Protein 6L08 (pdb70)

GO terms:
  GO:0008270 zinc ion binding (F, IDA)
  GO:0004126 cytidine deaminase activity (F, EXP)
  GO:0042803 protein homodimerization activity (F, IPI)
  GO:0005829 cytosol (C, IDA)
  GO:0004126 cytidine deaminase activity (F, IDA)
  GO:0005739 mitochondrion (C, HDA)
  GO:0004126 cytidine deaminase activity (F, IMP)
  GO:0006216 cytidine catabolic process (P, IMP)

Organism: Arabidopsis thaliana (NCBI:txid3702)

Foldseek 3Di:
DAQKAAQVRQCVVCVVVPHDSQVVFVVVFVVQQVLEAPPDPPDGKKKWFAAPNNMIGIFTWYADPPDPGLQTGHRLNLRVLGVLVVLGQGTAEMEMADDDDPLNLQLQLLHPPQQNRWYHYPDPVDPCFPPPQADPSRTHGSCVVQPPGDHPVVVDDDDDGLSDQQADAKDFVVPVQVVQQRVQQRRAADPPDPKKKKWWFAAPVGDIWIFTWHQGPDHSSTDDRLNSRVSRDSHPHDSHALAGADTEMETADVHDDDDCQVVNVVRSCSSYVRYDHYGDTIDPD/DQADDAQKADQVRQQVVCVVVVHGSQLCQLSNFVRCQVLEADPDPPDGKKKWWAAPNNMIHIFTWHADPPDDGLQTDHRLNLRVLGVLVVLGQGTAEMEMAADDDPLNLQVQLLHPPQQNRWYHYNHPVDQQLVDPQHDPSSTHGSCVVAPPGDHPCVQPPDDDGLSDQQADDWFVVAVVQGVQQRSAADPRDPWKGKWWWAFPVGDIWIFIWHQGPDHSSTQDRLNSRVSRDSHPHDHAQQGTAETYETADDVVPDDDCQVVNCVRNCSRHVRYDHYHHDIDD

Structure (mmCIF, N/CA/C/O backbone):
data_6L08
#
_entry.id   6L08
#
_cell.length_a   112.644
_cell.length_b   112.644
_cell.length_c   111.585
_cell.angle_alpha   90.000
_cell.angle_beta   90.000
_cell.angle_gamma   120.000
#
_symmetry.space_group_name_H-M   'P 32 2 1'
#
loop_
_entity.id
_entity.type
_entity.pdbx_description
1 polymer 'Cytidine deaminase 1'
2 non-polymer 'SULFATE ION'
3 water water
#
loop_
_atom_site.group_PDB
_atom_site.id
_atom_site.type_symbol
_atom_site.label_atom_id
_atom_site.label_alt_id
_atom_site.label_comp_id
_atom_site.label_asym_id
_atom_site.label_entity_id
_atom_site.label_seq_id
_atom_site.pdbx_PDB_ins_code
_atom_site.Cartn_x
_atom_site.Cartn_y
_atom_site.Cartn_z
_atom_site.occupancy
_atom_site.B_iso_or_equiv
_atom_site.auth_seq_id
_atom_site.auth_comp_id
_atom_site.auth_asym_id
_atom_site.auth_atom_id
_atom_site.pdbx_PDB_model_num
ATOM 1 N N . PRO A 1 5 ? 37.469 -7.847 10.116 1.00 98.23 4 PRO A N 1
ATOM 2 C CA . PRO A 1 5 ? 37.687 -8.661 8.919 1.00 106.11 4 PRO A CA 1
ATOM 3 C C . PRO A 1 5 ? 38.554 -9.886 9.188 1.00 109.41 4 PRO A C 1
ATOM 4 O O . PRO A 1 5 ? 38.331 -10.923 8.570 1.00 109.32 4 PRO A O 1
ATOM 8 N N . SER A 1 6 ? 39.534 -9.776 10.079 1.00 107.44 5 SER A N 1
ATOM 9 C CA . SER A 1 6 ? 40.291 -10.959 10.457 1.00 106.17 5 SER A CA 1
ATOM 10 C C . SER A 1 6 ? 39.387 -11.843 11.305 1.00 100.70 5 SER A C 1
ATOM 11 O O . SER A 1 6 ? 38.514 -11.346 12.014 1.00 102.99 5 SER A O 1
ATOM 14 N N . PHE A 1 7 ? 39.597 -13.152 11.237 1.00 83.87 6 PHE A N 1
ATOM 15 C CA . PHE A 1 7 ? 38.758 -14.084 11.979 1.00 72.51 6 PHE A CA 1
ATOM 16 C C . PHE A 1 7 ? 39.252 -14.285 13.406 1.00 70.68 6 PHE A C 1
ATOM 17 O O . PHE A 1 7 ? 38.489 -14.669 14.292 1.00 71.50 6 PHE A O 1
ATOM 25 N N . VAL A 1 8 ? 40.536 -14.022 13.620 1.00 71.75 7 VAL A N 1
ATOM 26 C CA . VAL A 1 8 ? 41.121 -14.111 14.951 1.00 68.93 7 VAL A CA 1
ATOM 27 C C . VAL A 1 8 ? 42.021 -12.921 15.266 1.00 73.84 7 VAL A C 1
ATOM 28 O O . VAL A 1 8 ? 43.027 -12.689 14.596 1.00 85.15 7 VAL A O 1
ATOM 32 N N . ILE A 1 9 ? 41.646 -12.160 16.287 1.00 63.23 8 ILE A N 1
ATOM 33 C CA . ILE A 1 9 ? 42.437 -11.013 16.707 1.00 61.26 8 ILE A CA 1
ATOM 34 C C . ILE A 1 9 ? 43.184 -11.370 17.983 1.00 63.81 8 ILE A C 1
ATOM 35 O O . ILE A 1 9 ? 42.580 -11.805 18.963 1.00 62.30 8 ILE A O 1
ATOM 40 N N . GLN A 1 10 ? 44.500 -11.187 17.968 1.00 70.54 9 GLN A N 1
ATOM 41 C CA . GLN A 1 10 ? 45.334 -11.567 19.102 1.00 77.87 9 GLN A CA 1
ATOM 42 C C . GLN A 1 10 ? 45.057 -10.700 20.323 1.00 69.23 9 GLN A C 1
ATOM 43 O O . GLN A 1 10 ? 44.599 -9.565 20.198 1.00 61.86 9 GLN A O 1
ATOM 49 N N . SER A 1 11 ? 45.339 -11.246 21.503 1.00 70.43 10 SER A N 1
ATOM 50 C CA . SER A 1 11 ? 45.086 -10.548 22.758 1.00 73.43 10 SER A CA 1
ATOM 51 C C . SER A 1 11 ? 45.898 -9.264 22.848 1.00 76.01 10 SER A C 1
ATOM 52 O O . SER A 1 11 ? 45.403 -8.235 23.310 1.00 71.01 10 SER A O 1
ATOM 55 N N . LYS A 1 12 ? 47.147 -9.332 22.402 1.00 83.89 11 LYS A N 1
ATOM 56 C CA . LYS A 1 12 ? 48.035 -8.178 22.440 1.00 90.60 11 LYS A CA 1
ATOM 57 C C . LYS A 1 12 ? 47.585 -7.099 21.460 1.00 84.99 11 LYS A C 1
ATOM 58 O O . LYS A 1 12 ? 47.809 -5.912 21.689 1.00 83.48 11 LYS A O 1
ATOM 64 N N . GLU A 1 13 ? 46.950 -7.518 20.369 1.00 82.13 12 GLU A N 1
ATOM 65 C CA . GLU A 1 13 ? 46.488 -6.584 19.349 1.00 78.10 12 GLU A CA 1
ATOM 66 C C . GLU A 1 13 ? 45.091 -6.058 19.667 1.00 74.97 12 GLU A C 1
ATOM 67 O O . GLU A 1 13 ? 44.685 -5.008 19.170 1.00 71.36 12 GLU A O 1
ATOM 73 N N . ALA A 1 14 ? 44.364 -6.796 20.500 1.00 73.44 13 ALA A N 1
ATOM 74 C CA . ALA A 1 14 ? 43.004 -6.423 20.874 1.00 62.90 13 ALA A CA 1
ATOM 75 C C . ALA A 1 14 ? 43.011 -5.459 22.053 1.00 64.85 13 ALA A C 1
ATOM 76 O O . ALA A 1 14 ? 42.354 -4.419 22.021 1.00 66.99 13 ALA A O 1
ATOM 78 N N . GLU A 1 15 ? 43.756 -5.817 23.094 1.00 67.86 14 GLU A N 1
ATOM 79 C CA . GLU A 1 15 ? 43.832 -4.999 24.298 1.00 68.64 14 GLU A CA 1
ATOM 80 C C . GLU A 1 15 ? 44.549 -3.681 24.032 1.00 76.71 14 GLU A C 1
ATOM 81 O O . GLU A 1 15 ? 44.331 -2.694 24.733 1.00 78.55 14 GLU A O 1
ATOM 83 N N . SER A 1 16 ? 45.403 -3.671 23.013 1.00 80.55 15 SER A N 1
ATOM 84 C CA . SER A 1 16 ? 46.112 -2.458 22.626 1.00 86.09 15 SER A CA 1
ATOM 85 C C . SER A 1 16 ? 45.172 -1.480 21.934 1.00 88.00 15 SER A C 1
ATOM 86 O O . SER A 1 16 ? 45.215 -0.276 22.191 1.00 89.47 15 SER A O 1
ATOM 89 N N . ALA A 1 17 ? 44.325 -2.005 21.054 1.00 86.59 16 ALA A N 1
ATOM 90 C CA . ALA A 1 17 ? 43.374 -1.179 20.322 1.00 85.67 16 ALA A CA 1
ATOM 91 C C . ALA A 1 17 ? 42.350 -0.561 21.266 1.00 86.56 16 ALA A C 1
ATOM 92 O O . ALA A 1 17 ? 41.913 0.571 21.066 1.00 87.06 16 ALA A O 1
ATOM 94 N N . ALA A 1 18 ? 41.977 -1.309 22.299 1.00 84.37 17 ALA A N 1
ATOM 95 C CA . ALA A 1 18 ? 41.015 -0.826 23.281 1.00 81.98 17 ALA A CA 1
ATOM 96 C C . ALA A 1 18 ? 41.651 0.201 24.212 1.00 84.34 17 ALA A C 1
ATOM 97 O O . ALA A 1 18 ? 40.988 1.132 24.668 1.00 85.35 17 ALA A O 1
ATOM 99 N N . LYS A 1 19 ? 42.940 0.029 24.487 1.00 84.05 18 LYS A N 1
ATOM 100 C CA . LYS A 1 19 ? 43.657 0.926 25.386 1.00 84.20 18 LYS A CA 1
ATOM 101 C C . LYS A 1 19 ? 43.883 2.292 24.746 1.00 85.13 18 LYS A C 1
ATOM 102 O O . LYS A 1 19 ? 43.910 3.312 25.433 1.00 85.23 18 LYS A O 1
ATOM 104 N N . GLN A 1 20 ? 44.037 2.303 23.425 1.00 82.62 19 GLN A N 1
ATOM 105 C CA . GLN A 1 20 ? 44.275 3.540 22.692 1.00 81.23 19 GLN A CA 1
ATOM 106 C C . GLN A 1 20 ? 42.984 4.331 22.505 1.00 79.36 19 GLN A C 1
ATOM 107 O O . GLN A 1 20 ? 43.014 5.542 22.291 1.00 88.53 19 GLN A O 1
ATOM 113 N N . LEU A 1 21 ? 41.852 3.640 22.584 1.00 73.48 20 LEU A N 1
ATOM 114 C CA . LEU A 1 21 ? 40.551 4.290 22.486 1.00 73.52 20 LEU A CA 1
ATOM 115 C C . LEU A 1 21 ? 40.047 4.642 23.878 1.00 80.84 20 LEU A C 1
ATOM 116 O O . LEU A 1 21 ? 39.084 5.392 24.035 1.00 82.15 20 LEU A O 1
ATOM 121 N N . GLY A 1 22 ? 40.708 4.080 24.884 1.00 86.50 21 GLY A N 1
ATOM 122 C CA . GLY A 1 22 ? 40.381 4.335 26.274 1.00 84.18 21 GLY A CA 1
ATOM 123 C C . GLY A 1 22 ? 39.199 3.525 26.772 1.00 80.30 21 GLY A C 1
ATOM 124 O O . GLY A 1 22 ? 38.828 3.614 27.941 1.00 83.81 21 GLY A O 1
ATOM 125 N N . VAL A 1 23 ? 38.626 2.707 25.896 1.00 76.40 22 VAL A N 1
ATOM 126 C CA . VAL A 1 23 ? 37.464 1.905 26.261 1.00 75.11 22 VAL A CA 1
ATOM 127 C C . VAL A 1 23 ? 37.857 0.463 26.552 1.00 77.11 22 VAL A C 1
ATOM 128 O O . VAL A 1 23 ? 39.019 0.085 26.405 1.00 79.01 22 VAL A O 1
ATOM 132 N N . SER A 1 24 ? 36.884 -0.341 26.966 1.00 75.86 23 SER A N 1
ATOM 133 C CA . SER A 1 24 ? 37.137 -1.747 27.244 1.00 80.39 23 SER A CA 1
ATOM 134 C C . SER A 1 24 ? 36.962 -2.582 25.983 1.00 82.17 23 SER A C 1
ATOM 135 O O . SER A 1 24 ? 36.361 -2.135 25.006 1.00 92.68 23 SER A O 1
ATOM 138 N N . VAL A 1 25 ? 37.489 -3.800 26.015 1.00 78.45 24 VAL A N 1
ATOM 139 C CA . VAL A 1 25 ? 37.386 -4.722 24.891 1.00 74.15 24 VAL A CA 1
ATOM 140 C C . VAL A 1 25 ? 35.942 -5.189 24.700 1.00 71.22 24 VAL A C 1
ATOM 141 O O . VAL A 1 25 ? 35.519 -5.493 23.584 1.00 62.58 24 VAL A O 1
ATOM 145 N N . ILE A 1 26 ? 35.187 -5.232 25.794 1.00 76.55 25 ILE A N 1
ATOM 146 C CA . ILE A 1 26 ? 33.801 -5.683 25.751 1.00 78.12 25 ILE A CA 1
ATOM 147 C C . ILE A 1 26 ? 32.920 -4.739 24.942 1.00 79.27 25 ILE A C 1
ATOM 148 O O . ILE A 1 26 ? 32.130 -5.181 24.108 1.00 77.99 25 ILE A O 1
ATOM 153 N N . GLN A 1 27 ? 33.061 -3.438 25.180 1.00 80.09 26 GLN A N 1
ATOM 154 C CA . GLN A 1 27 ? 32.239 -2.451 24.488 1.00 84.14 26 GLN A CA 1
ATOM 155 C C . GLN A 1 27 ? 32.710 -2.267 23.051 1.00 71.61 26 GLN A C 1
ATOM 156 O O . GLN A 1 27 ? 32.082 -1.563 22.261 1.00 67.68 26 GLN A O 1
ATOM 162 N N . LEU A 1 28 ? 33.826 -2.908 22.727 1.00 66.75 27 LEU A N 1
ATOM 163 C CA . LEU A 1 28 ? 34.423 -2.808 21.407 1.00 63.65 27 LEU A CA 1
ATOM 164 C C . LEU A 1 28 ? 33.839 -3.867 20.471 1.00 63.05 27 LEU A C 1
ATOM 165 O O . LEU A 1 28 ? 33.868 -3.717 19.250 1.00 64.55 27 LEU A O 1
ATOM 170 N N . LEU A 1 29 ? 33.308 -4.933 21.062 1.00 60.23 28 LEU A N 1
ATOM 171 C CA . LEU A 1 29 ? 32.750 -6.063 20.313 1.00 52.40 28 LEU A CA 1
ATOM 172 C C . LEU A 1 29 ? 31.638 -5.740 19.299 1.00 58.04 28 LEU A C 1
ATOM 173 O O . LEU A 1 29 ? 31.742 -6.138 18.139 1.00 60.21 28 LEU A O 1
ATOM 178 N N . PRO A 1 30 ? 30.574 -5.025 19.722 1.00 59.91 29 PRO A N 1
ATOM 179 C CA . PRO A 1 30 ? 29.450 -4.834 18.793 1.00 63.15 29 PRO A CA 1
ATOM 180 C C . PRO A 1 30 ? 29.777 -4.012 17.545 1.00 69.99 29 PRO A C 1
ATOM 181 O O . PRO A 1 30 ? 28.994 -4.025 16.595 1.00 69.56 29 PRO A O 1
ATOM 185 N N . SER A 1 31 ? 30.963 -3.333 17.481 1.00 69.05 30 SER A N 1
ATOM 186 C CA . SER A 1 31 ? 31.350 -2.560 16.306 1.00 70.45 30 SER A CA 1
ATOM 187 C C . SER A 1 31 ? 31.906 -3.436 15.190 1.00 64.94 30 SER A C 1
ATOM 188 O O . SER A 1 31 ? 32.013 -2.999 14.044 1.00 66.25 30 SER A O 1
ATOM 191 N N . LEU A 1 32 ? 32.220 -4.600 15.563 1.00 57.28 31 LEU A N 1
ATOM 192 C CA . LEU A 1 32 ? 32.818 -5.487 14.571 1.00 47.45 31 LEU A CA 1
ATOM 193 C C . LEU A 1 32 ? 31.788 -6.429 13.958 1.00 47.41 31 LEU A C 1
ATOM 194 O O . LEU A 1 32 ? 32.104 -7.199 13.052 1.00 52.45 31 LEU A O 1
ATOM 199 N N . VAL A 1 33 ? 30.554 -6.360 14.447 1.00 45.79 32 VAL A N 1
ATOM 200 C CA . VAL A 1 33 ? 29.505 -7.259 13.981 1.00 49.43 32 VAL A CA 1
ATOM 201 C C . VAL A 1 33 ? 29.093 -6.923 12.552 1.00 55.62 32 VAL A C 1
ATOM 202 O O . VAL A 1 33 ? 29.009 -7.804 11.696 1.00 58.04 32 VAL A O 1
ATOM 206 N N . LYS A 1 34 ? 28.837 -5.643 12.304 1.00 61.11 33 LYS A N 1
ATOM 207 C CA . LYS A 1 34 ? 28.372 -5.181 10.998 1.00 66.23 33 LYS A CA 1
ATOM 208 C C . LYS A 1 34 ? 29.320 -5.484 9.824 1.00 69.27 33 LYS A C 1
ATOM 209 O O . LYS A 1 34 ? 28.877 -6.016 8.805 1.00 75.22 33 LYS A O 1
ATOM 215 N N . PRO A 1 35 ? 30.620 -5.150 9.950 1.00 65.40 34 PRO A N 1
ATOM 216 C CA . PRO A 1 35 ? 31.494 -5.443 8.806 1.00 68.05 34 PRO A CA 1
ATOM 217 C C . PRO A 1 35 ? 31.700 -6.938 8.577 1.00 70.70 34 PRO A C 1
ATOM 218 O O . PRO A 1 35 ? 31.947 -7.352 7.443 1.00 79.94 34 PRO A O 1
ATOM 222 N N . ALA A 1 36 ? 31.596 -7.733 9.637 1.00 65.66 35 ALA A N 1
ATOM 223 C CA . ALA A 1 36 ? 31.828 -9.172 9.542 1.00 65.11 35 ALA A CA 1
ATOM 224 C C . ALA A 1 36 ? 30.709 -9.895 8.796 1.00 68.52 35 ALA A C 1
ATOM 225 O O . ALA A 1 36 ? 30.875 -11.038 8.371 1.00 74.21 35 ALA A O 1
ATOM 227 N N . GLN A 1 37 ? 29.575 -9.220 8.636 1.00 71.36 36 GLN A N 1
ATOM 228 C CA . GLN A 1 37 ? 28.416 -9.807 7.969 1.00 77.51 36 GLN A CA 1
ATOM 229 C C . GLN A 1 37 ? 28.661 -10.043 6.480 1.00 83.50 36 GLN A C 1
ATOM 230 O O . GLN A 1 37 ? 27.985 -10.858 5.854 1.00 89.28 36 GLN A O 1
ATOM 236 N N . SER A 1 38 ? 29.630 -9.326 5.919 1.00 81.39 37 SER A N 1
ATOM 237 C CA . SER A 1 38 ? 29.936 -9.428 4.496 1.00 82.43 37 SER A CA 1
ATOM 238 C C . SER A 1 38 ? 30.499 -10.794 4.108 1.00 81.17 37 SER A C 1
ATOM 239 O O . SER A 1 38 ? 30.396 -11.211 2.954 1.00 90.59 37 SER A O 1
ATOM 242 N N . TYR A 1 39 ? 31.093 -11.487 5.074 1.00 74.51 38 TYR A N 1
ATOM 243 C CA . TYR A 1 39 ? 31.687 -12.799 4.829 1.00 75.55 38 TYR A CA 1
ATOM 244 C C . TYR A 1 39 ? 30.660 -13.916 4.676 1.00 69.11 38 TYR A C 1
ATOM 245 O O . TYR A 1 39 ? 31.008 -15.037 4.308 1.00 65.25 38 TYR A O 1
ATOM 254 N N . ALA A 1 40 ? 29.400 -13.612 4.961 1.00 70.61 39 ALA A N 1
ATOM 255 C CA . ALA A 1 40 ? 28.350 -14.623 4.929 1.00 75.95 39 ALA A CA 1
ATOM 256 C C . ALA A 1 40 ? 28.069 -15.140 3.525 1.00 84.39 39 ALA A C 1
ATOM 257 O O . ALA A 1 40 ? 27.589 -14.402 2.665 1.00 91.85 39 ALA A O 1
ATOM 259 N N . ARG A 1 41 ? 28.370 -16.416 3.304 1.00 86.98 40 ARG A N 1
ATOM 260 C CA . ARG A 1 41 ? 28.031 -17.061 2.045 1.00 99.62 40 ARG A CA 1
ATOM 261 C C . ARG A 1 41 ? 26.616 -17.605 2.152 1.00 108.36 40 ARG A C 1
ATOM 262 O O . ARG A 1 41 ? 26.408 -18.763 2.508 1.00 109.09 40 ARG A O 1
ATOM 270 N N . THR A 1 42 ? 25.642 -16.754 1.849 1.00 112.75 41 THR A N 1
ATOM 271 C CA . THR A 1 42 ? 24.234 -17.129 1.930 1.00 112.58 41 THR A CA 1
ATOM 272 C C . THR A 1 42 ? 23.499 -17.018 0.588 1.00 113.36 41 THR A C 1
ATOM 273 O O . THR A 1 42 ? 22.771 -16.056 0.341 1.00 113.61 41 THR A O 1
ATOM 277 N N . PRO A 1 43 ? 23.694 -18.016 -0.288 1.00 115.36 42 PRO A N 1
ATOM 278 C CA . PRO A 1 43 ? 23.044 -18.042 -1.601 1.00 118.49 42 PRO A CA 1
ATOM 279 C C . PRO A 1 43 ? 21.542 -18.260 -1.466 1.00 115.33 42 PRO A C 1
ATOM 280 O O . PRO A 1 43 ? 20.770 -17.797 -2.306 1.00 116.46 42 PRO A O 1
ATOM 284 N N . ILE A 1 44 ? 21.139 -18.957 -0.407 1.00 110.78 43 ILE A N 1
ATOM 285 C CA . ILE A 1 44 ? 19.744 -19.336 -0.216 1.00 106.84 43 ILE A CA 1
ATOM 286 C C . ILE A 1 44 ? 18.913 -18.246 0.452 1.00 108.99 43 ILE A C 1
ATOM 287 O O . ILE A 1 44 ? 17.937 -17.759 -0.119 1.00 114.69 43 ILE A O 1
ATOM 292 N N . SER A 1 45 ? 19.304 -17.866 1.664 1.00 101.61 44 SER A N 1
ATOM 293 C CA . SER A 1 45 ? 18.522 -16.925 2.457 1.00 95.79 44 SER A CA 1
ATOM 294 C C . SER A 1 45 ? 18.796 -15.472 2.100 1.00 90.62 44 SER A C 1
ATOM 295 O O . SER A 1 45 ? 17.916 -14.621 2.240 1.00 91.02 44 SER A O 1
ATOM 298 N N . LYS A 1 46 ? 20.014 -15.202 1.636 1.00 87.86 45 LYS A N 1
ATOM 299 C CA . LYS A 1 46 ? 20.493 -13.835 1.448 1.00 85.99 45 LYS A CA 1
ATOM 300 C C . LYS A 1 46 ? 20.348 -13.057 2.754 1.00 79.56 45 LYS A C 1
ATOM 301 O O . LYS A 1 46 ? 20.038 -11.864 2.757 1.00 82.02 45 LYS A O 1
ATOM 303 N N . PHE A 1 47 ? 20.572 -13.757 3.862 1.00 69.71 46 PHE A N 1
ATOM 304 C CA . PHE A 1 47 ? 20.433 -13.184 5.193 1.00 69.27 46 PHE A CA 1
ATOM 305 C C . PHE A 1 47 ? 21.751 -13.327 5.944 1.00 74.32 46 PHE A C 1
ATOM 306 O O . PHE A 1 47 ? 22.082 -14.407 6.433 1.00 76.99 46 PHE A O 1
ATOM 314 N N . ASN A 1 48 ? 22.501 -12.234 6.032 1.00 75.35 47 ASN A N 1
ATOM 315 C CA . ASN A 1 48 ? 23.842 -12.271 6.605 1.00 72.25 47 ASN A CA 1
ATOM 316 C C . ASN A 1 48 ? 23.851 -12.132 8.123 1.00 72.86 47 ASN A C 1
ATOM 317 O O . ASN A 1 48 ? 23.443 -11.105 8.666 1.00 74.04 47 ASN A O 1
ATOM 322 N N . VAL A 1 49 ? 24.321 -13.176 8.800 1.00 72.16 48 VAL A N 1
ATOM 323 C CA . VAL A 1 49 ? 24.430 -13.165 10.254 1.00 67.22 48 VAL A CA 1
ATOM 324 C C . VAL A 1 49 ? 25.875 -13.363 10.693 1.00 69.03 48 VAL A C 1
ATOM 325 O O . VAL A 1 49 ? 26.507 -14.363 10.354 1.00 74.83 48 VAL A O 1
ATOM 329 N N . ALA A 1 50 ? 26.393 -12.401 11.448 1.00 69.05 49 ALA A N 1
ATOM 330 C CA . ALA A 1 50 ? 27.754 -12.483 11.959 1.00 66.80 49 ALA A CA 1
ATOM 331 C C . ALA A 1 50 ? 27.762 -12.401 13.479 1.00 61.13 49 ALA A C 1
ATOM 332 O O . ALA A 1 50 ? 26.873 -11.799 14.081 1.00 60.63 49 ALA A O 1
ATOM 334 N N . VAL A 1 51 ? 28.765 -13.018 14.094 1.00 56.09 50 VAL A N 1
ATOM 335 C CA . VAL A 1 51 ? 28.922 -12.960 15.541 1.00 51.10 50 VAL A CA 1
ATOM 336 C C . VAL A 1 51 ? 30.391 -12.864 15.934 1.00 53.59 50 VAL A C 1
ATOM 337 O O . VAL A 1 51 ? 31.216 -13.667 15.498 1.00 67.88 50 VAL A O 1
ATOM 341 N N . VAL A 1 52 ? 30.718 -11.866 16.748 1.00 44.68 51 VAL A N 1
ATOM 342 C CA . VAL A 1 52 ? 32.087 -11.690 17.214 1.00 53.07 51 VAL A CA 1
ATOM 343 C C . VAL A 1 52 ? 32.177 -11.953 18.714 1.00 56.70 51 VAL A C 1
ATOM 344 O O . VAL A 1 52 ? 31.531 -11.279 19.517 1.00 38.28 51 VAL A O 1
ATOM 348 N N . GLY A 1 53 ? 32.974 -12.951 19.082 1.00 59.75 52 GLY A N 1
ATOM 349 C CA . GLY A 1 53 ? 33.065 -13.383 20.463 1.00 59.60 52 GLY A CA 1
ATOM 350 C C . GLY A 1 53 ? 34.404 -13.117 21.118 1.00 60.01 52 GLY A C 1
ATOM 351 O O . GLY A 1 53 ? 35.409 -12.902 20.443 1.00 66.05 52 GLY A O 1
ATOM 352 N N . LEU A 1 54 ? 34.409 -13.130 22.447 1.00 59.46 53 LEU A N 1
ATOM 353 C CA . LEU A 1 54 ? 35.629 -12.918 23.214 1.00 61.02 53 LEU A CA 1
ATOM 354 C C . LEU A 1 54 ? 35.857 -14.072 24.186 1.00 61.95 53 LEU A C 1
ATOM 355 O O . LEU A 1 54 ? 34.957 -14.455 24.934 1.00 61.63 53 LEU A O 1
ATOM 360 N N . GLY A 1 55 ? 37.066 -14.624 24.170 1.00 64.16 54 GLY A N 1
ATOM 361 C CA . GLY A 1 55 ? 37.404 -15.738 25.036 1.00 66.57 54 GLY A CA 1
ATOM 362 C C . GLY A 1 55 ? 38.065 -15.294 26.325 1.00 70.57 54 GLY A C 1
ATOM 363 O O . GLY A 1 55 ? 38.148 -14.100 26.611 1.00 69.55 54 GLY A O 1
ATOM 364 N N . SER A 1 56 ? 38.536 -16.260 27.107 1.00 73.12 55 SER A N 1
ATOM 365 C CA . SER A 1 56 ? 39.208 -15.963 28.367 1.00 78.20 55 SER A CA 1
ATOM 366 C C . SER A 1 56 ? 40.661 -15.567 28.137 1.00 81.38 55 SER A C 1
ATOM 367 O O . SER A 1 56 ? 41.275 -14.910 28.978 1.00 86.16 55 SER A O 1
ATOM 370 N N . SER A 1 57 ? 41.207 -15.968 26.993 1.00 77.57 56 SER A N 1
ATOM 371 C CA . SER A 1 57 ? 42.589 -15.650 26.651 1.00 71.60 56 SER A CA 1
ATOM 372 C C . SER A 1 57 ? 42.736 -14.178 26.284 1.00 72.02 56 SER A C 1
ATOM 373 O O . SER A 1 57 ? 43.825 -13.610 26.371 1.00 78.88 56 SER A O 1
ATOM 376 N N . GLY A 1 58 ? 41.633 -13.564 25.870 1.00 66.65 57 GLY A N 1
ATOM 377 C CA . GLY A 1 58 ? 41.644 -12.171 25.470 1.00 65.33 57 GLY A CA 1
ATOM 378 C C . GLY A 1 58 ? 41.548 -12.027 23.965 1.00 65.14 57 GLY A C 1
ATOM 379 O O . GLY A 1 58 ? 41.331 -10.932 23.447 1.00 64.19 57 GLY A O 1
ATOM 380 N N . ARG A 1 59 ? 41.716 -13.142 23.261 1.00 64.32 58 ARG A N 1
ATOM 381 C CA . ARG A 1 59 ? 41.642 -13.146 21.805 1.00 71.43 58 ARG A CA 1
ATOM 382 C C . ARG A 1 59 ? 40.208 -12.959 21.322 1.00 68.56 58 ARG A C 1
ATOM 383 O O . ARG A 1 59 ? 39.264 -13.446 21.945 1.00 67.73 58 ARG A O 1
ATOM 391 N N . ILE A 1 60 ? 40.055 -12.249 20.210 1.00 66.73 59 ILE A N 1
ATOM 392 C CA . ILE A 1 60 ? 38.740 -12.002 19.630 1.00 58.27 59 ILE A CA 1
ATOM 393 C C . ILE A 1 60 ? 38.492 -12.905 18.425 1.00 54.46 59 ILE A C 1
ATOM 394 O O . ILE A 1 60 ? 39.247 -12.887 17.453 1.00 57.92 59 ILE A O 1
ATOM 399 N N . PHE A 1 61 ? 37.430 -13.700 18.501 1.00 52.13 60 PHE A N 1
ATOM 400 C CA . PHE A 1 61 ? 37.088 -14.631 17.435 1.00 54.84 60 PHE A CA 1
ATOM 401 C C . PHE A 1 61 ? 35.833 -14.179 16.697 1.00 57.55 60 PHE A C 1
ATOM 402 O O . PHE A 1 61 ? 34.982 -13.493 17.262 1.00 52.34 60 PHE A O 1
ATOM 410 N N . LEU A 1 62 ? 35.720 -14.571 15.434 1.00 63.55 61 LEU A N 1
ATOM 411 C CA . LEU A 1 62 ? 34.557 -14.218 14.630 1.00 64.89 61 LEU A CA 1
ATOM 412 C C . LEU A 1 62 ? 33.789 -15.459 14.189 1.00 72.14 61 LEU A C 1
ATOM 413 O O . LEU A 1 62 ? 34.378 -16.516 13.957 1.00 81.18 61 LEU A O 1
ATOM 418 N N . GLY A 1 63 ? 32.473 -15.321 14.073 1.00 64.45 62 GLY A N 1
ATOM 419 C CA . GLY A 1 63 ? 31.628 -16.403 13.605 1.00 60.61 62 GLY A CA 1
ATOM 420 C C . GLY A 1 63 ? 30.654 -15.901 12.559 1.00 63.21 62 GLY A C 1
ATOM 421 O O . GLY A 1 63 ? 30.049 -14.842 12.721 1.00 63.81 62 GLY A O 1
ATOM 422 N N . VAL A 1 64 ? 30.506 -16.659 11.478 1.00 65.24 63 VAL A N 1
ATOM 423 C CA . VAL A 1 64 ? 29.679 -16.239 10.350 1.00 72.81 63 VAL A CA 1
ATOM 424 C C . VAL A 1 64 ? 28.903 -17.437 9.799 1.00 79.70 63 VAL A C 1
ATOM 425 O O . VAL A 1 64 ? 29.430 -18.545 9.741 1.00 92.21 63 VAL A O 1
ATOM 429 N N . ASN A 1 65 ? 27.658 -17.218 9.384 1.00 70.67 64 ASN A N 1
ATOM 430 C CA . ASN A 1 65 ? 26.830 -18.309 8.877 1.00 71.55 64 ASN A CA 1
ATOM 431 C C . ASN A 1 65 ? 27.104 -18.634 7.408 1.00 83.88 64 ASN A C 1
ATOM 432 O O . ASN A 1 65 ? 27.254 -17.736 6.578 1.00 93.89 64 ASN A O 1
ATOM 437 N N . VAL A 1 66 ? 27.177 -19.926 7.099 1.00 83.95 65 VAL A N 1
ATOM 438 C CA . VAL A 1 66 ? 27.403 -20.385 5.731 1.00 91.51 65 VAL A CA 1
ATOM 439 C C . VAL A 1 66 ? 26.319 -21.370 5.297 1.00 93.84 65 VAL A C 1
ATOM 440 O O . VAL A 1 66 ? 25.807 -22.141 6.109 1.00 93.91 65 VAL A O 1
ATOM 444 N N . GLU A 1 67 ? 25.967 -21.332 4.015 1.00 93.31 66 GLU A N 1
ATOM 445 C CA . GLU A 1 67 ? 24.900 -22.178 3.484 1.00 89.59 66 GLU A CA 1
ATOM 446 C C . GLU A 1 67 ? 25.341 -22.985 2.266 1.00 93.70 66 GLU A C 1
ATOM 447 O O . GLU A 1 67 ? 26.288 -22.615 1.572 1.00 95.12 66 GLU A O 1
ATOM 453 N N . PHE A 1 68 ? 24.645 -24.090 2.016 1.00 99.17 67 PHE A N 1
ATOM 454 C CA . PHE A 1 68 ? 24.944 -24.960 0.883 1.00 108.53 67 PHE A CA 1
ATOM 455 C C . PHE A 1 68 ? 23.726 -25.065 -0.036 1.00 116.19 67 PHE A C 1
ATOM 456 O O . PHE A 1 68 ? 22.718 -25.672 0.328 1.00 117.13 67 PHE A O 1
ATOM 464 N N . PRO A 1 69 ? 23.823 -24.469 -1.236 1.00 114.52 68 PRO A N 1
ATOM 465 C CA . PRO A 1 69 ? 22.736 -24.357 -2.219 1.00 115.22 68 PRO A CA 1
ATOM 466 C C . PRO A 1 69 ? 22.333 -25.661 -2.914 1.00 122.29 68 PRO A C 1
ATOM 467 O O . PRO A 1 69 ? 21.436 -25.630 -3.756 1.00 134.21 68 PRO A O 1
ATOM 471 N N . ASN A 1 70 ? 22.977 -26.775 -2.586 1.00 119.89 69 ASN A N 1
ATOM 472 C CA . ASN A 1 70 ? 22.643 -28.048 -3.224 1.00 125.23 69 ASN A CA 1
ATOM 473 C C . ASN A 1 70 ? 22.505 -29.195 -2.231 1.00 124.38 69 ASN A C 1
ATOM 474 O O . ASN A 1 70 ? 22.570 -30.366 -2.603 1.00 125.74 69 ASN A O 1
ATOM 479 N N . LEU A 1 71 ? 22.310 -28.844 -0.966 1.00 121.92 70 LEU A N 1
ATOM 480 C CA . LEU A 1 71 ? 22.114 -29.826 0.091 1.00 120.91 70 LEU A CA 1
ATOM 481 C C . LEU A 1 71 ? 20.872 -29.477 0.905 1.00 119.56 70 LEU A C 1
ATOM 482 O O . LEU A 1 71 ? 20.403 -28.340 0.860 1.00 120.24 70 LEU A O 1
ATOM 487 N N . PRO A 1 72 ? 20.324 -30.459 1.641 1.00 116.63 71 PRO A N 1
ATOM 488 C CA . PRO A 1 72 ? 19.218 -30.152 2.554 1.00 110.96 71 PRO A CA 1
ATOM 489 C C . PRO A 1 72 ? 19.654 -29.151 3.621 1.00 102.52 71 PRO A C 1
ATOM 490 O O . PRO A 1 72 ? 20.845 -29.044 3.915 1.00 100.97 71 PRO A O 1
ATOM 494 N N . LEU A 1 73 ? 18.694 -28.429 4.189 1.00 99.10 72 LEU A N 1
ATOM 495 C CA . LEU A 1 73 ? 18.988 -27.307 5.078 1.00 93.16 72 LEU A CA 1
ATOM 496 C C . LEU A 1 73 ? 19.740 -27.689 6.352 1.00 93.45 72 LEU A C 1
ATOM 497 O O . LEU A 1 73 ? 20.368 -26.837 6.980 1.00 90.30 72 LEU A O 1
ATOM 502 N N . HIS A 1 74 ? 19.686 -28.962 6.731 1.00 98.73 73 HIS A N 1
ATOM 503 C CA . HIS A 1 74 ? 20.353 -29.406 7.953 1.00 101.18 73 HIS A CA 1
ATOM 504 C C . HIS A 1 74 ? 21.866 -29.559 7.777 1.00 101.64 73 HIS A C 1
ATOM 505 O O . HIS A 1 74 ? 22.570 -29.958 8.705 1.00 100.25 73 HIS A O 1
ATOM 512 N N . HIS A 1 75 ? 22.358 -29.235 6.586 1.00 103.58 74 HIS A N 1
ATOM 513 C CA . HIS A 1 75 ? 23.793 -29.233 6.319 1.00 104.49 74 HIS A CA 1
ATOM 514 C C . HIS A 1 75 ? 24.382 -27.844 6.531 1.00 104.12 74 HIS A C 1
ATOM 515 O O . HIS A 1 75 ? 25.598 -27.689 6.654 1.00 101.32 74 HIS A O 1
ATOM 522 N N . SER A 1 76 ? 23.514 -26.839 6.566 1.00 106.46 75 SER A N 1
ATOM 523 C CA . SER A 1 76 ? 23.948 -25.456 6.728 1.00 105.07 75 SER A CA 1
ATOM 524 C C . SER A 1 76 ? 24.532 -25.216 8.115 1.00 97.07 75 SER A C 1
ATOM 525 O O . SER A 1 76 ? 24.169 -25.891 9.078 1.00 93.62 75 SER A O 1
ATOM 528 N N . ILE A 1 77 ? 25.440 -24.249 8.207 1.00 93.40 76 ILE A N 1
ATOM 529 C CA . ILE A 1 77 ? 26.093 -23.929 9.471 1.00 83.17 76 ILE A CA 1
ATOM 530 C C . ILE A 1 77 ? 25.820 -22.493 9.895 1.00 68.76 76 ILE A C 1
ATOM 531 O O . ILE A 1 77 ? 26.184 -21.549 9.196 1.00 68.67 76 ILE A O 1
ATOM 536 N N . HIS A 1 78 ? 25.175 -22.336 11.047 1.00 62.64 77 HIS A N 1
ATOM 537 C CA . HIS A 1 78 ? 24.840 -21.015 11.562 1.00 67.08 77 HIS A CA 1
ATOM 538 C C . HIS A 1 78 ? 26.072 -20.284 12.082 1.00 59.12 77 HIS A C 1
ATOM 539 O O . HIS A 1 78 ? 27.142 -20.875 12.234 1.00 54.21 77 HIS A O 1
ATOM 546 N N . ALA A 1 79 ? 25.909 -18.993 12.355 1.00 60.28 78 ALA A N 1
ATOM 547 C CA . ALA A 1 79 ? 27.014 -18.152 12.798 1.00 61.13 78 ALA A CA 1
ATOM 548 C C . ALA A 1 79 ? 27.547 -18.565 14.168 1.00 56.88 78 ALA A C 1
ATOM 549 O O . ALA A 1 79 ? 28.756 -18.550 14.398 1.00 52.69 78 ALA A O 1
ATOM 551 N N . GLU A 1 80 ? 26.644 -18.929 15.074 1.00 57.72 79 GLU A N 1
ATOM 552 C CA . GLU A 1 80 ? 27.039 -19.324 16.424 1.00 57.51 79 GLU A CA 1
ATOM 553 C C . GLU A 1 80 ? 27.913 -20.577 16.423 1.00 56.65 79 GLU A C 1
ATOM 554 O O . GLU A 1 80 ? 28.912 -20.640 17.139 1.00 52.40 79 GLU A O 1
ATOM 560 N N . GLN A 1 81 ? 27.537 -21.569 15.620 1.00 56.46 80 GLN A N 1
ATOM 561 C CA . GLN A 1 81 ? 28.317 -22.798 15.511 1.00 57.89 80 GLN A CA 1
ATOM 562 C C . GLN A 1 81 ? 29.680 -22.518 14.895 1.00 64.97 80 GLN A C 1
ATOM 563 O O . GLN A 1 81 ? 30.681 -23.116 15.285 1.00 71.22 80 GLN A O 1
ATOM 569 N N . PHE A 1 82 ? 29.706 -21.603 13.931 1.00 49.43 81 PHE A N 1
ATOM 570 C CA . PHE A 1 82 ? 30.940 -21.211 13.264 1.00 63.95 81 PHE A CA 1
ATOM 571 C C . PHE A 1 82 ? 31.929 -20.661 14.283 1.00 60.05 81 PHE A C 1
ATOM 572 O O . PHE A 1 82 ? 33.122 -20.960 14.235 1.00 50.99 81 PHE A O 1
ATOM 580 N N . LEU A 1 83 ? 31.415 -19.853 15.206 1.00 60.78 82 LEU A N 1
ATOM 581 C CA . LEU A 1 83 ? 32.229 -19.234 16.245 1.00 59.94 82 LEU A CA 1
ATOM 582 C C . LEU A 1 83 ? 32.853 -20.276 17.170 1.00 57.82 82 LEU A C 1
ATOM 583 O O . LEU A 1 83 ? 34.024 -20.171 17.537 1.00 62.47 82 LEU A O 1
ATOM 588 N N . VAL A 1 84 ? 32.063 -21.278 17.544 1.00 51.06 83 VAL A N 1
ATOM 589 C CA . VAL A 1 84 ? 32.531 -22.339 18.428 1.00 55.87 83 VAL A CA 1
ATOM 590 C C . VAL A 1 84 ? 33.669 -23.123 17.788 1.00 58.15 83 VAL A C 1
ATOM 591 O O . VAL A 1 84 ? 34.704 -23.353 18.413 1.00 53.71 83 VAL A O 1
ATOM 595 N N . THR A 1 85 ? 33.468 -23.524 16.537 1.00 62.87 84 THR A N 1
ATOM 596 C CA . THR A 1 85 ? 34.479 -24.265 15.796 1.00 73.08 84 THR A CA 1
ATOM 597 C C . THR A 1 85 ? 35.753 -23.444 15.678 1.00 70.42 84 THR A C 1
ATOM 598 O O . THR A 1 85 ? 36.856 -23.964 15.827 1.00 68.31 84 THR A O 1
ATOM 602 N N . ASN A 1 86 ? 35.583 -22.152 15.423 1.00 68.63 85 ASN A N 1
ATOM 603 C CA . ASN A 1 86 ? 36.705 -21.249 15.206 1.00 67.17 85 ASN A CA 1
ATOM 604 C C . ASN A 1 86 ? 37.640 -21.149 16.408 1.00 69.78 85 ASN A C 1
ATOM 605 O O . ASN A 1 86 ? 38.861 -21.180 16.255 1.00 76.04 85 ASN A O 1
ATOM 610 N N . LEU A 1 87 ? 37.068 -21.030 17.602 1.00 67.44 86 LEU A N 1
ATOM 611 C CA . LEU A 1 87 ? 37.876 -20.872 18.809 1.00 70.74 86 LEU A CA 1
ATOM 612 C C . LEU A 1 87 ? 38.428 -22.195 19.345 1.00 76.35 86 LEU A C 1
ATOM 613 O O . LEU A 1 87 ? 39.420 -22.207 20.075 1.00 76.59 86 LEU A O 1
ATOM 618 N N . THR A 1 88 ? 37.790 -23.305 18.984 1.00 80.35 87 THR A N 1
ATOM 619 C CA . THR A 1 88 ? 38.283 -24.615 19.397 1.00 86.43 87 THR A CA 1
ATOM 620 C C . THR A 1 88 ? 39.550 -24.957 18.626 1.00 86.88 87 THR A C 1
ATOM 621 O O . THR A 1 88 ? 40.487 -25.533 19.178 1.00 90.51 87 THR A O 1
ATOM 625 N N . LEU A 1 89 ? 39.574 -24.588 17.349 1.00 83.63 88 LEU A N 1
ATOM 626 C CA . LEU A 1 89 ? 40.733 -24.835 16.500 1.00 83.50 88 LEU A CA 1
ATOM 627 C C . LEU A 1 89 ? 41.920 -24.005 16.966 1.00 89.06 88 LEU A C 1
ATOM 628 O O . LEU A 1 89 ? 43.073 -24.387 16.766 1.00 92.36 88 LEU A O 1
ATOM 633 N N . ASN A 1 90 ? 41.630 -22.867 17.587 1.00 85.49 89 ASN A N 1
ATOM 634 C CA . ASN A 1 90 ? 42.676 -22.010 18.130 1.00 86.21 89 ASN A CA 1
ATOM 635 C C . ASN A 1 90 ? 42.951 -22.318 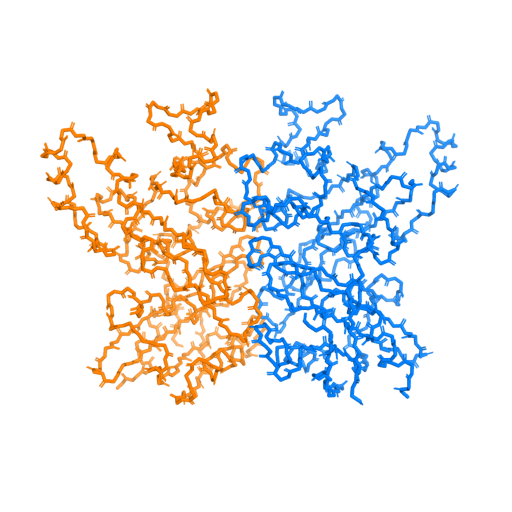19.598 1.00 84.27 89 ASN A C 1
ATOM 636 O O . ASN A 1 90 ? 43.758 -21.650 20.244 1.00 87.71 89 ASN A O 1
ATOM 641 N N . GLY A 1 91 ? 42.264 -23.331 20.118 1.00 79.76 90 GLY A N 1
ATOM 642 C CA . GLY A 1 91 ? 42.500 -23.810 21.467 1.00 73.28 90 GLY A CA 1
ATOM 643 C C . GLY A 1 91 ? 42.029 -22.872 22.561 1.00 71.92 90 GLY A C 1
ATOM 644 O O . GLY A 1 91 ? 42.614 -22.835 23.643 1.00 71.79 90 GLY A O 1
ATOM 645 N N . GLU A 1 92 ? 40.970 -22.118 22.288 1.00 72.98 91 GLU A N 1
ATOM 646 C CA . GLU A 1 92 ? 40.406 -21.225 23.294 1.00 70.51 91 GLU A CA 1
ATOM 647 C C . GLU A 1 92 ? 39.683 -22.042 24.359 1.00 67.51 91 GLU A C 1
ATOM 648 O O . GLU A 1 92 ? 38.868 -22.908 24.042 1.00 66.08 91 GLU A O 1
ATOM 654 N N . ARG A 1 93 ? 39.984 -21.760 25.622 1.00 67.02 92 ARG A N 1
ATOM 655 C CA . ARG A 1 93 ? 39.468 -22.560 26.727 1.00 64.23 92 ARG A CA 1
ATOM 656 C C . ARG A 1 93 ? 38.057 -22.164 27.154 1.00 57.21 92 ARG A C 1
ATOM 657 O O . ARG A 1 93 ? 37.268 -23.014 27.563 1.00 55.04 92 ARG A O 1
ATOM 659 N N . HIS A 1 94 ? 37.741 -20.876 27.061 1.00 55.69 93 HIS A N 1
ATOM 660 C CA . HIS A 1 94 ? 36.455 -20.382 27.540 1.00 53.53 93 HIS A CA 1
ATOM 661 C C . HIS A 1 94 ? 35.816 -19.372 26.592 1.00 60.22 93 HIS A C 1
ATOM 662 O O . HIS A 1 94 ? 36.493 -18.761 25.767 1.00 68.47 93 HIS A O 1
ATOM 669 N N . LEU A 1 95 ? 34.504 -19.206 26.726 1.00 56.85 94 LEU A N 1
ATOM 670 C CA . LEU A 1 95 ? 33.759 -18.213 25.961 1.00 49.59 94 LEU A CA 1
ATOM 671 C C . LEU A 1 95 ? 32.871 -17.432 26.920 1.00 52.43 94 LEU A C 1
ATOM 672 O O . LEU A 1 95 ? 31.983 -18.000 27.553 1.00 49.95 94 LEU A O 1
ATOM 677 N N . ASN A 1 96 ? 33.114 -16.130 27.024 1.00 55.33 95 ASN A N 1
ATOM 678 C CA . ASN A 1 96 ? 32.412 -15.301 27.999 1.00 57.19 95 ASN A CA 1
ATOM 679 C C . ASN A 1 96 ? 31.416 -14.325 27.374 1.00 55.71 95 ASN A C 1
ATOM 680 O O . ASN A 1 96 ? 30.289 -14.194 27.855 1.00 66.32 95 ASN A O 1
ATOM 685 N N . PHE A 1 97 ? 31.828 -13.641 26.312 1.00 41.64 96 PHE A N 1
ATOM 686 C CA . PHE A 1 97 ? 30.975 -12.635 25.688 1.00 40.24 96 PHE A CA 1
ATOM 687 C C . PHE A 1 97 ? 30.942 -12.771 24.173 1.00 41.40 96 PHE A C 1
ATOM 688 O O . PHE A 1 97 ? 31.940 -13.139 23.554 1.00 54.38 96 PHE A O 1
ATOM 696 N N . PHE A 1 98 ? 29.791 -12.462 23.582 1.00 33.44 97 PHE A N 1
ATOM 697 C CA . PHE A 1 98 ? 29.696 -12.299 22.134 1.00 49.49 97 PHE A CA 1
ATOM 698 C C . PHE A 1 98 ? 28.495 -11.455 21.721 1.00 52.36 97 PHE A C 1
ATOM 699 O O . PHE A 1 98 ? 27.403 -11.587 22.278 1.00 52.46 97 PHE A O 1
ATOM 707 N N . ALA A 1 99 ? 28.716 -10.583 20.742 1.00 49.95 98 ALA A N 1
ATOM 708 C CA . ALA A 1 99 ? 27.659 -9.748 20.189 1.00 44.72 98 ALA A CA 1
ATOM 709 C C . ALA A 1 99 ? 27.240 -10.292 18.829 1.00 51.36 98 ALA A C 1
ATOM 710 O O . ALA A 1 99 ? 28.067 -10.440 17.930 1.00 55.18 98 ALA A O 1
ATOM 712 N N . VAL A 1 100 ? 25.954 -10.596 18.686 1.00 50.08 99 VAL A N 1
ATOM 713 C CA . VAL A 1 100 ? 25.451 -11.207 17.462 1.00 50.19 99 VAL A CA 1
ATOM 714 C C . VAL A 1 100 ? 24.522 -10.255 16.701 1.00 53.94 99 VAL A C 1
ATOM 715 O O . VAL A 1 100 ? 23.804 -9.458 17.305 1.00 49.99 99 VAL A O 1
ATOM 719 N N . SER A 1 101 ? 24.555 -10.337 15.373 1.00 60.67 100 SER A N 1
ATOM 720 C CA . SER A 1 101 ? 23.761 -9.464 14.513 1.00 61.58 100 SER A CA 1
ATOM 721 C C . SER A 1 101 ? 22.259 -9.708 14.636 1.00 63.06 100 SER A C 1
ATOM 722 O O . SER A 1 101 ? 21.460 -8.787 14.470 1.00 75.10 100 SER A O 1
ATOM 725 N N . ALA A 1 102 ? 21.877 -10.949 14.923 1.00 48.14 101 ALA A N 1
ATOM 726 C CA . ALA A 1 102 ? 20.466 -11.301 15.031 1.00 50.40 101 ALA A CA 1
ATOM 727 C C . ALA A 1 102 ? 20.240 -12.311 16.147 1.00 49.21 101 ALA A C 1
ATOM 728 O O . ALA A 1 102 ? 21.173 -12.983 16.582 1.00 54.07 101 ALA A O 1
ATOM 730 N N . ALA A 1 103 ? 18.995 -12.414 16.605 1.00 44.91 102 ALA A N 1
ATOM 731 C CA . ALA A 1 103 ? 18.648 -13.322 17.693 1.00 48.26 102 ALA A CA 1
ATOM 732 C C . ALA A 1 103 ? 19.010 -14.768 17.364 1.00 55.79 102 ALA A C 1
ATOM 733 O O . ALA A 1 103 ? 18.517 -15.330 16.385 1.00 61.01 102 ALA A O 1
ATOM 735 N N . PRO A 1 104 ? 19.886 -15.370 18.184 1.00 56.72 103 PRO A N 1
ATOM 736 C CA . PRO A 1 104 ? 20.316 -16.763 18.022 1.00 57.91 103 PRO A CA 1
ATOM 737 C C . PRO A 1 104 ? 19.131 -17.718 18.070 1.00 60.05 103 PRO A C 1
ATOM 738 O O . PRO A 1 104 ? 18.275 -17.586 18.945 1.00 57.00 103 PRO A O 1
ATOM 742 N N . CYS A 1 105 ? 19.078 -18.659 17.133 1.00 65.15 104 CYS A N 1
ATOM 743 C CA . CYS A 1 105 ? 17.988 -19.625 17.092 1.00 68.72 104 CYS A CA 1
ATOM 744 C C . CYS A 1 105 ? 18.159 -20.659 18.197 1.00 65.52 104 CYS A C 1
ATOM 745 O O . CYS A 1 105 ? 19.245 -20.805 18.758 1.00 63.10 104 CYS A O 1
ATOM 748 N N . GLY A 1 106 ? 17.081 -21.377 18.501 1.00 65.39 105 GLY A N 1
ATOM 749 C CA . GLY A 1 106 ? 17.108 -22.399 19.532 1.00 60.10 105 GLY A CA 1
ATOM 750 C C . GLY A 1 106 ? 18.075 -23.519 19.204 1.00 60.71 105 GLY A C 1
ATOM 751 O O . GLY A 1 106 ? 18.630 -24.155 20.100 1.00 61.80 105 GLY A O 1
ATOM 752 N N . HIS A 1 107 ? 18.272 -23.757 17.912 1.00 63.43 106 HIS A N 1
ATOM 753 C CA . HIS A 1 107 ? 19.214 -24.766 17.444 1.00 62.42 106 HIS A CA 1
ATOM 754 C C . HIS A 1 107 ? 20.630 -24.452 17.917 1.00 54.12 106 HIS A C 1
ATOM 755 O O . HIS A 1 107 ? 21.399 -25.354 18.245 1.00 57.48 106 HIS A O 1
ATOM 762 N N . CYS A 1 108 ? 20.964 -23.166 17.959 1.00 52.98 107 CYS A N 1
ATOM 763 C CA . CYS A 1 108 ? 22.289 -22.734 18.390 1.00 56.98 107 CYS A CA 1
ATOM 764 C C . CYS A 1 108 ? 22.385 -22.614 19.903 1.00 56.39 107 CYS A C 1
ATOM 765 O O . CYS A 1 108 ? 23.424 -22.911 20.492 1.00 60.10 107 CYS A O 1
ATOM 768 N N . ARG A 1 109 ? 21.301 -22.169 20.530 1.00 50.46 108 ARG A N 1
ATOM 769 C CA . ARG A 1 109 ? 21.262 -22.058 21.981 1.00 48.50 108 ARG A CA 1
ATOM 770 C C . ARG A 1 109 ? 21.376 -23.429 22.635 1.00 57.35 108 ARG A C 1
ATOM 771 O O . ARG A 1 109 ? 21.947 -23.563 23.716 1.00 65.01 108 ARG A O 1
ATOM 779 N N . GLN A 1 110 ? 20.845 -24.449 21.967 1.00 56.57 109 GLN A N 1
ATOM 780 C CA . GLN A 1 110 ? 20.957 -25.815 22.462 1.00 53.03 109 GLN A CA 1
ATOM 781 C C . GLN A 1 110 ? 22.356 -26.368 22.207 1.00 53.90 109 GLN A C 1
ATOM 782 O O . GLN A 1 110 ? 22.887 -27.137 23.009 1.00 55.61 109 GLN A O 1
ATOM 788 N N . PHE A 1 111 ? 22.949 -25.966 21.088 1.00 52.08 110 PHE A N 1
ATOM 789 C CA . PHE A 1 111 ? 24.285 -26.421 20.722 1.00 58.74 110 PHE A CA 1
ATOM 790 C C . PHE A 1 111 ? 25.347 -25.862 21.666 1.00 62.56 110 PHE A C 1
ATOM 791 O O . PHE A 1 111 ? 26.352 -26.517 21.938 1.00 64.35 110 PHE A O 1
ATOM 799 N N . LEU A 1 112 ? 25.119 -24.649 22.160 1.00 57.57 111 LEU A N 1
ATOM 800 C CA . LEU A 1 112 ? 26.069 -23.988 23.050 1.00 50.37 111 LEU A CA 1
ATOM 801 C C . LEU A 1 112 ? 26.087 -24.590 24.452 1.00 54.66 111 LEU A C 1
ATOM 802 O O . LEU A 1 112 ? 26.943 -24.249 25.267 1.00 57.52 111 LEU A O 1
ATOM 807 N N . GLN A 1 113 ? 25.147 -25.489 24.729 1.00 49.47 112 GLN A N 1
ATOM 808 C CA . GLN A 1 113 ? 25.024 -26.083 26.057 1.00 43.16 112 GLN A CA 1
ATOM 809 C C . GLN A 1 113 ? 26.100 -27.127 26.342 1.00 52.42 112 GLN A C 1
ATOM 810 O O . GLN A 1 113 ? 26.161 -27.680 27.440 1.00 55.89 112 GLN A O 1
ATOM 816 N N . GLU A 1 114 ? 26.947 -27.391 25.352 1.00 56.89 113 GLU A N 1
ATOM 817 C CA . GLU A 1 114 ? 28.021 -28.368 25.497 1.00 66.25 113 GLU A CA 1
ATOM 818 C C . GLU A 1 114 ? 29.240 -27.763 26.183 1.00 68.11 113 GLU A C 1
ATOM 819 O O . GLU A 1 114 ? 30.166 -28.475 26.574 1.00 82.09 113 GLU A O 1
ATOM 825 N N . ILE A 1 115 ? 29.229 -26.443 26.326 1.00 58.32 114 ILE A N 1
ATOM 826 C CA . ILE A 1 115 ? 30.319 -25.727 26.973 1.00 56.34 114 ILE A CA 1
ATOM 827 C C . ILE A 1 115 ? 30.066 -25.635 28.473 1.00 54.86 114 ILE A C 1
ATOM 828 O O . ILE A 1 115 ? 28.929 -25.450 28.904 1.00 57.02 114 ILE A O 1
ATOM 833 N N . ARG A 1 116 ? 31.122 -25.782 29.267 1.00 54.60 115 ARG A N 1
ATOM 834 C CA . ARG A 1 116 ? 31.003 -25.635 30.712 1.00 54.78 115 ARG A CA 1
ATOM 835 C C . ARG A 1 116 ? 30.622 -24.200 31.050 1.00 52.23 115 ARG A C 1
ATOM 836 O O . ARG A 1 116 ? 31.152 -23.256 30.462 1.00 55.26 115 ARG A O 1
ATOM 844 N N . ASP A 1 117 ? 29.696 -24.052 31.995 1.00 50.66 116 ASP A N 1
ATOM 845 C CA . ASP A 1 117 ? 29.188 -22.747 32.413 1.00 51.17 116 ASP A CA 1
ATOM 846 C C . ASP A 1 117 ? 28.566 -21.967 31.256 1.00 48.38 116 ASP A C 1
ATOM 847 O O . ASP A 1 117 ? 28.651 -20.740 31.204 1.00 54.59 116 ASP A O 1
ATOM 852 N N . ALA A 1 118 ? 27.945 -22.692 30.332 1.00 43.01 117 ALA A N 1
ATOM 853 C CA . ALA A 1 118 ? 27.258 -22.087 29.192 1.00 31.35 117 ALA A CA 1
ATOM 854 C C . ALA A 1 118 ? 26.156 -21.075 29.548 1.00 36.09 117 ALA A C 1
ATOM 855 O O . ALA A 1 118 ? 26.046 -20.042 28.890 1.00 39.97 117 ALA A O 1
ATOM 857 N N . PRO A 1 119 ? 25.325 -21.367 30.572 1.00 39.92 118 PRO A N 1
ATOM 858 C CA . PRO A 1 119 ? 24.301 -20.374 30.926 1.00 49.71 118 PRO A CA 1
ATOM 859 C C . PRO A 1 119 ? 24.852 -19.024 31.398 1.00 53.31 118 PRO A C 1
ATOM 860 O O . PRO A 1 119 ? 24.135 -18.026 31.357 1.00 55.47 118 PRO A O 1
ATOM 864 N N A GLU A 1 120 ? 26.105 -18.997 31.841 0.50 51.09 119 GLU A N 1
ATOM 865 N N B GLU A 1 120 ? 26.107 -19.004 31.839 0.50 51.10 119 GLU A N 1
ATOM 866 C CA A GLU A 1 120 ? 26.705 -17.762 32.336 0.50 48.16 119 GLU A CA 1
ATOM 867 C CA B GLU A 1 120 ? 26.728 -17.780 32.336 0.50 52.92 119 GLU A CA 1
ATOM 868 C C A GLU A 1 120 ? 27.261 -16.887 31.215 0.50 48.88 119 GLU A C 1
ATOM 869 C C B GLU A 1 120 ? 27.173 -16.857 31.205 0.50 48.86 119 GLU A C 1
ATOM 870 O O A GLU A 1 120 ? 27.748 -15.784 31.465 0.50 47.60 119 GLU A O 1
ATOM 871 O O B GLU A 1 120 ? 27.502 -15.694 31.439 0.50 47.55 119 GLU A O 1
ATOM 882 N N . ILE A 1 121 ? 27.186 -17.379 29.983 1.00 43.30 120 ILE A N 1
ATOM 883 C CA . ILE A 1 121 ? 27.660 -16.618 28.831 1.00 39.97 120 ILE A CA 1
ATOM 884 C C . ILE A 1 121 ? 26.732 -15.453 28.511 1.00 48.01 120 ILE A C 1
ATOM 885 O O . ILE A 1 121 ? 25.603 -15.654 28.063 1.00 54.31 120 ILE A O 1
ATOM 890 N N . LYS A 1 122 ? 27.212 -14.235 28.742 1.00 52.21 121 LYS A N 1
ATOM 891 C CA . LYS A 1 122 ? 26.425 -13.039 28.453 1.00 53.80 121 LYS A CA 1
ATOM 892 C C . LYS A 1 122 ? 26.350 -12.766 26.953 1.00 53.61 121 LYS A C 1
ATOM 893 O O . LYS A 1 122 ? 27.345 -12.885 26.238 1.00 55.72 121 LYS A O 1
ATOM 899 N N . ILE A 1 123 ? 25.162 -12.397 26.485 1.00 48.39 122 ILE A N 1
ATOM 900 C CA . ILE A 1 123 ? 24.923 -12.207 25.059 1.00 46.86 122 ILE A CA 1
ATOM 901 C C . ILE A 1 123 ? 24.295 -10.849 24.753 1.00 50.05 122 ILE A C 1
ATOM 902 O O . ILE A 1 123 ? 23.355 -10.423 25.424 1.00 53.88 122 ILE A O 1
ATOM 907 N N . LEU A 1 124 ? 24.823 -10.177 23.734 1.00 53.68 123 LEU A N 1
ATOM 908 C CA . LEU A 1 124 ? 24.264 -8.914 23.269 1.00 52.32 123 LEU A CA 1
ATOM 909 C C . LEU A 1 124 ? 23.819 -9.043 21.818 1.00 51.44 123 LEU A C 1
ATOM 910 O O . LEU A 1 124 ? 24.534 -9.606 20.991 1.00 51.49 123 LEU A O 1
ATOM 915 N N . ILE A 1 125 ? 22.632 -8.528 21.516 1.00 49.22 124 ILE A N 1
ATOM 916 C CA . ILE A 1 125 ? 22.105 -8.572 20.156 1.00 50.22 124 ILE A CA 1
ATOM 917 C C . ILE A 1 125 ? 22.074 -7.181 19.524 1.00 55.18 124 ILE A C 1
ATOM 918 O O . ILE A 1 125 ? 21.510 -6.244 20.090 1.00 56.10 124 ILE A O 1
ATOM 923 N N . THR A 1 126 ? 22.689 -7.056 18.352 1.00 53.78 125 THR A N 1
ATOM 924 C CA . THR A 1 126 ? 22.806 -5.771 17.671 1.00 52.43 125 THR A CA 1
ATOM 925 C C . THR A 1 126 ? 21.478 -5.307 17.071 1.00 60.02 125 THR A C 1
ATOM 926 O O . THR A 1 126 ? 21.174 -4.112 17.072 1.00 60.08 125 THR A O 1
ATOM 930 N N . ASP A 1 127 ? 20.693 -6.256 16.568 1.00 65.14 126 ASP A N 1
ATOM 931 C CA . ASP A 1 127 ? 19.418 -5.956 15.917 1.00 78.18 126 ASP A CA 1
ATOM 932 C C . ASP A 1 127 ? 18.490 -5.114 16.793 1.00 76.73 126 ASP A C 1
ATOM 933 O O . ASP A 1 127 ? 18.009 -5.582 17.824 1.00 75.92 126 ASP A O 1
ATOM 938 N N . PRO A 1 128 ? 18.238 -3.862 16.377 1.00 83.63 127 PRO A N 1
ATOM 939 C CA . PRO A 1 128 ? 17.413 -2.911 17.133 1.00 84.92 127 PRO A CA 1
ATOM 940 C C . PRO A 1 128 ? 15.951 -3.340 17.210 1.00 83.21 127 PRO A C 1
ATOM 941 O O . PRO A 1 128 ? 15.238 -2.939 18.130 1.00 71.74 127 PRO A O 1
ATOM 945 N N . ASN A 1 129 ? 15.517 -4.150 16.250 1.00 89.89 128 ASN A N 1
ATOM 946 C CA . ASN A 1 129 ? 14.151 -4.659 16.229 1.00 96.06 128 ASN A CA 1
ATOM 947 C C . ASN A 1 129 ? 13.939 -5.713 17.310 1.00 90.35 128 ASN A C 1
ATOM 948 O O . ASN A 1 129 ? 12.821 -5.920 17.783 1.00 92.32 128 ASN A O 1
ATOM 953 N N . ASN A 1 130 ? 15.024 -6.373 17.701 1.00 87.14 129 ASN A N 1
ATOM 954 C CA . ASN A 1 130 ? 14.974 -7.378 18.755 1.00 85.32 129 ASN A CA 1
ATOM 955 C C . ASN A 1 130 ? 15.030 -6.729 20.133 1.00 86.48 129 ASN A C 1
ATOM 956 O O . ASN A 1 130 ? 15.669 -5.694 20.317 1.00 83.80 129 ASN A O 1
ATOM 961 N N . SER A 1 131 ? 14.362 -7.347 21.101 1.00 86.10 130 SER A N 1
ATOM 962 C CA . SER A 1 131 ? 14.216 -6.755 22.423 1.00 80.90 130 SER A CA 1
ATOM 963 C C . SER A 1 131 ? 14.800 -7.620 23.534 1.00 73.73 130 SER A C 1
ATOM 964 O O . SER A 1 131 ? 14.232 -7.702 24.623 1.00 77.12 130 SER A O 1
ATOM 967 N N . ALA A 1 132 ? 15.925 -8.273 23.256 1.00 70.58 131 ALA A N 1
ATOM 968 C CA . ALA A 1 132 ? 16.608 -9.056 24.280 1.00 62.65 131 ALA A CA 1
ATOM 969 C C . ALA A 1 132 ? 17.089 -8.125 25.383 1.00 59.65 131 ALA A C 1
ATOM 970 O O . ALA A 1 132 ? 17.116 -8.494 26.557 1.00 58.51 131 ALA A O 1
ATOM 972 N N . ASP A 1 133 ? 17.471 -6.913 24.993 1.00 64.53 132 ASP A N 1
ATOM 973 C CA . ASP A 1 133 ? 17.852 -5.884 25.948 1.00 70.66 132 ASP A CA 1
ATOM 974 C C . ASP A 1 133 ? 16.607 -5.469 26.724 1.00 75.93 132 ASP A C 1
ATOM 975 O O . ASP A 1 133 ? 15.489 -5.814 26.338 1.00 77.55 132 ASP A O 1
ATOM 980 N N . SER A 1 134 ? 16.801 -4.736 27.817 1.00 78.11 133 SER A N 1
ATOM 981 C CA . SER A 1 134 ? 15.706 -4.317 28.696 1.00 84.54 133 SER A CA 1
ATOM 982 C C . SER A 1 134 ? 14.936 -5.505 29.278 1.00 72.84 133 SER A C 1
ATOM 983 O O . SER A 1 134 ? 13.800 -5.358 29.729 1.00 63.73 133 SER A O 1
ATOM 986 N N . ASP A 1 135 ? 15.559 -6.678 29.257 1.00 66.00 134 ASP A N 1
ATOM 987 C CA . ASP A 1 135 ? 14.982 -7.869 29.864 1.00 50.64 134 ASP A CA 1
ATOM 988 C C . ASP A 1 135 ? 15.039 -7.698 31.374 1.00 45.47 134 ASP A C 1
ATOM 989 O O . ASP A 1 135 ? 15.829 -6.900 31.878 1.00 57.06 134 ASP A O 1
ATOM 994 N N . SER A 1 136 ? 14.206 -8.438 32.098 1.00 44.53 135 SER A N 1
ATOM 995 C CA . SER A 1 136 ? 14.195 -8.348 33.554 1.00 56.22 135 SER A CA 1
ATOM 996 C C . SER A 1 136 ? 15.542 -8.771 34.139 1.00 60.27 135 SER A C 1
ATOM 997 O O . SER A 1 136 ? 15.894 -8.395 35.258 1.00 52.21 135 SER A O 1
ATOM 1000 N N . ALA A 1 137 ? 16.292 -9.551 33.368 1.00 58.15 136 ALA A N 1
ATOM 1001 C CA . ALA A 1 137 ? 17.607 -10.013 33.786 1.00 54.67 136 ALA A CA 1
ATOM 1002 C C . ALA A 1 137 ? 18.709 -9.471 32.878 1.00 49.96 136 ALA A C 1
ATOM 1003 O O . ALA A 1 137 ? 19.774 -10.074 32.764 1.00 57.76 136 ALA A O 1
ATOM 1005 N N . ALA A 1 138 ? 18.459 -8.336 32.235 1.00 47.92 137 ALA A N 1
ATOM 1006 C CA . ALA A 1 138 ? 19.445 -7.776 31.317 1.00 48.60 137 ALA A CA 1
ATOM 1007 C C . ALA A 1 138 ? 20.583 -7.096 32.070 1.00 52.86 137 ALA A C 1
ATOM 1008 O O . ALA A 1 138 ? 20.435 -6.724 33.234 1.00 49.41 137 ALA A O 1
ATOM 1010 N N . ASP A 1 139 ? 21.714 -6.924 31.392 1.00 63.83 138 ASP A N 1
ATOM 1011 C CA . ASP A 1 139 ? 22.895 -6.324 32.001 1.00 71.24 138 ASP A CA 1
ATOM 1012 C C . ASP A 1 139 ? 22.746 -4.809 32.052 1.00 77.94 138 ASP A C 1
ATOM 1013 O O . ASP A 1 139 ? 21.737 -4.258 31.613 1.00 73.03 138 ASP A O 1
ATOM 1018 N N . SER A 1 140 ? 23.760 -4.141 32.592 1.00 88.40 139 SER A N 1
ATOM 1019 C CA . SER A 1 140 ? 23.809 -2.688 32.603 1.00 93.08 139 SER A CA 1
ATOM 1020 C C . SER A 1 140 ? 24.316 -2.182 31.256 1.00 96.99 139 SER A C 1
ATOM 1021 O O . SER A 1 140 ? 24.275 -0.985 30.973 1.00 101.89 139 SER A O 1
ATOM 1024 N N . ASP A 1 141 ? 24.793 -3.109 30.429 1.00 95.05 140 ASP A N 1
ATOM 1025 C CA . ASP A 1 141 ? 25.286 -2.782 29.096 1.00 92.50 140 ASP A CA 1
ATOM 1026 C C . ASP A 1 141 ? 24.363 -3.325 28.008 1.00 90.42 140 ASP A C 1
ATOM 1027 O O . ASP A 1 141 ? 24.554 -3.046 26.824 1.00 92.43 140 ASP A O 1
ATOM 1032 N N . GLY A 1 142 ? 23.367 -4.104 28.417 1.00 86.21 141 GLY A N 1
ATOM 1033 C CA . GLY A 1 142 ? 22.400 -4.660 27.487 1.00 78.49 141 GLY A CA 1
ATOM 1034 C C . GLY A 1 142 ? 22.618 -6.138 27.230 1.00 67.60 141 GLY A C 1
ATOM 1035 O O . GLY A 1 142 ? 21.867 -6.768 26.484 1.00 66.32 141 GLY A O 1
ATOM 1036 N N . PHE A 1 143 ? 23.656 -6.692 27.848 1.00 64.27 142 PHE A N 1
ATOM 1037 C CA . PHE A 1 143 ? 23.961 -8.111 27.720 1.00 60.09 142 PHE A CA 1
ATOM 1038 C C . PHE A 1 143 ? 22.942 -8.976 28.454 1.00 55.85 142 PHE A C 1
ATOM 1039 O O . PHE A 1 143 ? 22.393 -8.574 29.478 1.00 52.44 142 PHE A O 1
ATOM 1047 N N . LEU A 1 144 ? 22.677 -10.158 27.914 1.00 53.97 143 LEU A N 1
ATOM 1048 C CA . LEU A 1 144 ? 21.785 -11.106 28.568 1.00 50.96 143 LEU A CA 1
ATOM 1049 C C . LEU A 1 144 ? 22.437 -12.481 28.594 1.00 47.05 143 LEU A C 1
ATOM 1050 O O . LEU A 1 144 ? 22.870 -12.988 27.560 1.00 49.88 143 LEU A O 1
ATOM 1055 N N . ARG A 1 145 ? 22.525 -13.075 29.780 1.00 40.35 144 ARG A N 1
ATOM 1056 C CA . ARG A 1 145 ? 23.175 -14.372 29.924 1.00 39.18 144 ARG A CA 1
ATOM 1057 C C . ARG A 1 145 ? 22.392 -15.459 29.192 1.00 33.41 144 ARG A C 1
ATOM 1058 O O . ARG A 1 145 ? 21.162 -15.435 29.165 1.00 28.54 144 ARG A O 1
ATOM 1066 N N . LEU A 1 146 ? 23.117 -16.402 28.596 1.00 37.00 145 LEU A N 1
ATOM 1067 C CA . LEU A 1 146 ? 22.519 -17.459 27.784 1.00 36.38 145 LEU A CA 1
ATOM 1068 C C . LEU A 1 146 ? 21.481 -18.269 28.555 1.00 42.59 145 LEU A C 1
ATOM 1069 O O . LEU A 1 146 ? 20.524 -18.778 27.973 1.00 44.01 145 LEU A O 1
ATOM 1074 N N . GLY A 1 147 ? 21.672 -18.373 29.867 1.00 51.52 146 GLY A N 1
ATOM 1075 C CA . GLY A 1 147 ? 20.747 -19.093 30.723 1.00 61.03 146 GLY A CA 1
ATOM 1076 C C . GLY A 1 147 ? 19.333 -18.554 30.639 1.00 51.70 146 GLY A C 1
ATOM 1077 O O . GLY A 1 147 ? 18.365 -19.310 30.722 1.00 46.35 146 GLY A O 1
ATOM 1078 N N . SER A 1 148 ? 19.213 -17.242 30.469 1.00 47.62 147 SER A N 1
ATOM 1079 C CA . SER A 1 148 ? 17.908 -16.611 30.322 1.00 49.33 147 SER A CA 1
ATOM 1080 C C . SER A 1 148 ? 17.342 -16.818 28.920 1.00 55.10 147 SER A C 1
ATOM 1081 O O . SER A 1 148 ? 16.130 -16.791 28.730 1.00 50.59 147 SER A O 1
ATOM 1084 N N . PHE A 1 149 ? 18.222 -17.023 27.943 1.00 57.63 148 PHE A N 1
ATOM 1085 C CA . PHE A 1 149 ? 17.793 -17.268 26.568 1.00 49.14 148 PHE A CA 1
ATOM 1086 C C . PHE A 1 149 ? 17.235 -18.675 26.384 1.00 49.46 148 PHE A C 1
ATOM 1087 O O . PHE A 1 149 ? 16.330 -18.892 25.579 1.00 61.67 148 PHE A O 1
ATOM 1095 N N . LEU A 1 150 ? 17.777 -19.627 27.133 1.00 39.22 149 LEU A N 1
ATOM 1096 C CA . LEU A 1 150 ? 17.333 -21.014 27.048 1.00 37.24 149 LEU A CA 1
ATOM 1097 C C . LEU A 1 150 ? 17.145 -21.589 28.446 1.00 39.18 149 LEU A C 1
ATOM 1098 O O . LEU A 1 150 ? 17.905 -22.459 28.871 1.00 37.06 149 LEU A O 1
ATOM 1103 N N . PRO A 1 151 ? 16.122 -21.106 29.167 1.00 46.25 150 PRO A N 1
ATOM 1104 C CA . PRO A 1 151 ? 15.918 -21.532 30.555 1.00 43.91 150 PRO A CA 1
ATOM 1105 C C . PRO A 1 151 ? 15.385 -22.954 30.672 1.00 46.10 150 PRO A C 1
ATOM 1106 O O . PRO A 1 151 ? 14.663 -23.413 29.786 1.00 43.31 150 PRO A O 1
ATOM 1110 N N . HIS A 1 152 ? 15.742 -23.624 31.767 1.00 46.63 151 HIS A N 1
ATOM 1111 C CA . HIS A 1 152 ? 15.340 -25.004 32.017 1.00 43.15 151 HIS A CA 1
ATOM 1112 C C . HIS A 1 152 ? 15.716 -25.869 30.820 1.00 52.64 151 HIS A C 1
ATOM 1113 O O . HIS A 1 152 ? 14.876 -26.527 30.206 1.00 52.91 151 HIS A O 1
ATOM 1120 N N . ARG A 1 153 ? 17.006 -25.842 30.510 1.00 57.16 152 ARG A N 1
ATOM 1121 C CA . ARG A 1 153 ? 17.567 -26.447 29.312 1.00 55.52 152 ARG A CA 1
ATOM 1122 C C . ARG A 1 153 ? 17.551 -27.966 29.332 1.00 60.53 152 ARG A C 1
ATOM 1123 O O . ARG A 1 153 ? 17.203 -28.592 30.335 1.00 64.48 152 ARG A O 1
ATOM 1131 N N . PHE A 1 154 ? 17.940 -28.545 28.202 1.00 63.51 153 PHE A N 1
ATOM 1132 C CA . PHE A 1 154 ? 18.209 -29.969 28.110 1.00 64.21 153 PHE A CA 1
ATOM 1133 C C . PHE A 1 154 ? 19.707 -30.123 27.891 1.00 63.54 153 PHE A C 1
ATOM 1134 O O . PHE A 1 154 ? 20.173 -30.237 26.758 1.00 68.74 153 PHE A O 1
ATOM 1142 N N . GLY A 1 155 ? 20.459 -30.104 28.985 1.00 60.28 154 GLY A N 1
ATOM 1143 C CA . GLY A 1 155 ? 21.908 -30.118 28.913 1.00 58.01 154 GLY A CA 1
ATOM 1144 C C . GLY A 1 155 ? 22.501 -31.511 28.936 1.00 49.11 154 GLY A C 1
ATOM 1145 O O . GLY A 1 155 ? 21.773 -32.498 29.025 1.00 45.68 154 GLY A O 1
ATOM 1146 N N . PRO A 1 156 ? 23.837 -31.596 28.849 1.00 50.85 155 PRO A N 1
ATOM 1147 C CA . PRO A 1 156 ? 24.584 -32.857 28.876 1.00 56.01 155 PRO A CA 1
ATOM 1148 C C . PRO A 1 156 ? 24.334 -33.646 30.157 1.00 66.06 155 PRO A C 1
ATOM 1149 O O . PRO A 1 156 ? 24.430 -34.872 30.154 1.00 74.05 155 PRO A O 1
ATOM 1153 N N . ASP A 1 157 ? 24.010 -32.940 31.236 1.00 72.30 156 ASP A N 1
ATOM 1154 C CA . ASP A 1 157 ? 23.782 -33.563 32.536 1.00 77.82 156 ASP A CA 1
ATOM 1155 C C . ASP A 1 157 ? 22.579 -34.503 32.543 1.00 71.72 156 ASP A C 1
ATOM 1156 O O . ASP A 1 157 ? 22.431 -35.327 33.444 1.00 75.69 156 ASP A O 1
ATOM 1161 N N . ASP A 1 158 ? 21.719 -34.371 31.539 1.00 67.79 157 ASP A N 1
ATOM 1162 C CA . ASP A 1 158 ? 20.549 -35.232 31.423 1.00 70.76 157 ASP A CA 1
ATOM 1163 C C . ASP A 1 158 ? 20.915 -36.604 30.861 1.00 68.32 157 ASP A C 1
ATOM 1164 O O . ASP A 1 158 ? 20.133 -37.552 30.949 1.00 73.85 157 ASP A O 1
ATOM 1169 N N . LEU A 1 159 ? 22.107 -36.701 30.280 1.00 62.09 158 LEU A N 1
ATOM 1170 C CA . LEU A 1 159 ? 22.583 -37.954 29.705 1.00 67.60 158 LEU A CA 1
ATOM 1171 C C . LEU A 1 159 ? 23.912 -38.407 30.305 1.00 74.03 158 LEU A C 1
ATOM 1172 O O . LEU A 1 159 ? 24.287 -39.572 30.186 1.00 76.73 158 LEU A O 1
ATOM 1177 N N . LEU A 1 160 ? 24.621 -37.486 30.950 1.00 77.84 159 LEU A N 1
ATOM 1178 C CA . LEU A 1 160 ? 25.946 -37.783 31.487 1.00 84.37 159 LEU A CA 1
ATOM 1179 C C . LEU A 1 160 ? 26.109 -37.332 32.937 1.00 87.05 159 LEU A C 1
ATOM 1180 O O . LEU A 1 160 ? 25.269 -36.609 33.472 1.00 90.31 159 LEU A O 1
ATOM 1185 N N . GLY A 1 161 ? 27.196 -37.785 33.556 1.00 92.70 160 GLY A N 1
ATOM 1186 C CA . GLY A 1 161 ? 27.506 -37.459 34.934 1.00 96.19 160 GLY A CA 1
ATOM 1187 C C . GLY A 1 161 ? 28.995 -37.243 35.134 1.00 106.28 160 GLY A C 1
ATOM 1188 O O . GLY A 1 161 ? 29.810 -38.114 34.828 1.00 112.59 160 GLY A O 1
ATOM 1189 N N . LYS A 1 162 ? 29.343 -36.070 35.648 1.00 106.54 161 LYS A N 1
ATOM 1190 C CA . LYS A 1 162 ? 30.738 -35.683 35.871 1.00 108.79 161 LYS A CA 1
ATOM 1191 C C . LYS A 1 162 ? 31.799 -35.810 34.777 1.00 110.62 161 LYS A C 1
ATOM 1192 O O . LYS A 1 162 ? 32.890 -36.333 35.004 1.00 109.27 161 LYS A O 1
ATOM 1194 N N . ASP A 1 163 ? 31.475 -35.288 33.599 1.00 110.08 162 ASP A N 1
ATOM 1195 C CA . ASP A 1 163 ? 32.288 -35.478 32.404 1.00 110.50 162 ASP A CA 1
ATOM 1196 C C . ASP A 1 163 ? 33.083 -34.254 31.952 1.00 112.53 162 ASP A C 1
ATOM 1197 O O . ASP A 1 163 ? 33.003 -33.194 32.572 1.00 113.51 162 ASP A O 1
ATOM 1202 N N . HIS A 1 164 ? 33.856 -34.402 30.881 1.00 118.26 163 HIS A N 1
ATOM 1203 C CA . HIS A 1 164 ? 34.612 -33.286 30.332 1.00 128.72 163 HIS A CA 1
ATOM 1204 C C . HIS A 1 164 ? 33.762 -32.545 29.302 1.00 133.75 163 HIS A C 1
ATOM 1205 O O . HIS A 1 164 ? 33.039 -33.168 28.524 1.00 129.16 163 HIS A O 1
ATOM 1212 N N . PRO A 1 165 ? 33.847 -31.206 29.300 1.00 139.36 164 PRO A N 1
ATOM 1213 C CA . PRO A 1 165 ? 33.105 -30.333 28.381 1.00 133.99 164 PRO A CA 1
ATOM 1214 C C . PRO A 1 165 ? 33.621 -30.387 26.946 1.00 129.52 164 PRO A C 1
ATOM 1215 O O . PRO A 1 165 ? 34.404 -31.269 26.596 1.00 134.39 164 PRO A O 1
ATOM 1219 N N . LEU A 1 166 ? 33.178 -29.438 26.127 1.00 108.98 165 LEU A N 1
ATOM 1220 C CA . LEU A 1 166 ? 33.557 -29.398 24.721 1.00 92.61 165 LEU A CA 1
ATOM 1221 C C . LEU A 1 166 ? 34.769 -28.500 24.484 1.00 93.49 165 LEU A C 1
ATOM 1222 O O . LEU A 1 166 ? 35.556 -28.738 23.569 1.00 102.56 165 LEU A O 1
ATOM 1227 N N . LEU A 1 167 ? 34.919 -27.474 25.313 1.00 84.93 166 LEU A N 1
ATOM 1228 C CA . LEU A 1 167 ? 36.006 -26.515 25.142 1.00 82.21 166 LEU A CA 1
ATOM 1229 C C . LEU A 1 167 ? 37.313 -26.961 25.790 1.00 89.80 166 LEU A C 1
ATOM 1230 O O . LEU A 1 167 ? 38.347 -26.316 25.616 1.00 87.00 166 LEU A O 1
ATOM 1235 N N . LEU A 1 168 ? 37.271 -28.062 26.533 1.00 96.44 167 LEU A N 1
ATOM 1236 C CA . LEU A 1 168 ? 38.475 -28.578 27.176 1.00 98.45 167 LEU A CA 1
ATOM 1237 C C . LEU A 1 168 ? 39.329 -29.406 26.221 1.00 94.37 167 LEU A C 1
ATOM 1238 O O . LEU A 1 168 ? 38.990 -29.570 25.049 1.00 95.14 167 LEU A O 1
ATOM 1243 N N . GLU A 1 169 ? 40.439 -29.926 26.736 1.00 96.26 168 GLU A N 1
ATOM 1244 C CA . GLU A 1 169 ? 41.371 -30.712 25.936 1.00 92.94 168 GLU A CA 1
ATOM 1245 C C . GLU A 1 169 ? 40.905 -32.154 25.755 1.00 94.16 168 GLU A C 1
ATOM 1246 O O . GLU A 1 169 ? 41.445 -33.070 26.375 1.00 98.09 168 GLU A O 1
ATOM 1248 N N . SER A 1 170 ? 39.897 -32.352 24.910 1.00 96.13 169 SER A N 1
ATOM 1249 C CA . SER A 1 170 ? 39.401 -33.691 24.614 1.00 99.41 169 SER A CA 1
ATOM 1250 C C . SER A 1 170 ? 40.445 -34.474 23.825 1.00 111.96 169 SER A C 1
ATOM 1251 O O . SER A 1 170 ? 40.805 -34.090 22.713 1.00 118.76 169 SER A O 1
ATOM 1254 N N . HIS A 1 171 ? 40.934 -35.567 24.404 1.00 115.25 170 HIS A N 1
ATOM 1255 C CA . HIS A 1 171 ? 41.967 -36.367 23.754 1.00 116.49 170 HIS A CA 1
ATOM 1256 C C . HIS A 1 171 ? 41.676 -37.865 23.805 1.00 110.04 170 HIS A C 1
ATOM 1257 O O . HIS A 1 171 ? 42.236 -38.585 24.631 1.00 104.93 170 HIS A O 1
ATOM 1259 N N . ASP A 1 172 ? 40.799 -38.328 22.920 1.00 109.30 171 ASP A N 1
ATOM 1260 C CA . ASP A 1 172 ? 40.515 -39.755 22.804 1.00 112.05 171 ASP A CA 1
ATOM 1261 C C . ASP A 1 172 ? 41.548 -40.461 21.926 1.00 118.65 171 ASP A C 1
ATOM 1262 O O . ASP A 1 172 ? 42.058 -39.889 20.962 1.00 123.16 171 ASP A O 1
ATOM 1267 N N . ASN A 1 173 ? 41.852 -41.706 22.274 1.00 119.26 172 ASN A N 1
ATOM 1268 C CA . ASN A 1 173 ? 42.873 -42.490 21.587 1.00 123.99 172 ASN A CA 1
ATOM 1269 C C . ASN A 1 173 ? 42.342 -43.261 20.382 1.00 127.78 172 ASN A C 1
ATOM 1270 O O . ASN A 1 173 ? 41.357 -43.991 20.491 1.00 137.88 172 ASN A O 1
ATOM 1275 N N . HIS A 1 174 ? 42.990 -43.091 19.233 1.00 123.56 173 HIS A N 1
ATOM 1276 C CA . HIS A 1 174 ? 42.612 -43.831 18.032 1.00 124.88 173 HIS A CA 1
ATOM 1277 C C . HIS A 1 174 ? 43.756 -43.923 17.023 1.00 132.33 173 HIS A C 1
ATOM 1278 O O . HIS A 1 174 ? 44.463 -42.946 16.776 1.00 136.43 173 HIS A O 1
ATOM 1280 N N . LEU A 1 175 ? 43.926 -45.111 16.447 1.00 128.66 174 LEU A N 1
ATOM 1281 C CA . LEU A 1 175 ? 44.984 -45.362 15.474 1.00 129.94 174 LEU A CA 1
ATOM 1282 C C . LEU A 1 175 ? 44.406 -45.814 14.136 1.00 119.30 174 LEU A C 1
ATOM 1283 O O . LEU A 1 175 ? 43.193 -45.964 13.996 1.00 127.58 174 LEU A O 1
ATOM 1285 N N . LYS A 1 176 ? 45.278 -46.037 13.158 1.00 130.86 175 LYS A N 1
ATOM 1286 C CA . LYS A 1 176 ? 44.849 -46.508 11.844 1.00 127.12 175 LYS A CA 1
ATOM 1287 C C . LYS A 1 176 ? 45.335 -47.928 11.567 1.00 133.84 175 LYS A C 1
ATOM 1288 O O . LYS A 1 176 ? 46.043 -48.524 12.379 1.00 135.33 175 LYS A O 1
ATOM 1294 N N . ILE A 1 177 ? 44.951 -48.462 10.412 1.00 137.17 176 ILE A N 1
ATOM 1295 C CA . ILE A 1 177 ? 45.364 -49.801 10.009 1.00 143.74 176 ILE A CA 1
ATOM 1296 C C . ILE A 1 177 ? 46.711 -49.769 9.292 1.00 160.18 176 ILE A C 1
ATOM 1297 O O . ILE A 1 177 ? 46.816 -49.277 8.167 1.00 149.26 176 ILE A O 1
ATOM 1299 N N . SER A 1 191 ? 50.405 -37.012 -0.638 1.00 186.09 190 SER A N 1
ATOM 1300 C CA . SER A 1 191 ? 49.250 -36.936 0.249 1.00 183.16 190 SER A CA 1
ATOM 1301 C C . SER A 1 191 ? 49.482 -37.735 1.528 1.00 183.80 190 SER A C 1
ATOM 1302 O O . SER A 1 191 ? 48.572 -38.389 2.038 1.00 178.60 190 SER A O 1
ATOM 1304 N N . ALA A 1 192 ? 50.707 -37.677 2.042 1.00 182.03 191 ALA A N 1
ATOM 1305 C CA . ALA A 1 192 ? 51.062 -38.394 3.261 1.00 175.07 191 ALA A CA 1
ATOM 1306 C C . ALA A 1 192 ? 50.753 -37.559 4.499 1.00 164.49 191 ALA A C 1
ATOM 1307 O O . ALA A 1 192 ? 50.491 -38.097 5.575 1.00 161.27 191 ALA A O 1
ATOM 1309 N N . ASP A 1 193 ? 50.784 -36.240 4.339 1.00 159.51 192 ASP A N 1
ATOM 1310 C CA . ASP A 1 193 ? 50.502 -35.328 5.440 1.00 148.12 192 ASP A CA 1
ATOM 1311 C C . ASP A 1 193 ? 49.029 -34.936 5.466 1.00 140.74 192 ASP A C 1
ATOM 1312 O O . ASP A 1 193 ? 48.660 -33.918 6.051 1.00 143.05 192 ASP A O 1
ATOM 1314 N N . LEU A 1 194 ? 48.191 -35.750 4.832 1.00 138.05 193 LEU A N 1
ATOM 1315 C CA . LEU A 1 194 ? 46.761 -35.475 4.784 1.00 130.30 193 LEU A CA 1
ATOM 1316 C C . LEU A 1 194 ? 45.994 -36.398 5.724 1.00 136.19 193 LEU A C 1
ATOM 1317 O O . LEU A 1 194 ? 45.001 -35.993 6.329 1.00 138.07 193 LEU A O 1
ATOM 1322 N N . LYS A 1 195 ? 46.460 -37.636 5.855 1.00 140.04 194 LYS A N 1
ATOM 1323 C CA . LYS A 1 195 ? 45.801 -38.587 6.738 1.00 134.92 194 LYS A CA 1
ATOM 1324 C C . LYS A 1 195 ? 46.409 -38.491 8.129 1.00 128.92 194 LYS A C 1
ATOM 1325 O O . LYS A 1 195 ? 45.764 -38.816 9.126 1.00 120.70 194 LYS A O 1
ATOM 1327 N N . GLN A 1 196 ? 47.659 -38.042 8.185 1.00 131.11 195 GLN A N 1
ATOM 1328 C CA . GLN A 1 196 ? 48.356 -37.876 9.452 1.00 129.76 195 GLN A CA 1
ATOM 1329 C C . GLN A 1 196 ? 47.750 -36.716 10.233 1.00 129.81 195 GLN A C 1
ATOM 1330 O O . GLN A 1 196 ? 47.807 -36.681 11.463 1.00 127.94 195 GLN A O 1
ATOM 1332 N N . THR A 1 197 ? 47.172 -35.767 9.502 1.00 132.01 196 THR A N 1
ATOM 1333 C CA . THR A 1 197 ? 46.544 -34.600 10.109 1.00 131.57 196 THR A CA 1
ATOM 1334 C C . THR A 1 197 ? 45.099 -34.884 10.500 1.00 130.99 196 THR A C 1
ATOM 1335 O O . THR A 1 197 ? 44.567 -34.277 11.429 1.00 128.11 196 THR A O 1
ATOM 1337 N N . ALA A 1 198 ? 44.468 -35.813 9.788 1.00 129.37 197 ALA A N 1
ATOM 1338 C CA . ALA A 1 198 ? 43.088 -36.181 10.078 1.00 120.65 197 ALA A CA 1
ATOM 1339 C C . ALA A 1 198 ? 43.027 -37.159 11.244 1.00 120.12 197 ALA A C 1
ATOM 1340 O O . ALA A 1 198 ? 41.951 -37.460 11.761 1.00 114.84 197 ALA A O 1
ATOM 1342 N N . LEU A 1 199 ? 44.191 -37.651 11.654 1.00 124.30 198 LEU A N 1
ATOM 1343 C CA . LEU A 1 199 ? 44.282 -38.553 12.793 1.00 126.92 198 LEU A CA 1
ATOM 1344 C C . LEU A 1 199 ? 44.222 -37.761 14.092 1.00 122.58 198 LEU A C 1
ATOM 1345 O O . LEU A 1 199 ? 43.478 -38.105 15.010 1.00 117.01 198 LEU A O 1
ATOM 1347 N N . ALA A 1 200 ? 45.011 -36.692 14.157 1.00 122.33 199 ALA A N 1
ATOM 1348 C CA . ALA A 1 200 ? 45.053 -35.838 15.336 1.00 117.95 199 ALA A CA 1
ATOM 1349 C C . ALA A 1 200 ? 43.777 -35.011 15.441 1.00 114.65 199 ALA A C 1
ATOM 1350 O O . ALA A 1 200 ? 43.442 -34.500 16.510 1.00 113.37 199 ALA A O 1
ATOM 1352 N N . ALA A 1 201 ? 43.070 -34.884 14.322 1.00 116.97 200 ALA A N 1
ATOM 1353 C CA . ALA A 1 201 ? 41.812 -34.150 14.288 1.00 111.84 200 ALA A CA 1
ATOM 1354 C C . ALA A 1 201 ? 40.706 -34.952 14.963 1.00 103.83 200 ALA A C 1
ATOM 1355 O O . ALA A 1 201 ? 39.863 -34.395 15.665 1.00 99.02 200 ALA A O 1
ATOM 1357 N N . ALA A 1 202 ? 40.715 -36.263 14.748 1.00 108.04 201 ALA A N 1
ATOM 1358 C CA . ALA A 1 202 ? 39.737 -37.141 15.375 1.00 101.48 201 ALA A CA 1
ATOM 1359 C C . ALA A 1 202 ? 40.059 -37.309 16.855 1.00 101.32 201 ALA A C 1
ATOM 1360 O O . ALA A 1 202 ? 39.190 -37.654 17.655 1.00 96.57 201 ALA A O 1
ATOM 1362 N N . ASN A 1 203 ? 41.317 -37.064 17.209 1.00 106.95 202 ASN A N 1
ATOM 1363 C CA . ASN A 1 203 ? 41.756 -37.147 18.597 1.00 106.60 202 ASN A CA 1
ATOM 1364 C C . ASN A 1 203 ? 41.246 -35.980 19.436 1.00 94.05 202 ASN A C 1
ATOM 1365 O O . ASN A 1 203 ? 41.119 -36.090 20.655 1.00 84.17 202 ASN A O 1
ATOM 1370 N N . ARG A 1 204 ? 40.954 -34.863 18.777 1.00 90.97 203 ARG A N 1
ATOM 1371 C CA . ARG A 1 204 ? 40.462 -33.674 19.462 1.00 88.16 203 ARG A CA 1
ATOM 1372 C C . ARG A 1 204 ? 38.948 -33.545 19.326 1.00 87.65 203 ARG A C 1
ATOM 1373 O O . ARG A 1 204 ? 38.372 -32.509 19.657 1.00 90.39 203 ARG A O 1
ATOM 1381 N N . SER A 1 205 ? 38.311 -34.603 18.837 1.00 87.32 204 SER A N 1
ATOM 1382 C CA . SER A 1 205 ? 36.865 -34.610 18.649 1.00 82.22 204 SER A CA 1
ATOM 1383 C C . SER A 1 205 ? 36.114 -34.688 19.975 1.00 84.65 204 SER A C 1
ATOM 1384 O O . SER A 1 205 ? 36.701 -34.973 21.019 1.00 87.38 204 SER A O 1
ATOM 1387 N N . TYR A 1 206 ? 34.809 -34.436 19.919 1.00 83.97 205 TYR A N 1
ATOM 1388 C CA . TYR A 1 206 ? 33.964 -34.441 21.107 1.00 76.82 205 TYR A CA 1
ATOM 1389 C C . TYR A 1 206 ? 32.645 -35.154 20.832 1.00 71.12 205 TYR A C 1
ATOM 1390 O O . TYR A 1 206 ? 31.699 -34.556 20.320 1.00 63.22 205 TYR A O 1
ATOM 1399 N N . ALA A 1 207 ? 32.592 -36.441 21.158 1.00 77.58 206 ALA A N 1
ATOM 1400 C CA . ALA A 1 207 ? 31.374 -37.223 20.979 1.00 78.62 206 ALA A CA 1
ATOM 1401 C C . ALA A 1 207 ? 31.149 -38.176 22.151 1.00 79.42 206 ALA A C 1
ATOM 1402 O O . ALA A 1 207 ? 31.360 -39.381 22.022 1.00 86.66 206 ALA A O 1
ATOM 1404 N N . PRO A 1 208 ? 30.717 -37.635 23.302 1.00 79.67 207 PRO A N 1
ATOM 1405 C CA . PRO A 1 208 ? 30.515 -38.449 24.505 1.00 83.74 207 PRO A CA 1
ATOM 1406 C C . PRO A 1 208 ? 29.156 -39.143 24.523 1.00 86.67 207 PRO A C 1
ATOM 1407 O O . PRO A 1 208 ? 28.941 -40.045 25.333 1.00 98.39 207 PRO A O 1
ATOM 1411 N N . TYR A 1 209 ? 28.254 -38.728 23.641 1.00 77.68 208 TYR A N 1
ATOM 1412 C CA . TYR A 1 209 ? 26.911 -39.294 23.600 1.00 76.91 208 TYR A CA 1
ATOM 1413 C C . TYR A 1 209 ? 26.906 -40.565 22.767 1.00 78.64 208 TYR A C 1
ATOM 1414 O O . TYR A 1 209 ? 26.479 -41.623 23.229 1.00 79.55 208 TYR A O 1
ATOM 1423 N N . SER A 1 210 ? 27.383 -40.453 21.534 1.00 82.04 209 SER A N 1
ATOM 1424 C CA . SER A 1 210 ? 27.628 -41.624 20.711 1.00 88.99 209 SER A CA 1
ATOM 1425 C C . SER A 1 210 ? 29.127 -41.657 20.486 1.00 91.75 209 SER A C 1
ATOM 1426 O O . SER A 1 210 ? 29.710 -40.673 20.035 1.00 98.84 209 SER A O 1
ATOM 1429 N N . LEU A 1 211 ? 29.756 -42.785 20.789 1.00 85.70 210 LEU A N 1
ATOM 1430 C CA . LEU A 1 211 ? 31.210 -42.830 20.819 1.00 78.53 210 LEU A CA 1
ATOM 1431 C C . LEU A 1 211 ? 31.756 -42.967 19.406 1.00 81.76 210 LEU A C 1
ATOM 1432 O O . LEU A 1 211 ? 32.343 -43.988 19.044 1.00 131.25 210 LEU A O 1
ATOM 1437 N N . CYS A 1 212 ? 31.554 -41.920 18.611 1.00 102.32 211 CYS A N 1
ATOM 1438 C CA . CYS A 1 212 ? 32.031 -41.893 17.236 1.00 102.28 211 CYS A CA 1
ATOM 1439 C C . CYS A 1 212 ? 32.689 -40.557 16.912 1.00 96.51 211 CYS A C 1
ATOM 1440 O O . CYS A 1 212 ? 32.041 -39.655 16.382 1.00 90.89 211 CYS A O 1
ATOM 1443 N N . PRO A 1 213 ? 33.987 -40.429 17.223 1.00 95.66 212 PRO A N 1
ATOM 1444 C CA . PRO A 1 213 ? 34.739 -39.218 16.880 1.00 95.82 212 PRO A CA 1
ATOM 1445 C C . PRO A 1 213 ? 34.962 -39.125 15.376 1.00 96.30 212 PRO A C 1
ATOM 1446 O O . PRO A 1 213 ? 34.773 -40.113 14.668 1.00 86.11 212 PRO A O 1
ATOM 1450 N N . SER A 1 214 ? 35.357 -37.950 14.899 1.00 93.88 213 SER A N 1
ATOM 1451 C CA . SER A 1 214 ? 35.621 -37.754 13.479 1.00 103.98 213 SER A CA 1
ATOM 1452 C C . SER A 1 214 ? 36.587 -36.596 13.254 1.00 107.91 213 SER A C 1
ATOM 1453 O O . SER A 1 214 ? 36.472 -35.547 13.886 1.00 112.59 213 SER A O 1
ATOM 1456 N N . GLY A 1 215 ? 37.543 -36.798 12.353 1.00 104.50 214 GLY A N 1
ATOM 1457 C CA . GLY A 1 215 ? 38.497 -35.762 12.004 1.00 102.99 214 GLY A CA 1
ATOM 1458 C C . GLY A 1 215 ? 38.622 -35.622 10.500 1.00 106.18 214 GLY A C 1
ATOM 1459 O O . GLY A 1 215 ? 38.828 -36.608 9.799 1.00 114.32 214 GLY A O 1
ATOM 1460 N N . VAL A 1 216 ? 38.511 -34.393 10.005 1.00 102.10 215 VAL A N 1
ATOM 1461 C CA . VAL A 1 216 ? 38.516 -34.138 8.566 1.00 104.10 215 VAL A CA 1
ATOM 1462 C C . VAL A 1 216 ? 39.591 -33.134 8.158 1.00 110.38 215 VAL A C 1
ATOM 1463 O O . VAL A 1 216 ? 39.627 -32.010 8.659 1.00 109.73 215 VAL A O 1
ATOM 1467 N N . SER A 1 217 ? 40.465 -33.549 7.246 1.00 114.62 216 SER A N 1
ATOM 1468 C CA . SER A 1 217 ? 41.519 -32.678 6.738 1.00 110.68 216 SER A CA 1
ATOM 1469 C C . SER A 1 217 ? 41.244 -32.260 5.297 1.00 109.98 216 SER A C 1
ATOM 1470 O O . SER A 1 217 ? 40.604 -32.988 4.539 1.00 108.15 216 SER A O 1
ATOM 1473 N N . LEU A 1 218 ? 41.731 -31.080 4.928 1.00 110.66 217 LEU A N 1
ATOM 1474 C CA . LEU A 1 218 ? 41.514 -30.540 3.592 1.00 111.56 217 LEU A CA 1
ATOM 1475 C C . LEU A 1 218 ? 42.801 -29.938 3.040 1.00 113.46 217 LEU A C 1
ATOM 1476 O O . LEU A 1 218 ? 43.627 -29.423 3.794 1.00 110.71 217 LEU A O 1
ATOM 1481 N N . VAL A 1 219 ? 42.970 -30.006 1.722 1.00 120.04 218 VAL A N 1
ATOM 1482 C CA . VAL A 1 219 ? 44.147 -29.435 1.078 1.00 124.69 218 VAL A CA 1
ATOM 1483 C C . VAL A 1 219 ? 43.789 -28.211 0.243 1.00 134.54 218 VAL A C 1
ATOM 1484 O O . VAL A 1 219 ? 42.614 -27.911 0.025 1.00 131.86 218 VAL A O 1
ATOM 1488 N N . ASP A 1 220 ? 44.818 -27.513 -0.224 1.00 141.46 219 ASP A N 1
ATOM 1489 C CA . ASP A 1 220 ? 44.641 -26.299 -1.008 1.00 144.24 219 ASP A CA 1
ATOM 1490 C C . ASP A 1 220 ? 45.432 -26.422 -2.305 1.00 146.14 219 ASP A C 1
ATOM 1491 O O . ASP A 1 220 ? 46.267 -27.316 -2.446 1.00 150.40 219 ASP A O 1
ATOM 1496 N N . CYS A 1 221 ? 45.166 -25.526 -3.250 1.00 146.85 220 CYS A N 1
ATOM 1497 C CA . CYS A 1 221 ? 45.880 -25.518 -4.523 1.00 150.59 220 CYS A CA 1
ATOM 1498 C C . CYS A 1 221 ? 47.345 -25.142 -4.323 1.00 147.66 220 CYS A C 1
ATOM 1499 O O . CYS A 1 221 ? 48.182 -25.373 -5.194 1.00 153.35 220 CYS A O 1
ATOM 1502 N N . ASP A 1 222 ? 47.643 -24.561 -3.166 1.00 141.99 221 ASP A N 1
ATOM 1503 C CA . ASP A 1 222 ? 49.005 -24.180 -2.823 1.00 140.45 221 ASP A CA 1
ATOM 1504 C C . ASP A 1 222 ? 49.536 -25.100 -1.730 1.00 134.76 221 ASP A C 1
ATOM 1505 O O . ASP A 1 222 ? 50.582 -24.837 -1.138 1.00 135.45 221 ASP A O 1
ATOM 151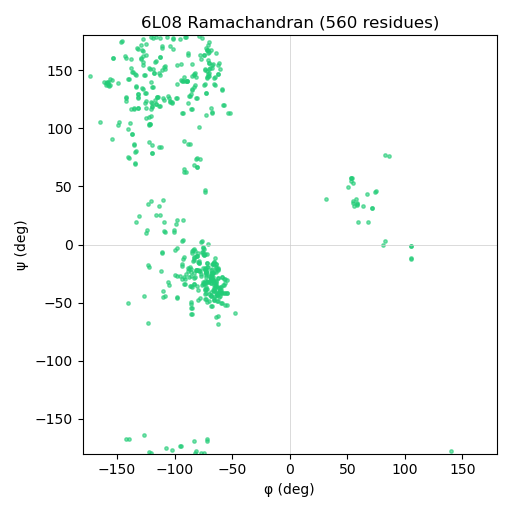0 N N . GLY A 1 223 ? 48.805 -26.180 -1.468 1.00 133.12 222 GLY A N 1
ATOM 1511 C CA . GLY A 1 223 ? 49.236 -27.184 -0.510 1.00 134.18 222 GLY A CA 1
ATOM 1512 C C . GLY A 1 223 ? 49.105 -26.795 0.952 1.00 134.30 222 GLY A C 1
ATOM 1513 O O . GLY A 1 223 ? 50.030 -27.000 1.738 1.00 134.90 222 GLY A O 1
ATOM 1514 N N . LYS A 1 224 ? 47.957 -26.236 1.323 1.00 133.78 223 LYS A N 1
ATOM 1515 C CA . LYS A 1 224 ? 47.708 -25.865 2.714 1.00 130.82 223 LYS A CA 1
ATOM 1516 C C . LYS A 1 224 ? 46.899 -26.938 3.441 1.00 136.20 223 LYS A C 1
ATOM 1517 O O . LYS A 1 224 ? 45.827 -27.337 2.987 1.00 135.61 223 LYS A O 1
ATOM 1519 N N . VAL A 1 225 ? 47.423 -27.395 4.574 1.00 139.68 224 VAL A N 1
ATOM 1520 C CA . VAL A 1 225 ? 46.774 -28.435 5.367 1.00 140.64 224 VAL A CA 1
ATOM 1521 C C . VAL A 1 225 ? 45.740 -27.851 6.326 1.00 134.42 224 VAL A C 1
ATOM 1522 O O . VAL A 1 225 ? 46.031 -26.917 7.073 1.00 124.81 224 VAL A O 1
ATOM 1526 N N . TYR A 1 226 ? 44.533 -28.407 6.298 1.00 136.92 225 TYR A N 1
ATOM 1527 C CA . TYR A 1 226 ? 43.452 -27.951 7.166 1.00 135.30 225 TYR A CA 1
ATOM 1528 C C . TYR A 1 226 ? 43.026 -29.049 8.137 1.00 130.34 225 TYR A C 1
ATOM 1529 O O . TYR A 1 226 ? 43.555 -30.160 8.102 1.00 140.45 225 TYR A O 1
ATOM 1538 N N . ARG A 1 227 ? 42.068 -28.731 9.002 1.00 118.19 226 ARG A N 1
ATOM 1539 C CA . ARG A 1 227 ? 41.573 -29.694 9.980 1.00 113.33 226 ARG A CA 1
ATOM 1540 C C . ARG A 1 227 ? 40.134 -29.397 10.394 1.00 111.33 226 ARG A C 1
ATOM 1541 O O . ARG A 1 227 ? 39.637 -28.287 10.208 1.00 108.72 226 ARG A O 1
ATOM 1549 N N . GLY A 1 228 ? 39.471 -30.406 10.950 1.00 111.43 227 GLY A N 1
ATOM 1550 C CA . GLY A 1 228 ? 38.104 -30.268 11.417 1.00 106.10 227 GLY A CA 1
ATOM 1551 C C . GLY A 1 228 ? 37.762 -31.343 12.430 1.00 103.30 227 GLY A C 1
ATOM 1552 O O . GLY A 1 228 ? 38.152 -32.499 12.271 1.00 104.38 227 GLY A O 1
ATOM 1553 N N . TRP A 1 229 ? 37.059 -30.963 13.513 1.00 100.40 228 TRP A N 1
ATOM 1554 C CA . TRP A 1 229 ? 36.607 -31.870 14.584 1.00 98.19 228 TRP A CA 1
ATOM 1555 C C . TRP A 1 229 ? 35.359 -32.582 14.292 1.00 98.41 228 TRP A C 1
ATOM 1556 O O . TRP A 1 229 ? 34.806 -32.475 13.212 1.00 101.55 228 TRP A O 1
ATOM 1567 N N . TYR A 1 230 ? 34.816 -33.221 15.306 1.00 97.30 229 TYR A N 1
ATOM 1568 C CA . TYR A 1 230 ? 33.411 -33.596 15.369 1.00 96.44 229 TYR A CA 1
ATOM 1569 C C . TYR A 1 230 ? 32.924 -33.311 16.778 1.00 97.38 229 TYR A C 1
ATOM 1570 O O . TYR A 1 230 ? 33.403 -33.903 17.745 1.00 103.59 229 TYR A O 1
ATOM 1579 N N . MET A 1 231 ? 31.970 -32.395 16.889 1.00 93.96 230 MET A N 1
ATOM 1580 C CA . MET A 1 231 ? 31.429 -32.029 18.186 1.00 92.46 230 MET A CA 1
ATOM 1581 C C . MET A 1 231 ? 29.954 -32.400 18.264 1.00 82.06 230 MET A C 1
ATOM 1582 O O . MET A 1 231 ? 29.139 -31.934 17.468 1.00 71.55 230 MET A O 1
ATOM 1587 N N . GLU A 1 232 ? 29.625 -33.252 19.230 1.00 81.14 231 GLU A N 1
ATOM 1588 C CA . GLU A 1 232 ? 28.270 -33.765 19.382 1.00 77.59 231 GLU A CA 1
ATOM 1589 C C . GLU A 1 232 ? 27.484 -32.987 20.431 1.00 76.88 231 GLU A C 1
ATOM 1590 O O . GLU A 1 232 ? 28.063 -32.402 21.347 1.00 73.77 231 GLU A O 1
ATOM 1596 N N . SER A 1 233 ? 26.163 -32.985 20.294 1.00 77.01 232 SER A N 1
ATOM 1597 C CA . SER A 1 233 ? 25.294 -32.334 21.266 1.00 62.82 232 SER A CA 1
ATOM 1598 C C . SER A 1 233 ? 24.377 -33.343 21.948 1.00 59.23 232 SER A C 1
ATOM 1599 O O . SER A 1 233 ? 24.118 -34.418 21.408 1.00 64.62 232 SER A O 1
ATOM 1602 N N . ALA A 1 234 ? 23.892 -32.992 23.137 1.00 54.20 233 ALA A N 1
ATOM 1603 C CA . ALA A 1 234 ? 22.958 -33.840 23.872 1.00 54.10 233 ALA A CA 1
ATOM 1604 C C . ALA A 1 234 ? 21.696 -34.043 23.046 1.00 62.34 233 ALA A C 1
ATOM 1605 O O . ALA A 1 234 ? 21.125 -35.132 23.019 1.00 74.31 233 ALA A O 1
ATOM 1607 N N . ALA A 1 235 ? 21.266 -32.980 22.376 1.00 60.85 234 ALA A N 1
ATOM 1608 C CA . ALA A 1 235 ? 20.213 -33.085 21.384 1.00 61.91 234 ALA A CA 1
ATOM 1609 C C . ALA A 1 235 ? 20.881 -33.480 20.077 1.00 73.16 234 ALA A C 1
ATOM 1610 O O . ALA A 1 235 ? 21.894 -32.898 19.690 1.00 84.73 234 ALA A O 1
ATOM 1612 N N . TYR A 1 236 ? 20.321 -34.475 19.403 1.00 72.17 235 TYR A N 1
ATOM 1613 C CA . TYR A 1 236 ? 20.970 -35.056 18.232 1.00 77.32 235 TYR A CA 1
ATOM 1614 C C . TYR A 1 236 ? 21.045 -34.124 17.023 1.00 78.72 235 TYR A C 1
ATOM 1615 O O . TYR A 1 236 ? 22.122 -33.912 16.466 1.00 79.48 235 TYR A O 1
ATOM 1624 N N . ASN A 1 237 ? 19.904 -33.572 16.624 1.00 76.23 236 ASN A N 1
ATOM 1625 C CA . ASN A 1 237 ? 19.840 -32.699 15.451 1.00 76.96 236 ASN A CA 1
ATOM 1626 C C . ASN A 1 237 ? 20.806 -31.501 15.435 1.00 70.74 236 ASN A C 1
ATOM 1627 O O . ASN A 1 237 ? 21.386 -31.199 14.392 1.00 67.41 236 ASN A O 1
ATOM 1632 N N . PRO A 1 238 ? 20.989 -30.812 16.579 1.00 73.65 237 PRO A N 1
ATOM 1633 C CA . PRO A 1 238 ? 21.975 -29.723 16.577 1.00 74.79 237 PRO A CA 1
ATOM 1634 C C . PRO A 1 238 ? 23.421 -30.216 16.556 1.00 82.20 237 PRO A C 1
ATOM 1635 O O . PRO A 1 238 ? 24.238 -29.717 17.327 1.00 73.12 237 PRO A O 1
ATOM 1639 N N . SER A 1 239 ? 23.733 -31.173 15.690 1.00 90.39 238 SER A N 1
ATOM 1640 C CA . SER A 1 239 ? 25.082 -31.717 15.617 1.00 95.08 238 SER A CA 1
ATOM 1641 C C . SER A 1 239 ? 25.923 -30.995 14.570 1.00 96.48 238 SER A C 1
ATOM 1642 O O . SER A 1 239 ? 25.433 -30.645 13.494 1.00 104.21 238 SER A O 1
ATOM 1645 N N . MET A 1 240 ? 27.192 -30.775 14.898 1.00 91.44 239 MET A N 1
ATOM 1646 C CA . MET A 1 240 ? 28.109 -30.086 14.001 1.00 89.89 239 MET A CA 1
ATOM 1647 C C . MET A 1 240 ? 28.874 -31.107 13.166 1.00 90.92 239 MET A C 1
ATOM 1648 O O . MET A 1 240 ? 29.679 -31.875 13.696 1.00 88.02 239 MET A O 1
ATOM 1653 N N . GLY A 1 241 ? 28.622 -31.108 11.860 1.00 94.56 240 GLY A N 1
ATOM 1654 C CA . GLY A 1 241 ? 29.233 -32.073 10.963 1.00 95.30 240 GLY A CA 1
ATOM 1655 C C . GLY A 1 241 ? 30.744 -31.962 10.910 1.00 95.70 240 GLY A C 1
ATOM 1656 O O . GLY A 1 241 ? 31.292 -30.867 11.029 1.00 99.79 240 GLY A O 1
ATOM 1657 N N . PRO A 1 242 ? 31.428 -33.103 10.731 1.00 96.74 241 PRO A N 1
ATOM 1658 C CA . PRO A 1 242 ? 32.894 -33.144 10.677 1.00 93.77 241 PRO A CA 1
ATOM 1659 C C . PRO A 1 242 ? 33.443 -32.407 9.459 1.00 92.26 241 PRO A C 1
ATOM 1660 O O . PRO A 1 242 ? 34.454 -31.710 9.567 1.00 93.75 241 PRO A O 1
ATOM 1664 N N . VAL A 1 243 ? 32.780 -32.560 8.317 1.00 92.40 242 VAL A N 1
ATOM 1665 C CA . VAL A 1 243 ? 33.180 -31.867 7.100 1.00 97.44 242 VAL A CA 1
ATOM 1666 C C . VAL A 1 243 ? 32.935 -30.369 7.239 1.00 101.08 242 VAL A C 1
ATOM 1667 O O . VAL A 1 243 ? 33.781 -29.553 6.869 1.00 100.64 242 VAL A O 1
ATOM 1671 N N . GLN A 1 244 ? 31.772 -30.016 7.780 1.00 101.19 243 GLN A N 1
ATOM 1672 C CA . GLN A 1 244 ? 31.414 -28.618 7.988 1.00 95.39 243 GLN A CA 1
ATOM 1673 C C . GLN A 1 244 ? 32.384 -27.929 8.940 1.00 90.54 243 GLN A C 1
ATOM 1674 O O . GLN A 1 244 ? 32.730 -26.766 8.746 1.00 68.19 243 GLN A O 1
ATOM 1680 N N . ALA A 1 245 ? 32.832 -28.658 9.958 1.00 85.00 244 ALA A N 1
ATOM 1681 C CA . ALA A 1 245 ? 33.757 -28.107 10.942 1.00 84.10 244 ALA A CA 1
ATOM 1682 C C . ALA A 1 245 ? 35.169 -27.998 10.380 1.00 87.61 244 ALA A C 1
ATOM 1683 O O . ALA A 1 245 ? 36.059 -27.431 11.014 1.00 67.94 244 ALA A O 1
ATOM 1685 N N . ALA A 1 246 ? 35.369 -28.555 9.192 1.00 91.01 245 ALA A N 1
ATOM 1686 C CA . ALA A 1 246 ? 36.633 -28.416 8.484 1.00 86.37 245 ALA A CA 1
ATOM 1687 C C . ALA A 1 246 ? 36.486 -27.320 7.440 1.00 90.26 245 ALA A C 1
ATOM 1688 O O . ALA A 1 246 ? 37.461 -26.676 7.053 1.00 91.26 245 ALA A O 1
ATOM 1690 N N . LEU A 1 247 ? 35.251 -27.112 6.992 1.00 94.27 246 LEU A N 1
ATOM 1691 C CA . LEU A 1 247 ? 34.948 -26.089 6.000 1.00 98.24 246 LEU A CA 1
ATOM 1692 C C . LEU A 1 247 ? 35.027 -24.695 6.616 1.00 93.77 246 LEU A C 1
ATOM 1693 O O . LEU A 1 247 ? 35.243 -23.707 5.914 1.00 98.18 246 LEU A O 1
ATOM 1698 N N . VAL A 1 248 ? 34.862 -24.621 7.933 1.00 88.36 247 VAL A N 1
ATOM 1699 C CA . VAL A 1 248 ? 34.989 -23.354 8.643 1.00 86.38 247 VAL A CA 1
ATOM 1700 C C . VAL A 1 248 ? 36.459 -22.970 8.760 1.00 93.05 247 VAL A C 1
ATOM 1701 O O . VAL A 1 248 ? 36.794 -21.805 8.971 1.00 90.35 247 VAL A O 1
ATOM 1705 N N . ASP A 1 249 ? 37.332 -23.962 8.612 1.00 99.32 248 ASP A N 1
ATOM 1706 C CA . ASP A 1 249 ? 38.770 -23.744 8.663 1.00 103.03 248 ASP A CA 1
ATOM 1707 C C . ASP A 1 249 ? 39.251 -23.304 7.288 1.00 103.08 248 ASP A C 1
ATOM 1708 O O . ASP A 1 249 ? 40.426 -22.995 7.095 1.00 116.24 248 ASP A O 1
ATOM 1713 N N . TYR A 1 250 ? 38.334 -23.296 6.328 1.00 95.05 249 TYR A N 1
ATOM 1714 C CA . TYR A 1 250 ? 38.646 -22.833 4.986 1.00 89.87 249 TYR A CA 1
ATOM 1715 C C . TYR A 1 250 ? 38.199 -21.388 4.803 1.00 85.20 249 TYR A C 1
ATOM 1716 O O . TYR A 1 250 ? 38.935 -20.569 4.253 1.00 92.26 249 TYR A O 1
ATOM 1725 N N . VAL A 1 251 ? 36.986 -21.086 5.256 1.00 76.28 250 VAL A N 1
ATOM 1726 C CA . VAL A 1 251 ? 36.455 -19.729 5.185 1.00 76.07 250 VAL A CA 1
ATOM 1727 C C . VAL A 1 251 ? 37.316 -18.808 6.039 1.00 76.31 250 VAL A C 1
ATOM 1728 O O . VAL A 1 251 ? 37.660 -17.697 5.633 1.00 78.90 250 VAL A O 1
ATOM 1732 N N . ALA A 1 252 ? 37.660 -19.288 7.228 1.00 75.20 251 ALA A N 1
ATOM 1733 C CA . ALA A 1 252 ? 38.610 -18.610 8.095 1.00 76.43 251 ALA A CA 1
ATOM 1734 C C . ALA A 1 252 ? 39.988 -19.176 7.795 1.00 86.53 251 ALA A C 1
ATOM 1735 O O . ALA A 1 252 ? 40.114 -20.364 7.508 1.00 85.91 251 ALA A O 1
ATOM 1737 N N . ASN A 1 253 ? 41.013 -18.329 7.846 1.00 92.95 252 ASN A N 1
ATOM 1738 C CA . ASN A 1 253 ? 42.380 -18.745 7.532 1.00 100.92 252 ASN A CA 1
ATOM 1739 C C . ASN A 1 253 ? 42.515 -19.314 6.119 1.00 108.37 252 ASN A C 1
ATOM 1740 O O . ASN A 1 253 ? 43.279 -20.250 5.884 1.00 97.72 252 ASN A O 1
ATOM 1745 N N . GLY A 1 254 ? 41.762 -18.742 5.184 1.00 121.79 253 GLY A N 1
ATOM 1746 C CA . GLY A 1 254 ? 41.781 -19.179 3.799 1.00 128.18 253 GLY A CA 1
ATOM 1747 C C . GLY A 1 254 ? 41.721 -17.987 2.863 1.00 131.85 253 GLY A C 1
ATOM 1748 O O . GLY A 1 254 ? 41.902 -16.848 3.294 1.00 131.25 253 GLY A O 1
ATOM 1749 N N . GLY A 1 255 ? 41.466 -18.235 1.582 1.00 128.12 254 GLY A N 1
ATOM 1750 C CA . GLY A 1 255 ? 41.450 -17.157 0.611 1.00 126.48 254 GLY A CA 1
ATOM 1751 C C . GLY A 1 255 ? 40.159 -16.361 0.611 1.00 125.50 254 GLY A C 1
ATOM 1752 O O . GLY A 1 255 ? 40.183 -15.138 0.473 1.00 122.82 254 GLY A O 1
ATOM 1753 N N . GLY A 1 256 ? 39.030 -17.045 0.770 1.00 125.83 255 GLY A N 1
ATOM 1754 C CA . GLY A 1 256 ? 37.749 -16.365 0.839 1.00 121.33 255 GLY A CA 1
ATOM 1755 C C . GLY A 1 256 ? 37.103 -16.008 -0.490 1.00 115.79 255 GLY A C 1
ATOM 1756 O O . GLY A 1 256 ? 37.155 -14.850 -0.900 1.00 114.64 255 GLY A O 1
ATOM 1757 N N . GLY A 1 257 ? 36.502 -16.980 -1.175 1.00 116.54 256 GLY A N 1
ATOM 1758 C CA . GLY A 1 257 ? 36.525 -18.375 -0.776 1.00 120.05 256 GLY A CA 1
ATOM 1759 C C . GLY A 1 257 ? 36.236 -19.269 -1.967 1.00 128.54 256 GLY A C 1
ATOM 1760 O O . GLY A 1 257 ? 35.381 -18.949 -2.793 1.00 133.67 256 GLY A O 1
ATOM 1761 N N . GLY A 1 258 ? 36.943 -20.390 -2.060 1.00 131.71 257 GLY A N 1
ATOM 1762 C CA . GLY A 1 258 ? 36.804 -21.284 -3.195 1.00 137.63 257 GLY A CA 1
ATOM 1763 C C . GLY A 1 258 ? 36.225 -22.643 -2.848 1.00 135.36 257 GLY A C 1
ATOM 1764 O O . GLY A 1 258 ? 36.730 -23.338 -1.970 1.00 130.79 257 GLY A O 1
ATOM 1765 N N . TYR A 1 259 ? 35.168 -23.033 -3.550 1.00 136.41 258 TYR A N 1
ATOM 1766 C CA . TYR A 1 259 ? 34.577 -24.354 -3.366 1.00 136.46 258 TYR A CA 1
ATOM 1767 C C . TYR A 1 259 ? 35.080 -25.312 -4.442 1.00 145.99 258 TYR A C 1
ATOM 1768 O O . TYR A 1 259 ? 34.458 -26.335 -4.728 1.00 147.99 258 TYR A O 1
ATOM 1777 N N . GLU A 1 260 ? 36.218 -24.962 -5.032 1.00 146.45 259 GLU A N 1
ATOM 1778 C CA . GLU A 1 260 ? 36.834 -25.757 -6.086 1.00 153.52 259 GLU A CA 1
ATOM 1779 C C . GLU A 1 260 ? 38.123 -26.413 -5.595 1.00 154.57 259 GLU A C 1
ATOM 1780 O O . GLU A 1 260 ? 39.103 -26.513 -6.333 1.00 161.18 259 GLU A O 1
ATOM 1786 N N . ARG A 1 261 ? 38.111 -26.856 -4.341 1.00 153.25 260 ARG A N 1
ATOM 1787 C CA . ARG A 1 261 ? 39.271 -27.496 -3.725 1.00 158.80 260 ARG A CA 1
ATOM 1788 C C . ARG A 1 261 ? 39.194 -29.014 -3.832 1.00 173.82 260 ARG A C 1
ATOM 1789 O O . ARG A 1 261 ? 38.215 -29.561 -4.342 1.00 179.18 260 ARG A O 1
ATOM 1797 N N . ILE A 1 262 ? 40.234 -29.692 -3.355 1.00 176.07 261 ILE A N 1
ATOM 1798 C CA . ILE A 1 262 ? 40.355 -31.129 -3.560 1.00 1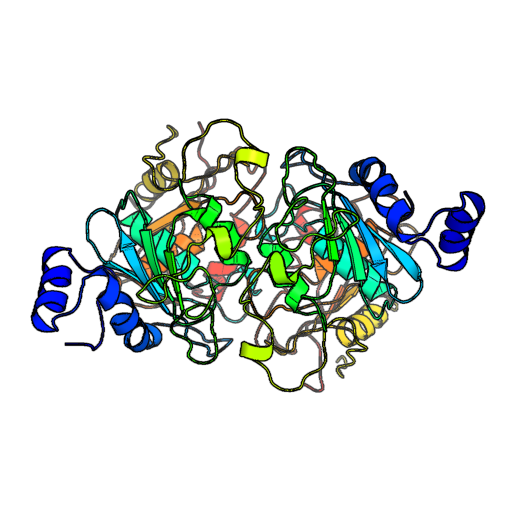77.62 261 ILE A CA 1
ATOM 1799 C C . ILE A 1 262 ? 40.321 -31.948 -2.274 1.00 174.44 261 ILE A C 1
ATOM 1800 O O . ILE A 1 262 ? 41.145 -31.770 -1.380 1.00 170.78 261 ILE A O 1
ATOM 1805 N N . VAL A 1 263 ? 39.343 -32.843 -2.197 1.00 174.50 262 VAL A N 1
ATOM 1806 C CA . VAL A 1 263 ? 39.173 -33.733 -1.060 1.00 172.94 262 VAL A CA 1
ATOM 1807 C C . VAL A 1 263 ? 40.332 -34.724 -1.148 1.00 179.02 262 VAL A C 1
ATOM 1808 O O . VAL A 1 263 ? 40.740 -35.068 -2.257 1.00 189.19 262 VAL A O 1
ATOM 1812 N N . GLY A 1 264 ? 40.893 -35.176 -0.025 1.00 173.82 263 GLY A N 1
ATOM 1813 C CA . GLY A 1 264 ? 40.528 -34.769 1.322 1.00 161.54 263 GLY A CA 1
ATOM 1814 C C . GLY A 1 264 ? 40.554 -36.009 2.199 1.00 157.78 263 GLY A C 1
ATOM 1815 O O . GLY A 1 264 ? 40.883 -37.091 1.720 1.00 161.11 263 GLY A O 1
ATOM 1816 N N . ALA A 1 265 ? 40.206 -35.874 3.474 1.00 149.02 264 ALA A N 1
ATOM 1817 C CA . ALA A 1 265 ? 40.274 -37.018 4.379 1.00 144.13 264 ALA A CA 1
ATOM 1818 C C . ALA A 1 265 ? 39.188 -37.009 5.450 1.00 141.57 264 ALA A C 1
ATOM 1819 O O . ALA A 1 265 ? 38.437 -36.042 5.584 1.00 145.09 264 ALA A O 1
ATOM 1821 N N . VAL A 1 266 ? 39.138 -38.095 6.219 1.00 138.29 265 VAL A N 1
ATOM 1822 C CA . VAL A 1 266 ? 38.146 -38.291 7.272 1.00 133.73 265 VAL A CA 1
ATOM 1823 C C . VAL A 1 266 ? 38.479 -39.567 8.049 1.00 134.92 265 VAL A C 1
ATOM 1824 O O . VAL A 1 266 ? 38.977 -40.533 7.470 1.00 137.10 265 VAL A O 1
ATOM 1828 N N . LEU A 1 267 ? 38.218 -39.576 9.354 1.00 134.26 266 LEU A N 1
ATOM 1829 C CA . LEU A 1 267 ? 38.419 -40.788 10.139 1.00 134.59 266 LEU A CA 1
ATOM 1830 C C . LEU A 1 267 ? 37.155 -41.181 10.889 1.00 129.98 266 LEU A C 1
ATOM 1831 O O . LEU A 1 267 ? 36.762 -40.527 11.854 1.00 129.67 266 LEU A O 1
ATOM 1836 N N . VAL A 1 268 ? 36.525 -42.259 10.436 1.00 133.21 267 VAL A N 1
ATOM 1837 C CA . VAL A 1 268 ? 35.276 -42.722 11.020 1.00 134.27 267 VAL A CA 1
ATOM 1838 C C . VAL A 1 268 ? 35.625 -43.997 11.804 1.00 157.91 267 VAL A C 1
ATOM 1839 O O . VAL A 1 268 ? 36.795 -44.366 11.914 1.00 162.14 267 VAL A O 1
ATOM 1843 N N . GLU A 1 269 ? 34.608 -44.661 12.341 1.00 170.20 268 GLU A N 1
ATOM 1844 C CA . GLU A 1 269 ? 34.752 -45.945 13.024 1.00 183.88 268 GLU A CA 1
ATOM 1845 C C . GLU A 1 269 ? 35.234 -47.140 12.211 1.00 196.54 268 GLU A C 1
ATOM 1846 O O . GLU A 1 269 ? 35.224 -47.126 10.981 1.00 195.53 268 GLU A O 1
ATOM 1852 N N . LYS A 1 270 ? 35.652 -48.175 12.931 1.00 207.51 269 LYS A N 1
ATOM 1853 C CA . LYS A 1 270 ? 36.063 -49.437 12.337 1.00 224.98 269 LYS A CA 1
ATOM 1854 C C . LYS A 1 270 ? 34.839 -50.265 11.965 1.00 235.83 269 LYS A C 1
ATOM 1855 O O . LYS A 1 270 ? 34.203 -50.882 12.821 1.00 238.28 269 LYS A O 1
ATOM 1857 N N . GLU A 1 271 ? 34.518 -50.233 10.672 1.00 242.50 270 GLU A N 1
ATOM 1858 C CA . GLU A 1 271 ? 33.344 -50.878 10.080 1.00 246.86 270 GLU A CA 1
ATOM 1859 C C . GLU A 1 271 ? 32.006 -50.273 10.517 1.00 248.72 270 GLU A C 1
ATOM 1860 O O . GLU A 1 271 ? 31.060 -51.003 10.816 1.00 255.18 270 GLU A O 1
ATOM 1862 N N . ASP A 1 272 ? 31.942 -48.941 10.552 1.00 255.07 271 ASP A N 1
ATOM 1863 C CA . ASP A 1 272 ? 30.697 -48.224 10.841 1.00 266.23 271 ASP A CA 1
ATOM 1864 C C . ASP A 1 272 ? 29.898 -48.548 12.102 1.00 262.99 271 ASP A C 1
ATOM 1865 O O . ASP A 1 272 ? 28.723 -48.908 12.015 1.00 270.05 271 ASP A O 1
ATOM 1867 N N . ALA A 1 273 ? 30.545 -48.419 13.254 1.00 241.84 272 ALA A N 1
ATOM 1868 C CA . ALA A 1 273 ? 29.959 -48.804 14.534 1.00 237.83 272 ALA A CA 1
ATOM 1869 C C . ALA A 1 273 ? 28.545 -48.359 14.906 1.00 231.21 272 ALA A C 1
ATOM 1870 O O . ALA A 1 273 ? 27.675 -49.190 15.167 1.00 237.27 272 ALA A O 1
ATOM 1872 N N . VAL A 1 274 ? 28.327 -47.049 14.946 1.00 204.44 273 VAL A N 1
ATOM 1873 C CA . VAL A 1 274 ? 27.100 -46.492 15.511 1.00 191.08 273 VAL A CA 1
ATOM 1874 C C . VAL A 1 274 ? 26.609 -45.310 14.671 1.00 173.06 273 VAL A C 1
ATOM 1875 O O . VAL A 1 274 ? 25.441 -45.262 14.279 1.00 179.87 273 VAL A O 1
ATOM 1879 N N . VAL A 1 275 ? 27.502 -44.367 14.386 1.00 150.62 274 VAL A N 1
ATOM 1880 C CA . VAL A 1 275 ? 27.131 -43.164 13.644 1.00 147.68 274 VAL A CA 1
ATOM 1881 C C . VAL A 1 275 ? 27.965 -43.006 12.375 1.00 150.08 274 VAL A C 1
ATOM 1882 O O . VAL A 1 275 ? 29.015 -42.361 12.386 1.00 91.22 274 VAL A O 1
ATOM 1886 N N . ARG A 1 276 ? 27.498 -43.606 11.286 1.00 149.45 275 ARG A N 1
ATOM 1887 C CA . ARG A 1 276 ? 28.210 -43.542 10.016 1.00 150.06 275 ARG A CA 1
ATOM 1888 C C . ARG A 1 276 ? 27.934 -42.226 9.292 1.00 141.40 275 ARG A C 1
ATOM 1889 O O . ARG A 1 276 ? 26.781 -41.855 9.072 1.00 140.67 275 ARG A O 1
ATOM 1891 N N . GLN A 1 277 ? 29.004 -41.527 8.925 1.00 133.02 276 GLN A N 1
ATOM 1892 C CA . GLN A 1 277 ? 28.897 -40.265 8.202 1.00 124.49 276 GLN A CA 1
ATOM 1893 C C . GLN A 1 277 ? 29.690 -40.329 6.903 1.00 128.06 276 GLN A C 1
ATOM 1894 O O . GLN A 1 277 ? 29.920 -39.309 6.256 1.00 127.11 276 GLN A O 1
ATOM 1900 N N . GLU A 1 278 ? 30.101 -41.537 6.532 1.00 132.72 277 GLU A N 1
ATOM 1901 C CA . GLU A 1 278 ? 30.930 -41.758 5.351 1.00 132.96 277 GLU A CA 1
ATOM 1902 C C . GLU A 1 278 ? 30.235 -41.330 4.061 1.00 125.18 277 GLU A C 1
ATOM 1903 O O . GLU A 1 278 ? 30.719 -40.448 3.351 1.00 110.28 277 GLU A O 1
ATOM 1909 N N . HIS A 1 279 ? 29.104 -41.960 3.761 1.00 123.61 278 HIS A N 1
ATOM 1910 C CA . HIS A 1 279 ? 28.390 -41.701 2.515 1.00 130.19 278 HIS A CA 1
ATOM 1911 C C . HIS A 1 279 ? 27.810 -40.290 2.478 1.00 126.01 278 HIS A C 1
ATOM 1912 O O . HIS A 1 279 ? 27.676 -39.692 1.410 1.00 128.06 278 HIS A O 1
ATOM 1919 N N . THR A 1 280 ? 27.468 -39.764 3.650 1.00 121.89 279 THR A N 1
ATOM 1920 C CA . THR A 1 280 ? 26.918 -38.418 3.751 1.00 119.28 279 THR A CA 1
ATOM 1921 C C . THR A 1 280 ? 27.995 -37.370 3.493 1.00 112.51 279 THR A C 1
ATOM 1922 O O . THR A 1 280 ? 27.713 -36.294 2.965 1.00 108.99 279 THR A O 1
ATOM 1926 N N . ALA A 1 281 ? 29.228 -37.693 3.870 1.00 113.65 280 ALA A N 1
ATOM 1927 C CA . ALA A 1 281 ? 30.356 -36.792 3.665 1.00 116.03 280 ALA A CA 1
ATOM 1928 C C . ALA A 1 281 ? 30.639 -36.598 2.180 1.00 125.01 280 ALA A C 1
ATOM 1929 O O . ALA A 1 281 ? 30.805 -35.470 1.715 1.00 127.73 280 ALA A O 1
ATOM 1931 N N . ARG A 1 282 ? 30.695 -37.702 1.442 1.00 132.42 281 ARG A N 1
ATOM 1932 C CA A ARG A 1 282 ? 30.947 -37.666 0.005 0.50 112.78 281 ARG A CA 1
ATOM 1933 C CA B ARG A 1 282 ? 30.963 -37.632 0.012 0.50 112.68 281 ARG A CA 1
ATOM 1934 C C . ARG A 1 282 ? 29.806 -36.966 -0.723 1.00 112.48 281 ARG A C 1
ATOM 1935 O O . ARG A 1 282 ? 30.015 -36.273 -1.717 1.00 113.97 281 ARG A O 1
ATOM 1950 N N . LEU A 1 283 ? 28.591 -37.168 -0.220 1.00 110.78 282 LEU A N 1
ATOM 1951 C CA . LEU A 1 283 ? 27.401 -36.562 -0.806 1.00 110.54 282 LEU A CA 1
ATOM 1952 C C . LEU A 1 283 ? 27.464 -35.042 -0.706 1.00 106.46 282 LEU A C 1
ATOM 1953 O O . LEU A 1 283 ? 27.009 -34.328 -1.600 1.00 116.66 282 LEU A O 1
ATOM 1958 N N . LEU A 1 284 ? 28.038 -34.557 0.389 1.00 102.14 283 LEU A N 1
ATOM 1959 C CA . LEU A 1 284 ? 28.186 -33.127 0.620 1.00 98.22 283 LEU A CA 1
ATOM 1960 C C . LEU A 1 284 ? 29.266 -32.568 -0.301 1.00 118.14 283 LEU A C 1
ATOM 1961 O O . LEU A 1 284 ? 29.078 -31.537 -0.947 1.00 99.89 283 LEU A O 1
ATOM 1966 N N . LEU A 1 285 ? 30.396 -33.264 -0.355 1.00 118.29 284 LEU A N 1
ATOM 1967 C CA . LEU A 1 285 ? 31.556 -32.817 -1.119 1.00 121.71 284 LEU A CA 1
ATOM 1968 C C . LEU A 1 285 ? 31.361 -32.874 -2.635 1.00 130.61 284 LEU A C 1
ATOM 1969 O O . LEU A 1 285 ? 31.745 -31.948 -3.348 1.00 133.26 284 LEU A O 1
ATOM 1974 N N . GLU A 1 286 ? 30.757 -33.955 -3.120 1.00 135.75 285 GLU A N 1
ATOM 1975 C CA . GLU A 1 286 ? 30.586 -34.162 -4.558 1.00 118.35 285 GLU A CA 1
ATOM 1976 C C . GLU A 1 286 ? 29.645 -33.147 -5.203 1.00 139.95 2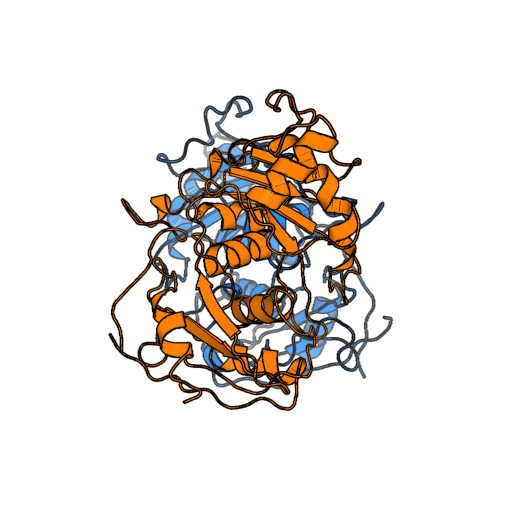85 GLU A C 1
ATOM 1977 O O . GLU A 1 286 ? 29.632 -32.991 -6.424 1.00 144.11 285 GLU A O 1
ATOM 1979 N N . THR A 1 287 ? 28.862 -32.457 -4.381 1.00 112.87 286 THR A N 1
ATOM 1980 C CA . THR A 1 287 ? 27.919 -31.466 -4.882 1.00 125.96 286 THR A CA 1
ATOM 1981 C C . THR A 1 287 ? 28.545 -30.077 -4.935 1.00 122.78 286 THR A C 1
ATOM 1982 O O . THR A 1 287 ? 28.229 -29.278 -5.816 1.00 126.39 286 THR A O 1
ATOM 1986 N N . ILE A 1 288 ? 29.429 -29.791 -3.985 1.00 119.40 287 ILE A N 1
ATOM 1987 C CA . ILE A 1 288 ? 30.112 -28.503 -3.944 1.00 121.90 287 ILE A CA 1
ATOM 1988 C C . ILE A 1 288 ? 31.438 -28.546 -4.702 1.00 131.14 287 ILE A C 1
ATOM 1989 O O . ILE A 1 288 ? 31.896 -27.528 -5.223 1.00 128.99 287 ILE A O 1
ATOM 1994 N N . SER A 1 289 ? 32.047 -29.727 -4.761 1.00 136.11 288 SER A N 1
ATOM 1995 C CA . SER A 1 289 ? 33.318 -29.907 -5.456 1.00 138.56 288 SER A CA 1
ATOM 1996 C C . SER A 1 289 ? 33.435 -31.304 -6.064 1.00 140.92 288 SER A C 1
ATOM 1997 O O . SER A 1 289 ? 33.662 -32.279 -5.348 1.00 139.98 288 SER A O 1
ATOM 2000 N N . PRO A 1 290 ? 33.284 -31.398 -7.395 1.00 146.56 289 PRO A N 1
ATOM 2001 C CA . PRO A 1 290 ? 33.321 -32.654 -8.156 1.00 155.34 289 PRO A CA 1
ATOM 2002 C C . PRO A 1 290 ? 34.594 -33.463 -7.909 1.00 160.28 289 PRO A C 1
ATOM 2003 O O . PRO A 1 290 ? 34.567 -34.691 -7.987 1.00 169.32 289 PRO A O 1
ATOM 2007 N N . LYS A 1 291 ? 35.693 -32.775 -7.617 1.00 158.78 290 LYS A N 1
ATOM 2008 C CA . LYS A 1 291 ? 36.976 -33.426 -7.375 1.00 161.83 290 LYS A CA 1
ATOM 2009 C C . LYS A 1 291 ? 37.079 -33.959 -5.947 1.00 160.31 290 LYS A C 1
ATOM 2010 O O . LYS A 1 291 ? 37.793 -33.395 -5.118 1.00 153.27 290 LYS A O 1
ATOM 2012 N N . CYS A 1 292 ? 36.364 -35.045 -5.665 1.00 160.79 291 CYS A N 1
ATOM 2013 C CA . CYS A 1 292 ? 36.351 -35.616 -4.321 1.00 154.53 291 CYS A CA 1
ATOM 2014 C C . CYS A 1 292 ? 37.255 -36.843 -4.198 1.00 156.57 291 CYS A C 1
ATOM 2015 O O . CYS A 1 292 ? 37.730 -37.383 -5.197 1.00 158.80 291 CYS A O 1
ATOM 2017 N N . GLU A 1 293 ? 37.485 -37.271 -2.960 1.00 157.27 292 GLU A N 1
ATOM 2018 C CA . GLU A 1 293 ? 38.340 -38.421 -2.677 1.00 165.23 292 GLU A CA 1
ATOM 2019 C C . GLU A 1 293 ? 37.668 -39.463 -1.788 1.00 164.08 292 GLU A C 1
ATOM 2020 O O . GLU A 1 293 ? 36.545 -39.274 -1.321 1.00 158.41 292 GLU A O 1
ATOM 2022 N N . PHE A 1 294 ? 38.378 -40.564 -1.561 1.00 167.26 293 PHE A N 1
ATOM 2023 C CA . PHE A 1 294 ? 37.877 -41.678 -0.764 1.00 164.03 293 PHE A CA 1
ATOM 2024 C C . PHE A 1 294 ? 37.879 -41.351 0.727 1.00 153.35 293 PHE A C 1
ATOM 2025 O O . PHE A 1 294 ? 38.265 -40.254 1.133 1.00 146.93 293 PHE A O 1
ATOM 2027 N N . LYS A 1 295 ? 37.446 -42.313 1.537 1.00 151.21 294 LYS A N 1
ATOM 2028 C CA . LYS A 1 295 ? 37.381 -42.136 2.983 1.00 138.86 294 LYS A CA 1
ATOM 2029 C C . LYS A 1 295 ? 38.161 -43.224 3.714 1.00 148.35 294 LYS A C 1
ATOM 2030 O O . LYS A 1 295 ? 38.482 -44.263 3.139 1.00 160.76 294 LYS A O 1
ATOM 2032 N N . VAL A 1 296 ? 38.466 -42.978 4.985 1.00 143.53 295 VAL A N 1
ATOM 2033 C CA . VAL A 1 296 ? 39.198 -43.945 5.799 1.00 147.88 295 VAL A CA 1
ATOM 2034 C C . VAL A 1 296 ? 38.418 -44.362 7.045 1.00 144.61 295 VAL A C 1
ATOM 2035 O O . VAL A 1 296 ? 38.338 -43.617 8.021 1.00 141.04 295 VAL A O 1
ATOM 2039 N N . PHE A 1 297 ? 37.840 -45.558 6.997 1.00 145.40 296 PHE A N 1
ATOM 2040 C CA . PHE A 1 297 ? 37.075 -46.101 8.115 1.00 134.92 296 PHE A CA 1
ATOM 2041 C C . PHE A 1 297 ? 37.987 -46.925 9.018 1.00 133.80 296 PHE A C 1
ATOM 2042 O O . PHE A 1 297 ? 37.818 -48.138 9.146 1.00 136.87 296 PHE A O 1
ATOM 2044 N N . HIS A 1 298 ? 38.952 -46.259 9.644 1.00 132.57 297 HIS A N 1
ATOM 2045 C CA . HIS A 1 298 ? 39.945 -46.940 10.467 1.00 137.83 297 HIS A CA 1
ATOM 2046 C C . HIS A 1 298 ? 40.260 -46.192 11.760 1.00 130.68 297 HIS A C 1
ATOM 2047 O O . HIS A 1 298 ? 40.969 -45.187 11.748 1.00 129.62 297 HIS A O 1
ATOM 2049 N N . CYS A 1 299 ? 39.732 -46.697 12.871 1.00 116.22 298 CYS A N 1
ATOM 2050 C CA . CYS A 1 299 ? 40.013 -46.130 14.185 1.00 112.13 298 CYS A CA 1
ATOM 2051 C C . CYS A 1 299 ? 39.974 -47.215 15.253 1.00 113.46 298 CYS A C 1
ATOM 2052 O O . CYS A 1 299 ? 39.108 -48.091 15.238 1.00 130.42 298 CYS A O 1
ATOM 2055 N N . TYR A 1 300 ? 40.920 -47.138 16.184 1.00 127.31 299 TYR A N 1
ATOM 2056 C CA . TYR A 1 300 ? 41.098 -48.168 17.199 1.00 133.22 299 TYR A CA 1
ATOM 2057 C C . TYR A 1 300 ? 40.980 -47.588 18.601 1.00 128.64 299 TYR A C 1
ATOM 2058 O O . TYR A 1 300 ? 40.708 -46.399 18.764 1.00 105.83 299 TYR A O 1
ATOM 2060 N N . GLU A 1 301 ? 41.162 -48.447 19.602 1.00 134.15 300 GLU A N 1
ATOM 2061 C CA . GLU A 1 301 ? 41.082 -48.058 21.010 1.00 138.77 300 GLU A CA 1
ATOM 2062 C C . GLU A 1 301 ? 39.678 -47.588 21.370 1.00 142.81 300 GLU A C 1
ATOM 2063 O O . GLU A 1 301 ? 39.502 -46.706 22.212 1.00 130.16 300 GLU A O 1
ATOM 2069 N N . ALA A 1 302 ? 38.682 -48.186 20.725 1.00 155.15 301 ALA A N 1
ATOM 2070 C CA . ALA A 1 302 ? 37.288 -47.835 20.966 1.00 154.97 301 ALA A CA 1
ATOM 2071 C C . ALA A 1 302 ? 36.807 -48.381 22.306 1.00 155.82 301 ALA A C 1
ATOM 2072 O O . ALA A 1 302 ? 36.673 -47.638 23.278 1.00 152.33 301 ALA A O 1
ATOM 2074 N N . SER B 1 1 ? -6.719 -48.465 32.972 1.00 168.98 0 SER B N 1
ATOM 2075 C CA . SER B 1 1 ? -6.974 -47.703 31.755 1.00 169.44 0 SER B CA 1
ATOM 2076 C C . SER B 1 1 ? -5.872 -46.679 31.504 1.00 166.04 0 SER B C 1
ATOM 2077 O O . SER B 1 1 ? -6.133 -45.579 31.016 1.00 170.09 0 SER B O 1
ATOM 2080 N N . MET B 1 2 ? -4.640 -47.046 31.841 1.00 161.65 1 MET B N 1
ATOM 2081 C CA . MET B 1 2 ? -3.498 -46.154 31.671 1.00 156.61 1 MET B CA 1
ATOM 2082 C C . MET B 1 2 ? -2.345 -46.856 30.959 1.00 153.13 1 MET B C 1
ATOM 2083 O O . MET B 1 2 ? -1.188 -46.465 31.106 1.00 148.07 1 MET B O 1
ATOM 2088 N N . ASP B 1 3 ? -2.669 -47.891 30.191 1.00 150.49 2 ASP B N 1
ATOM 2089 C CA . ASP B 1 3 ? -1.654 -48.677 29.501 1.00 143.07 2 ASP B CA 1
ATOM 2090 C C . ASP B 1 3 ? -1.835 -48.675 27.985 1.00 139.11 2 ASP B C 1
ATOM 2091 O O . ASP B 1 3 ? -2.954 -48.761 27.479 1.00 144.03 2 ASP B O 1
ATOM 2093 N N . LYS B 1 4 ? -0.718 -48.579 27.273 1.00 135.19 3 LYS B N 1
ATOM 2094 C CA . LYS B 1 4 ? -0.706 -48.620 25.810 1.00 137.88 3 LYS B CA 1
ATOM 2095 C C . LYS B 1 4 ? -1.619 -47.654 25.053 1.00 133.39 3 LYS B C 1
ATOM 2096 O O . LYS B 1 4 ? -2.425 -48.080 24.225 1.00 139.23 3 LYS B O 1
ATOM 2098 N N . PRO B 1 5 ? -1.491 -46.348 25.333 1.00 124.34 4 PRO B N 1
ATOM 2099 C CA . PRO B 1 5 ? -2.345 -45.351 24.680 1.00 118.08 4 PRO B CA 1
ATOM 2100 C C . PRO B 1 5 ? -2.267 -45.261 23.158 1.00 119.08 4 PRO B C 1
ATOM 2101 O O . PRO B 1 5 ? -1.229 -45.553 22.565 1.00 118.20 4 PRO B O 1
ATOM 2105 N N . SER B 1 6 ? -3.372 -44.854 22.543 1.00 117.12 5 SER B N 1
ATOM 2106 C CA . SER B 1 6 ? -3.431 -44.606 21.107 1.00 114.47 5 SER B CA 1
ATOM 2107 C C . SER B 1 6 ? -2.634 -43.357 20.754 1.00 111.94 5 SER B C 1
ATOM 2108 O O . SER B 1 6 ? -2.429 -42.488 21.600 1.00 114.07 5 SER B O 1
ATOM 2111 N N . PHE B 1 7 ? -2.188 -43.262 19.504 1.00 107.99 6 PHE B N 1
ATOM 2112 C CA . PHE B 1 7 ? -1.381 -42.124 19.078 1.00 99.68 6 PHE B CA 1
ATOM 2113 C C . PHE B 1 7 ? -2.271 -40.917 18.819 1.00 99.37 6 PHE B C 1
ATOM 2114 O O . PHE B 1 7 ? -1.813 -39.776 18.857 1.00 97.35 6 PHE B O 1
ATOM 2122 N N . VAL B 1 8 ? -3.546 -41.177 18.552 1.00 104.53 7 VAL B N 1
ATOM 2123 C CA . VAL B 1 8 ? -4.538 -40.115 18.431 1.00 88.20 7 VAL B CA 1
ATOM 2124 C C . VAL B 1 8 ? -5.790 -40.530 19.198 1.00 89.61 7 VAL B C 1
ATOM 2125 O O . VAL B 1 8 ? -6.442 -41.515 18.853 1.00 93.77 7 VAL B O 1
ATOM 2129 N N . ILE B 1 9 ? -6.118 -39.776 20.240 1.00 86.36 8 ILE B N 1
ATOM 2130 C CA . ILE B 1 9 ? -7.284 -40.072 21.063 1.00 95.43 8 ILE B CA 1
ATOM 2131 C C . ILE B 1 9 ? -8.427 -39.103 20.784 1.00 98.25 8 ILE B C 1
ATOM 2132 O O . ILE B 1 9 ? -8.243 -37.886 20.816 1.00 85.46 8 ILE B O 1
ATOM 2137 N N . GLN B 1 10 ? -9.604 -39.652 20.505 1.00 102.57 9 GLN B N 1
ATOM 2138 C CA . GLN B 1 10 ? -10.769 -38.842 20.170 1.00 105.81 9 GLN B CA 1
ATOM 2139 C C . GLN B 1 10 ? -11.232 -38.017 21.366 1.00 101.73 9 GLN B C 1
ATOM 2140 O O . GLN B 1 10 ? -10.966 -38.370 22.515 1.00 88.63 9 GLN B O 1
ATOM 2146 N N . SER B 1 11 ? -11.919 -36.915 21.083 1.00 100.19 10 SER B N 1
ATOM 2147 C CA . SER B 1 11 ? -12.382 -36.001 22.122 1.00 97.06 10 SER B CA 1
ATOM 2148 C C . SER B 1 11 ? -13.345 -36.666 23.099 1.00 99.46 10 SER B C 1
ATOM 2149 O O . SER B 1 11 ? -13.272 -36.435 24.304 1.00 94.61 10 SER B O 1
ATOM 2152 N N . LYS B 1 12 ? -14.242 -37.495 22.574 1.00 105.33 11 LYS B N 1
ATOM 2153 C CA . LYS B 1 12 ? -15.238 -38.167 23.401 1.00 108.70 11 LYS B CA 1
ATOM 2154 C C . LYS B 1 12 ? -14.607 -39.197 24.334 1.00 110.56 11 LYS B C 1
ATOM 2155 O O . LYS B 1 12 ? -15.116 -39.453 25.425 1.00 111.59 11 LYS B O 1
ATOM 2157 N N . GLU B 1 13 ? -13.494 -39.778 23.900 1.00 111.76 12 GLU B N 1
ATOM 2158 C CA . GLU B 1 13 ? -12.808 -40.798 24.685 1.00 111.29 12 GLU B CA 1
ATOM 2159 C C . GLU B 1 13 ? -11.830 -40.174 25.674 1.00 107.99 12 GLU B C 1
ATOM 2160 O O . GLU B 1 13 ? -11.427 -40.812 26.648 1.00 111.08 12 GLU B O 1
ATOM 2162 N N . ALA B 1 14 ? -11.450 -38.926 25.418 1.00 101.72 13 ALA B N 1
ATOM 2163 C CA . ALA B 1 14 ? -10.488 -38.233 26.266 1.00 90.81 13 ALA B CA 1
ATOM 2164 C C . ALA B 1 14 ? -11.150 -37.559 27.466 1.00 86.34 13 ALA B C 1
ATOM 2165 O O . ALA B 1 14 ? -10.723 -37.750 28.605 1.00 79.78 13 ALA B O 1
ATOM 2167 N N . GLU B 1 15 ? -12.194 -36.776 27.208 1.00 94.93 14 GLU B N 1
ATOM 2168 C CA . GLU B 1 15 ? -12.887 -36.056 28.272 1.00 96.95 14 GLU B CA 1
ATOM 2169 C C . GLU B 1 15 ? -13.642 -37.008 29.197 1.00 95.91 14 GLU B C 1
ATOM 2170 O O . GLU B 1 15 ? -13.904 -36.684 30.356 1.00 83.95 14 GLU B O 1
ATOM 2176 N N . SER B 1 16 ? -13.990 -38.180 28.677 1.00 103.60 15 SER B N 1
ATOM 2177 C CA . SER B 1 16 ? -14.667 -39.198 29.471 1.00 105.72 15 SER B CA 1
ATOM 2178 C C . SER B 1 16 ? -13.699 -39.840 30.457 1.00 100.20 15 SER B C 1
ATOM 2179 O O . SER B 1 16 ? -14.041 -40.076 31.616 1.00 100.81 15 SER B O 1
ATOM 2182 N N . ALA B 1 17 ? -12.487 -40.118 29.986 1.00 98.26 16 ALA B N 1
ATOM 2183 C CA . ALA B 1 17 ? -11.458 -40.734 30.815 1.00 95.59 16 ALA B CA 1
ATOM 2184 C C . ALA B 1 17 ? -11.044 -39.807 31.951 1.00 96.19 16 ALA B C 1
ATOM 2185 O O . ALA B 1 17 ? -10.729 -40.257 33.052 1.00 100.69 16 ALA B O 1
ATOM 2187 N N . ALA B 1 18 ? -11.048 -38.508 31.675 1.00 92.59 17 ALA B N 1
ATOM 2188 C CA . ALA B 1 18 ? -10.685 -37.511 32.673 1.00 86.47 17 ALA B CA 1
ATOM 2189 C C . ALA B 1 18 ? -11.790 -37.342 33.710 1.00 88.72 17 ALA B C 1
ATOM 2190 O O . ALA B 1 18 ? -11.520 -37.050 34.875 1.00 83.23 17 ALA B O 1
ATOM 2192 N N . LYS B 1 19 ? -13.034 -37.532 33.284 1.00 94.21 18 LYS B N 1
ATOM 2193 C CA . LYS B 1 19 ? -14.179 -37.353 34.170 1.00 97.42 18 LYS B CA 1
ATOM 2194 C C . LYS B 1 19 ? -14.260 -38.452 35.225 1.00 107.00 18 LYS B C 1
ATOM 2195 O O . LYS B 1 19 ? -14.717 -38.216 36.344 1.00 113.22 18 LYS B O 1
ATOM 2197 N N . GLN B 1 20 ? -13.813 -39.652 34.869 1.00 109.19 19 GLN B N 1
ATOM 2198 C CA . GLN B 1 20 ? -13.848 -40.780 35.792 1.00 114.07 19 GLN B CA 1
ATOM 2199 C C . GLN B 1 20 ? -12.706 -40.709 36.801 1.00 113.99 19 GLN B C 1
ATOM 2200 O O . GLN B 1 20 ? -12.773 -41.310 37.873 1.00 116.49 19 GLN B O 1
ATOM 2206 N N . LEU B 1 21 ? -11.658 -39.972 36.450 1.00 111.82 20 LEU B N 1
ATOM 2207 C CA . LEU B 1 21 ? -10.517 -39.791 37.341 1.00 108.99 20 LEU B CA 1
ATOM 2208 C C . LEU B 1 21 ? -10.675 -38.544 38.207 1.00 104.03 20 LEU B C 1
ATOM 2209 O O . LEU B 1 21 ? -9.915 -38.336 39.152 1.00 93.48 20 LEU B O 1
ATOM 2214 N N . GLY B 1 22 ? -11.663 -37.716 37.880 1.00 104.87 21 GLY B N 1
ATOM 2215 C CA . GLY B 1 22 ? -11.933 -36.519 38.656 1.00 96.85 21 GLY B CA 1
ATOM 2216 C C . GLY B 1 22 ? -11.050 -35.336 38.305 1.00 85.90 21 GLY B C 1
ATOM 2217 O O . GLY B 1 22 ? -11.142 -34.280 38.930 1.00 92.12 21 GLY B O 1
ATOM 2218 N N . VAL B 1 23 ? -10.189 -35.513 37.308 1.00 78.94 22 VAL B N 1
ATOM 2219 C CA . VAL B 1 23 ? -9.277 -34.454 36.890 1.00 74.51 22 VAL B CA 1
ATOM 2220 C C . VAL B 1 23 ? -9.767 -33.751 35.628 1.00 74.80 22 VAL B C 1
ATOM 2221 O O . VAL B 1 23 ? -10.794 -34.116 35.058 1.00 72.64 22 VAL B O 1
ATOM 2225 N N . SER B 1 24 ? -9.026 -32.733 35.205 1.00 82.54 23 SER B N 1
ATOM 2226 C CA . SER B 1 24 ? -9.344 -31.993 33.990 1.00 90.60 23 SER B CA 1
ATOM 2227 C C . SER B 1 24 ? -8.693 -32.656 32.781 1.00 90.03 23 SER B C 1
ATOM 2228 O O . SER B 1 24 ? -7.805 -33.497 32.929 1.00 95.73 23 SER B O 1
ATOM 2231 N N . VAL B 1 25 ? -9.141 -32.281 31.587 1.00 81.42 24 VAL B N 1
ATOM 2232 C CA . VAL B 1 25 ? -8.572 -32.831 30.363 1.00 77.65 24 VAL B CA 1
ATOM 2233 C C . VAL B 1 25 ? -7.135 -32.344 30.199 1.00 76.05 24 VAL B C 1
ATOM 2234 O O . VAL B 1 25 ? -6.284 -33.049 29.655 1.00 77.20 24 VAL B O 1
ATOM 2238 N N . ILE B 1 26 ? -6.874 -31.134 30.684 1.00 73.50 25 ILE B N 1
ATOM 2239 C CA . ILE B 1 26 ? -5.537 -30.558 30.644 1.00 73.98 25 ILE B CA 1
ATOM 2240 C C . ILE B 1 26 ? -4.633 -31.342 31.585 1.00 72.94 25 ILE B C 1
ATOM 2241 O O . ILE B 1 26 ? -3.495 -31.676 31.250 1.00 67.15 25 ILE B O 1
ATOM 2246 N N . GLN B 1 27 ? -5.167 -31.635 32.767 1.00 77.37 26 GLN B N 1
ATOM 2247 C CA . GLN B 1 27 ? -4.432 -32.318 33.825 1.00 79.56 26 GLN B CA 1
ATOM 2248 C C . GLN B 1 27 ? -4.236 -33.807 33.544 1.00 80.90 26 GLN B C 1
ATOM 2249 O O . GLN B 1 27 ? -3.569 -34.506 34.307 1.00 82.15 26 GLN B O 1
ATOM 2255 N N . LEU B 1 28 ? -4.820 -34.287 32.451 1.00 80.51 27 LEU B N 1
ATOM 2256 C CA . LEU B 1 28 ? -4.726 -35.698 32.093 1.00 78.51 27 LEU B CA 1
ATOM 2257 C C . LEU B 1 28 ? -3.455 -35.977 31.301 1.00 75.02 27 LEU B C 1
ATOM 2258 O O . LEU B 1 28 ? -2.985 -37.113 31.251 1.00 74.51 27 LEU B O 1
ATOM 2263 N N . LEU B 1 29 ? -2.899 -34.932 30.696 1.00 72.80 28 LEU B N 1
ATOM 2264 C CA . LEU B 1 29 ? -1.709 -35.063 29.855 1.00 69.48 28 LEU B CA 1
ATOM 2265 C C . LEU B 1 29 ? -0.512 -35.749 30.534 1.00 73.79 28 LEU B C 1
ATOM 2266 O O . LEU B 1 29 ? 0.031 -36.703 29.981 1.00 80.58 28 LEU B O 1
ATOM 2271 N N . PRO B 1 30 ? -0.096 -35.279 31.728 1.00 70.40 29 PRO B N 1
ATOM 2272 C CA . PRO B 1 30 ? 1.104 -35.902 32.301 1.00 71.44 29 PRO B CA 1
ATOM 2273 C C . PRO B 1 30 ? 0.906 -37.372 32.675 1.00 72.95 29 PRO B C 1
ATOM 2274 O O . PRO B 1 30 ? 1.886 -38.086 32.888 1.00 78.43 29 PRO B O 1
ATOM 2278 N N . SER B 1 31 ? -0.346 -37.815 32.747 1.00 71.24 30 SER B N 1
ATOM 2279 C CA . SER B 1 31 ? -0.649 -39.204 33.071 1.00 73.01 30 SER B CA 1
ATOM 2280 C C . SER B 1 31 ? -0.460 -40.118 31.863 1.00 68.84 30 SER B C 1
ATOM 2281 O O . SER B 1 31 ? -0.387 -41.339 32.001 1.00 61.98 30 SER B O 1
ATOM 2284 N N . LEU B 1 32 ? -0.387 -39.519 30.678 1.00 66.11 31 LEU B N 1
ATOM 2285 C CA . LEU B 1 32 ? -0.247 -40.278 29.439 1.00 71.15 31 LEU B CA 1
ATOM 2286 C C . LEU B 1 32 ? 1.197 -40.325 28.940 1.00 71.70 31 LEU B C 1
ATOM 2287 O O . LEU B 1 32 ? 1.498 -40.994 27.952 1.00 64.21 31 LEU B O 1
ATOM 2292 N N . VAL B 1 33 ? 2.085 -39.613 29.627 1.00 65.97 32 VAL B N 1
ATOM 2293 C CA . VAL B 1 33 ? 3.483 -39.518 29.211 1.00 70.34 32 VAL B CA 1
ATOM 2294 C C . VAL B 1 33 ? 4.279 -40.804 29.435 1.00 78.42 32 VAL B C 1
ATOM 2295 O O . VAL B 1 33 ? 4.971 -41.279 28.533 1.00 60.64 32 VAL B O 1
ATOM 2299 N N . LYS B 1 34 ? 4.182 -41.358 30.641 1.00 74.38 33 LYS B N 1
ATOM 2300 C CA . LYS B 1 34 ? 4.950 -42.549 31.014 1.00 68.52 33 LYS B CA 1
ATOM 2301 C C . LYS B 1 34 ? 4.694 -43.792 30.143 1.00 72.48 33 LYS B C 1
ATOM 2302 O O . LYS B 1 34 ? 5.648 -44.413 29.674 1.00 80.45 33 LYS B O 1
ATOM 2308 N N . PRO B 1 35 ? 3.417 -44.167 29.925 1.00 75.83 34 PRO B N 1
ATOM 2309 C CA . PRO B 1 35 ? 3.212 -45.361 29.095 1.00 84.53 34 PRO B CA 1
ATOM 2310 C C . PRO B 1 35 ? 3.609 -45.141 27.637 1.00 94.37 34 PRO B C 1
ATOM 2311 O O . PRO B 1 35 ? 3.974 -46.097 26.951 1.00 101.87 34 PRO B O 1
ATOM 2315 N N . ALA B 1 36 ? 3.541 -43.897 27.173 1.00 93.77 35 ALA B N 1
ATOM 2316 C CA . ALA B 1 36 ? 3.858 -43.582 25.784 1.00 92.53 35 ALA B CA 1
ATOM 2317 C C . ALA B 1 36 ? 5.353 -43.689 25.491 1.00 89.04 35 ALA B C 1
ATOM 2318 O O . ALA B 1 36 ? 5.760 -43.747 24.332 1.00 94.03 35 ALA B O 1
ATOM 2320 N N . GLN B 1 37 ? 6.168 -43.714 26.542 1.00 83.81 36 GLN B N 1
ATOM 2321 C CA . GLN B 1 37 ? 7.618 -43.790 26.378 1.00 86.54 36 GLN B CA 1
ATOM 2322 C C . GLN B 1 37 ? 8.073 -45.133 25.815 1.00 91.47 36 GLN B C 1
ATOM 2323 O O . GLN B 1 37 ? 9.161 -45.239 25.249 1.00 93.02 36 GLN B O 1
ATOM 2329 N N . SER B 1 38 ? 7.242 -46.158 25.978 1.00 93.40 37 SER B N 1
ATOM 2330 C CA . SER B 1 38 ? 7.575 -47.494 25.498 1.00 95.49 37 SER B CA 1
ATOM 2331 C C . SER B 1 38 ? 7.615 -47.534 23.974 1.00 98.94 37 SER B C 1
ATOM 2332 O O . SER B 1 38 ? 8.280 -48.383 23.381 1.00 105.93 37 SER B O 1
ATOM 2335 N N . TYR B 1 39 ? 6.900 -46.604 23.348 1.00 96.46 38 TYR B N 1
ATOM 2336 C CA . TYR B 1 39 ? 6.829 -46.527 21.894 1.00 99.49 38 TYR B CA 1
ATOM 2337 C C . TYR B 1 39 ? 8.115 -45.975 21.283 1.00 96.17 38 TYR B C 1
ATOM 2338 O O . TYR B 1 39 ? 8.290 -45.992 20.066 1.00 100.30 38 TYR B O 1
ATOM 2347 N N . ALA B 1 40 ? 9.010 -45.480 22.131 1.00 86.11 39 ALA B N 1
ATOM 2348 C CA . ALA B 1 40 ? 10.232 -44.836 21.659 1.00 79.63 39 ALA B CA 1
ATOM 2349 C C . ALA B 1 40 ? 11.209 -45.787 20.986 1.00 86.34 39 ALA B C 1
ATOM 2350 O O . ALA B 1 40 ? 11.774 -46.676 21.625 1.00 91.77 39 ALA B O 1
ATOM 2352 N N . ARG B 1 41 ? 11.399 -45.589 19.686 1.00 81.81 40 ARG B N 1
ATOM 2353 C CA . ARG B 1 41 ? 12.401 -46.332 18.941 1.00 92.02 40 ARG B CA 1
ATOM 2354 C C . ARG B 1 41 ? 13.727 -45.591 19.015 1.00 87.68 40 ARG B C 1
ATOM 2355 O O . ARG B 1 41 ? 14.056 -44.787 18.147 1.00 87.52 40 ARG B O 1
ATOM 2363 N N . THR B 1 42 ? 14.479 -45.866 20.073 1.00 89.85 41 THR B N 1
ATOM 2364 C CA . THR B 1 42 ? 15.772 -45.231 20.298 1.00 98.34 41 THR B CA 1
ATOM 2365 C C . THR B 1 42 ? 16.914 -46.252 20.361 1.00 103.76 41 THR B C 1
ATOM 2366 O O . THR B 1 42 ? 17.386 -46.608 21.441 1.00 107.49 41 THR B O 1
ATOM 2370 N N . PRO B 1 43 ? 17.364 -46.722 19.186 1.00 105.22 42 PRO B N 1
ATOM 2371 C CA . PRO B 1 43 ? 18.440 -47.715 19.108 1.00 87.98 42 PRO B CA 1
ATOM 2372 C C . PRO B 1 43 ? 19.787 -47.150 19.547 1.00 101.88 42 PRO B C 1
ATOM 2373 O O . PRO B 1 43 ? 20.619 -47.891 20.071 1.00 87.10 42 PRO B O 1
ATOM 2377 N N . ILE B 1 44 ? 19.993 -45.854 19.339 1.00 95.37 43 ILE B N 1
ATOM 2378 C CA . ILE B 1 44 ? 21.281 -45.227 19.619 1.00 93.05 43 ILE B CA 1
ATOM 2379 C C . ILE B 1 44 ? 21.424 -44.780 21.074 1.00 87.95 43 ILE B C 1
ATOM 2380 O O . ILE B 1 44 ? 22.327 -45.223 21.784 1.00 90.66 43 ILE B O 1
ATOM 2385 N N . SER B 1 45 ? 20.531 -43.898 21.512 1.00 83.60 44 SER B N 1
ATOM 2386 C CA . SER B 1 45 ? 20.627 -43.306 22.842 1.00 84.81 44 SER B CA 1
ATOM 2387 C C . SER B 1 45 ? 20.042 -44.199 23.928 1.00 91.15 44 SER B C 1
ATOM 2388 O O . SER B 1 45 ? 20.468 -44.134 25.083 1.00 90.86 44 SER B O 1
ATOM 2391 N N . LYS B 1 46 ? 19.068 -45.025 23.551 1.00 97.11 45 LYS B N 1
ATOM 2392 C CA . LYS B 1 46 ? 18.278 -45.796 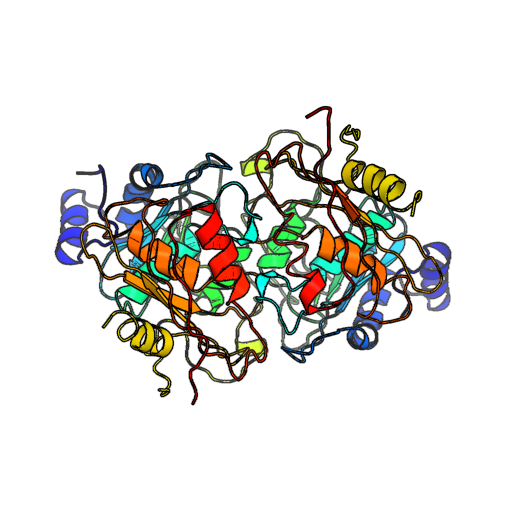24.510 1.00 99.69 45 LYS B CA 1
ATOM 2393 C C . LYS B 1 46 ? 17.645 -44.867 25.542 1.00 93.00 45 LYS B C 1
ATOM 2394 O O . LYS B 1 46 ? 17.538 -45.201 26.723 1.00 88.64 45 LYS B O 1
ATOM 2400 N N . PHE B 1 47 ? 17.231 -43.693 25.072 1.00 89.83 46 PHE B N 1
ATOM 2401 C CA . PHE B 1 47 ? 16.636 -42.668 25.918 1.00 88.50 46 PHE B CA 1
ATOM 2402 C C . PHE B 1 47 ? 15.239 -42.343 25.404 1.00 90.37 46 PHE B C 1
ATOM 2403 O O . PHE B 1 47 ? 15.080 -41.650 24.398 1.00 88.00 46 PHE B O 1
ATOM 2411 N N . ASN B 1 48 ? 14.228 -42.853 26.099 1.00 89.54 47 ASN B N 1
ATOM 2412 C CA . ASN B 1 48 ? 12.849 -42.747 25.641 1.00 87.76 47 ASN B CA 1
ATOM 2413 C C . ASN B 1 48 ? 12.181 -41.433 26.036 1.00 80.03 47 ASN B C 1
ATOM 2414 O O . ASN B 1 48 ? 11.999 -41.151 27.220 1.00 85.15 47 ASN B O 1
ATOM 2419 N N . VAL B 1 49 ? 11.817 -40.635 25.036 1.00 73.07 48 VAL B N 1
ATOM 2420 C CA . VAL B 1 49 ? 11.125 -39.371 25.273 1.00 69.39 48 VAL B CA 1
ATOM 2421 C C . VAL B 1 49 ? 9.766 -39.353 24.585 1.00 74.38 48 VAL B C 1
ATOM 2422 O O . VAL B 1 49 ? 9.673 -39.524 23.370 1.00 81.87 48 VAL B O 1
ATOM 2426 N N . ALA B 1 50 ? 8.713 -39.142 25.366 1.00 69.31 49 ALA B N 1
ATOM 2427 C CA . ALA B 1 50 ? 7.367 -39.078 24.817 1.00 67.32 49 ALA B CA 1
ATOM 2428 C C . ALA B 1 50 ? 6.712 -37.743 25.138 1.00 62.07 49 ALA B C 1
ATOM 2429 O O . ALA B 1 50 ? 7.021 -37.118 26.153 1.00 61.73 49 ALA B O 1
ATOM 2431 N N . VAL B 1 51 ? 5.808 -37.312 24.266 1.00 60.83 50 VAL B N 1
ATOM 2432 C CA . VAL B 1 51 ? 5.059 -36.081 24.486 1.00 63.06 50 VAL B CA 1
ATOM 2433 C C . VAL B 1 51 ? 3.614 -36.225 24.019 1.00 63.97 50 VAL B C 1
ATOM 2434 O O . VAL B 1 51 ? 3.350 -36.604 22.878 1.00 68.95 50 VAL B O 1
ATOM 2438 N N . VAL B 1 52 ? 2.680 -35.927 24.916 1.00 63.71 51 VAL B N 1
ATOM 2439 C CA . VAL B 1 52 ? 1.259 -36.012 24.607 1.00 64.86 51 VAL B CA 1
ATOM 2440 C C . VAL B 1 52 ? 0.612 -34.626 24.613 1.00 63.30 51 VAL B C 1
ATOM 2441 O O . VAL B 1 52 ? 0.608 -33.934 25.632 1.00 61.64 51 VAL B O 1
ATOM 2445 N N . GLY B 1 53 ? 0.070 -34.227 23.466 1.00 66.06 52 GLY B N 1
ATOM 2446 C CA . GLY B 1 53 ? -0.472 -32.890 23.302 1.00 59.21 52 GLY B CA 1
ATOM 2447 C C . GLY B 1 53 ? -1.975 -32.820 23.118 1.00 66.96 52 GLY B C 1
ATOM 2448 O O . GLY B 1 53 ? -2.619 -33.808 22.765 1.00 64.71 52 GLY B O 1
ATOM 2449 N N . LEU B 1 54 ? -2.531 -31.636 23.356 1.00 62.73 53 LEU B N 1
ATOM 2450 C CA . LEU B 1 54 ? -3.962 -31.400 23.204 1.00 69.30 53 LEU B CA 1
ATOM 2451 C C . LEU B 1 54 ? -4.236 -30.235 22.260 1.00 72.82 53 LEU B C 1
ATOM 2452 O O . LEU B 1 54 ? -3.661 -29.157 22.406 1.00 70.86 53 LEU B O 1
ATOM 2457 N N . GLY B 1 55 ? -5.117 -30.460 21.292 1.00 78.84 54 GLY B N 1
ATOM 2458 C CA . GLY B 1 55 ? -5.464 -29.436 20.325 1.00 86.15 54 GLY B CA 1
ATOM 2459 C C . GLY B 1 55 ? -6.709 -28.659 20.710 1.00 88.84 54 GLY B C 1
ATOM 2460 O O . GLY B 1 55 ? -7.244 -28.826 21.806 1.00 90.06 54 GLY B O 1
ATOM 2461 N N . SER B 1 56 ? -7.168 -27.804 19.801 1.00 90.56 55 SER B N 1
ATOM 2462 C CA . SER B 1 56 ? -8.369 -27.011 20.031 1.00 91.88 55 SER B CA 1
ATOM 2463 C C . SER B 1 56 ? -9.626 -27.831 19.756 1.00 93.99 55 SER B C 1
ATOM 2464 O O . SER B 1 56 ? -10.707 -27.513 20.252 1.00 92.91 55 SER B O 1
ATOM 2467 N N . SER B 1 57 ? -9.474 -28.885 18.959 1.00 96.74 56 SER B N 1
ATOM 2468 C CA . SER B 1 57 ? -10.588 -29.763 18.623 1.00 108.12 56 SER B CA 1
ATOM 2469 C C . SER B 1 57 ? -10.971 -30.639 19.810 1.00 107.11 56 SER B C 1
ATOM 2470 O O . SER B 1 57 ? -12.102 -31.117 19.905 1.00 112.24 56 SER B O 1
ATOM 2473 N N . GLY B 1 58 ? -10.020 -30.846 20.714 1.00 102.49 57 GLY B N 1
ATOM 2474 C CA . GLY B 1 58 ? -10.244 -31.680 21.878 1.00 99.90 57 GLY B CA 1
ATOM 2475 C C . GLY B 1 58 ? -9.551 -33.022 21.749 1.00 99.57 57 GLY B C 1
ATOM 2476 O O . GLY B 1 58 ? -9.440 -33.769 22.722 1.00 77.24 57 GLY B O 1
ATOM 2477 N N . ARG B 1 59 ? -9.082 -33.330 20.544 1.00 97.18 58 ARG B N 1
ATOM 2478 C CA . ARG B 1 59 ? -8.390 -34.590 20.305 1.00 92.71 58 ARG B CA 1
ATOM 2479 C C . ARG B 1 59 ? -7.010 -34.582 20.949 1.00 86.55 58 ARG B C 1
ATOM 2480 O O . ARG B 1 59 ? -6.329 -33.558 20.974 1.00 82.94 58 ARG B O 1
ATOM 2488 N N . ILE B 1 60 ? -6.604 -35.736 21.465 1.00 87.13 59 ILE B N 1
ATOM 2489 C CA . ILE B 1 60 ? -5.304 -35.879 22.105 1.00 82.18 59 ILE B CA 1
ATOM 2490 C C . ILE B 1 60 ? -4.318 -36.577 21.179 1.00 80.87 59 ILE B C 1
ATOM 2491 O O . ILE B 1 60 ? -4.560 -37.693 20.724 1.00 84.57 59 ILE B O 1
ATOM 2496 N N . PHE B 1 61 ? -3.206 -35.907 20.901 1.00 72.54 60 PHE B N 1
ATOM 2497 C CA . PHE B 1 61 ? -2.195 -36.442 20.001 1.00 73.66 60 PHE B CA 1
ATOM 2498 C C . PHE B 1 61 ? -0.954 -36.866 20.775 1.00 83.37 60 PHE B C 1
ATOM 2499 O O . PHE B 1 61 ? -0.672 -36.338 21.850 1.00 83.52 60 PHE B O 1
ATOM 2507 N N . LEU B 1 62 ? -0.216 -37.824 20.226 1.00 81.07 61 LEU B N 1
ATOM 2508 C CA . LEU B 1 62 ? 1.010 -38.297 20.856 1.00 80.48 61 LEU B CA 1
ATOM 2509 C C . LEU B 1 62 ? 2.225 -38.038 19.974 1.00 79.37 61 LEU B C 1
ATOM 2510 O O . LEU B 1 62 ? 2.133 -38.064 18.746 1.00 86.38 61 LEU B O 1
ATOM 2515 N N . GLY B 1 63 ? 3.361 -37.788 20.614 1.00 71.89 62 GLY B N 1
ATOM 2516 C CA . GLY B 1 63 ? 4.611 -37.570 19.912 1.00 70.99 62 GLY B CA 1
ATOM 2517 C C . GLY B 1 63 ? 5.721 -38.380 20.548 1.00 72.79 62 GLY B C 1
ATOM 2518 O O . GLY B 1 63 ? 5.835 -38.437 21.772 1.00 74.73 62 GLY B O 1
ATOM 2519 N N . VAL B 1 64 ? 6.539 -39.016 19.716 1.00 75.10 63 VAL B N 1
ATOM 2520 C CA . VAL B 1 64 ? 7.581 -39.915 20.201 1.00 86.06 63 VAL B CA 1
ATOM 2521 C C . VAL B 1 64 ? 8.869 -39.745 19.392 1.00 82.55 63 VAL B C 1
ATOM 2522 O O . VAL B 1 64 ? 8.823 -39.552 18.177 1.00 83.24 63 VAL B O 1
ATOM 2526 N N . ASN B 1 65 ? 10.016 -39.821 20.063 1.00 77.15 64 ASN B N 1
ATOM 2527 C CA . ASN B 1 65 ? 11.302 -39.649 19.392 1.00 76.57 64 ASN B CA 1
ATOM 2528 C C . ASN B 1 65 ? 11.791 -40.935 18.727 1.00 85.31 64 ASN B C 1
ATOM 2529 O O . ASN B 1 65 ? 11.714 -42.018 19.309 1.00 93.68 64 ASN B O 1
ATOM 2534 N N . VAL B 1 66 ? 12.289 -40.809 17.500 1.00 83.62 65 VAL B N 1
ATOM 2535 C CA . VAL B 1 66 ? 12.824 -41.951 16.764 1.00 85.95 65 VAL B CA 1
ATOM 2536 C C . VAL B 1 66 ? 14.241 -41.681 16.269 1.00 89.74 65 VAL B C 1
ATOM 2537 O O . VAL B 1 66 ? 14.585 -40.550 15.927 1.00 94.77 65 VAL B O 1
ATOM 2541 N N . GLU B 1 67 ? 15.063 -42.724 16.239 1.00 92.99 66 GLU B N 1
ATOM 2542 C CA . GLU B 1 67 ? 16.455 -42.583 15.830 1.00 95.97 66 GLU B CA 1
ATOM 2543 C C . GLU B 1 67 ? 16.809 -43.572 14.726 1.00 106.01 66 GLU B C 1
ATOM 2544 O O . GLU B 1 67 ? 16.189 -44.629 14.605 1.00 107.80 66 GLU B O 1
ATOM 2550 N N . PHE B 1 68 ? 17.812 -43.226 13.926 1.00 107.35 67 PHE B N 1
ATOM 2551 C CA . PHE B 1 68 ? 18.252 -44.083 12.831 1.00 105.50 67 PHE B CA 1
ATOM 2552 C C . PHE B 1 68 ? 19.727 -44.442 12.975 1.00 112.90 67 PHE B C 1
ATOM 2553 O O . PHE B 1 68 ? 20.595 -43.586 12.807 1.00 114.45 67 PHE B O 1
ATOM 2561 N N . PRO B 1 69 ? 20.015 -45.714 13.286 1.00 118.91 68 PRO B N 1
ATOM 2562 C CA . PRO B 1 69 ? 21.398 -46.149 13.507 1.00 122.57 68 PRO B CA 1
ATOM 2563 C C . PRO B 1 69 ? 22.193 -46.159 12.205 1.00 127.83 68 PRO B C 1
ATOM 2564 O O . PRO B 1 69 ? 21.604 -46.350 11.142 1.00 138.98 68 PRO B O 1
ATOM 2568 N N . ASN B 1 70 ? 23.505 -45.949 12.304 1.00 125.26 69 ASN B N 1
ATOM 2569 C CA . ASN B 1 70 ? 24.406 -45.903 11.149 1.00 125.74 69 ASN B CA 1
ATOM 2570 C C . ASN B 1 70 ? 24.181 -44.696 10.232 1.00 132.73 69 ASN B C 1
ATOM 2571 O O . ASN B 1 70 ? 24.588 -44.703 9.071 1.00 135.66 69 ASN B O 1
ATOM 2576 N N . LEU B 1 71 ? 23.525 -43.669 10.764 1.00 129.91 70 LEU B N 1
ATOM 2577 C CA . LEU B 1 71 ? 23.332 -42.408 10.051 1.00 122.67 70 LEU B CA 1
ATOM 2578 C C . LEU B 1 71 ? 23.758 -41.255 10.955 1.00 116.43 70 LEU B C 1
ATOM 2579 O O . LEU B 1 71 ? 23.823 -41.419 12.174 1.00 118.48 70 LEU B O 1
ATOM 2584 N N . PRO B 1 72 ? 24.061 -40.086 10.365 1.00 111.96 71 PRO B N 1
ATOM 2585 C CA . PRO B 1 72 ? 24.351 -38.912 11.196 1.00 104.15 71 PRO B CA 1
ATOM 2586 C C . PRO B 1 72 ? 23.144 -38.512 12.042 1.00 98.38 71 PRO B C 1
ATOM 2587 O O . PRO B 1 72 ? 22.007 -38.804 11.668 1.00 104.36 71 PRO B O 1
ATOM 2591 N N . LEU B 1 73 ? 23.396 -37.849 13.166 1.00 92.90 72 LEU B N 1
ATOM 2592 C CA . LEU B 1 73 ? 22.349 -37.556 14.143 1.00 83.03 72 LEU B CA 1
ATOM 2593 C C . LEU B 1 73 ? 21.255 -36.626 13.625 1.00 79.88 72 LEU B C 1
ATOM 2594 O O . LEU B 1 73 ? 20.154 -36.597 14.173 1.00 72.87 72 LEU B O 1
ATOM 2599 N N . HIS B 1 74 ? 21.549 -35.879 12.566 1.00 84.28 73 HIS B N 1
ATOM 2600 C CA . HIS B 1 74 ? 20.579 -34.925 12.034 1.00 83.35 73 HIS B CA 1
ATOM 2601 C C . HIS B 1 74 ? 19.468 -35.598 11.231 1.00 83.92 73 HIS B C 1
ATOM 2602 O O . HIS B 1 74 ? 18.597 -34.925 10.680 1.00 79.60 73 HIS B O 1
ATOM 2609 N N . HIS B 1 75 ? 19.500 -36.926 11.172 1.00 76.71 74 HIS B N 1
ATOM 2610 C CA . HIS B 1 75 ? 18.433 -37.682 10.532 1.00 90.68 74 HIS B CA 1
ATOM 2611 C C . HIS B 1 75 ? 17.398 -38.091 11.569 1.00 93.17 74 HIS B C 1
ATOM 2612 O O . HIS B 1 75 ? 16.266 -38.434 11.230 1.00 104.16 74 HIS B O 1
ATOM 2619 N N . SER B 1 76 ? 17.795 -38.050 12.837 1.00 84.87 75 SER B N 1
ATOM 2620 C CA . SER B 1 76 ? 16.912 -38.437 13.929 1.00 74.10 75 SER B CA 1
ATOM 2621 C C . SER B 1 76 ? 15.781 -37.433 14.108 1.00 87.61 75 SER B C 1
ATOM 2622 O O . SER B 1 76 ? 15.928 -36.254 13.788 1.00 69.78 75 SER B O 1
ATOM 2625 N N . ILE B 1 77 ? 14.652 -37.908 14.622 1.00 88.14 76 ILE B N 1
ATOM 2626 C CA . ILE B 1 77 ? 13.488 -37.056 14.835 1.00 94.98 76 ILE B CA 1
ATOM 2627 C C . ILE B 1 77 ? 13.095 -37.018 16.305 1.00 92.47 76 ILE B C 1
ATOM 2628 O O . ILE B 1 77 ? 12.776 -38.047 16.897 1.00 94.91 76 ILE B O 1
ATOM 2633 N N . HIS B 1 78 ? 13.123 -35.826 16.891 1.00 89.56 77 HIS B N 1
ATOM 2634 C CA . HIS B 1 78 ? 12.785 -35.669 18.299 1.00 88.66 77 HIS B CA 1
ATOM 2635 C C . HIS B 1 78 ? 11.289 -35.842 18.540 1.00 93.36 77 HIS B C 1
ATOM 2636 O O . HIS B 1 78 ? 10.495 -35.856 17.599 1.00 96.96 77 HIS B O 1
ATOM 2643 N N . ALA B 1 79 ? 10.918 -35.969 19.809 1.00 92.62 78 ALA B N 1
ATOM 2644 C CA . ALA B 1 79 ? 9.532 -36.210 20.192 1.00 87.11 78 ALA B CA 1
ATOM 2645 C C . ALA B 1 79 ? 8.623 -35.030 19.859 1.00 76.77 78 ALA B C 1
ATOM 2646 O O . ALA B 1 79 ? 7.486 -35.217 19.427 1.00 71.03 78 ALA B O 1
ATOM 2648 N N . GLU B 1 80 ? 9.129 -33.819 20.065 1.00 72.86 79 GLU B N 1
ATOM 2649 C CA . GLU B 1 80 ? 8.354 -32.605 19.824 1.00 69.95 79 GLU B CA 1
ATOM 2650 C C . GLU B 1 80 ? 7.956 -32.468 18.358 1.00 66.15 79 GLU B C 1
ATOM 2651 O O . GLU B 1 80 ? 6.827 -32.091 18.044 1.00 65.94 79 GLU B O 1
ATOM 2657 N N . GLN B 1 81 ? 8.893 -32.771 17.466 1.00 61.53 80 GLN B N 1
ATOM 2658 C CA . GLN B 1 81 ? 8.633 -32.708 16.034 1.00 62.73 80 GLN B CA 1
ATOM 2659 C C . GLN B 1 81 ? 7.586 -33.738 15.627 1.00 73.39 80 GLN B C 1
ATOM 2660 O O . GLN B 1 81 ? 6.745 -33.474 14.769 1.00 77.59 80 GLN B O 1
ATOM 2666 N N . PHE B 1 82 ? 7.645 -34.908 16.257 1.00 80.51 81 PHE B N 1
ATOM 2667 C CA . PHE B 1 82 ? 6.703 -35.989 15.985 1.00 83.95 81 PHE B CA 1
ATOM 2668 C C . PHE B 1 82 ? 5.274 -35.543 16.279 1.00 85.75 81 PHE B C 1
ATOM 2669 O O . PHE B 1 82 ? 4.352 -35.848 15.523 1.00 91.52 81 PHE B O 1
ATOM 2677 N N . LEU B 1 83 ? 5.101 -34.820 17.382 1.00 87.75 82 LEU B N 1
ATOM 2678 C CA . LEU B 1 83 ? 3.785 -34.341 17.789 1.00 88.61 82 LEU B CA 1
ATOM 2679 C C . LEU B 1 83 ? 3.202 -33.384 16.759 1.00 91.11 82 LEU B C 1
ATOM 2680 O O . LEU B 1 83 ? 2.018 -33.459 16.433 1.00 93.99 82 LEU B O 1
ATOM 2685 N N . VAL B 1 84 ? 4.041 -32.488 16.252 1.00 87.86 83 VAL B N 1
ATOM 2686 C CA . VAL B 1 84 ? 3.613 -31.512 15.258 1.00 83.91 83 VAL B CA 1
ATOM 2687 C C . VAL B 1 84 ? 3.156 -32.204 13.978 1.00 90.71 83 VAL B C 1
ATOM 2688 O O . VAL B 1 84 ? 2.085 -31.904 13.449 1.00 90.15 83 VAL B O 1
ATOM 2692 N N . THR B 1 85 ? 3.977 -33.130 13.489 1.00 94.98 84 THR B N 1
ATOM 2693 C CA . THR B 1 85 ? 3.658 -33.891 12.284 1.00 108.30 84 THR B CA 1
ATOM 2694 C C . THR B 1 85 ? 2.381 -34.708 12.456 1.00 105.70 84 THR B C 1
ATOM 2695 O O . THR B 1 85 ? 1.557 -34.787 11.544 1.00 107.12 84 THR B O 1
ATOM 2699 N N . ASN B 1 86 ? 2.227 -35.315 13.630 1.00 102.55 85 ASN B N 1
ATOM 2700 C CA . ASN B 1 86 ? 1.090 -36.186 13.910 1.00 103.52 85 ASN B CA 1
ATOM 2701 C C . ASN B 1 86 ? -0.254 -35.471 13.821 1.00 99.54 85 ASN B C 1
ATOM 2702 O O . ASN B 1 86 ? -1.204 -35.989 13.234 1.00 103.18 85 ASN B O 1
ATOM 2707 N N . LEU B 1 87 ? -0.331 -34.281 14.405 1.00 94.87 86 LEU B N 1
ATOM 2708 C CA . LEU B 1 87 ? -1.578 -33.525 14.418 1.00 95.23 86 LEU B CA 1
ATOM 2709 C C . LEU B 1 87 ? -1.804 -32.772 13.110 1.00 108.33 86 LEU B C 1
ATOM 2710 O O . LEU B 1 87 ? -2.936 -32.430 12.768 1.00 116.48 86 LEU B O 1
ATOM 2715 N N . THR B 1 88 ? -0.723 -32.523 12.379 1.00 81.54 87 THR B N 1
ATOM 2716 C CA . THR B 1 88 ? -0.821 -31.856 11.088 1.00 107.40 87 THR B CA 1
ATOM 2717 C C . THR B 1 88 ? -1.424 -32.804 10.059 1.00 107.22 87 THR B C 1
ATOM 2718 O O . THR B 1 88 ? -2.219 -32.397 9.211 1.00 106.27 87 THR B O 1
ATOM 2722 N N . LEU B 1 89 ? -1.039 -34.074 10.146 1.00 108.36 88 LEU B N 1
ATOM 2723 C CA . LEU B 1 89 ? -1.546 -35.103 9.246 1.00 110.16 88 LEU B CA 1
ATOM 2724 C C . LEU B 1 89 ? -3.031 -35.352 9.498 1.00 113.44 88 LEU B C 1
ATOM 2725 O O . LEU B 1 89 ? -3.766 -35.750 8.595 1.00 119.94 88 LEU B O 1
ATOM 2730 N N . ASN B 1 90 ? -3.468 -35.103 10.729 1.00 95.13 89 ASN B N 1
ATOM 2731 C CA . ASN B 1 90 ? -4.873 -35.258 11.086 1.00 103.34 89 ASN B CA 1
ATOM 2732 C C . ASN B 1 90 ? -5.650 -33.957 10.933 1.00 106.63 89 ASN B C 1
ATOM 2733 O O . ASN B 1 90 ? -6.832 -33.885 11.264 1.00 111.07 89 ASN B O 1
ATOM 2738 N N . GLY B 1 91 ? -4.972 -32.929 10.433 1.00 108.36 90 GLY B N 1
ATOM 2739 C CA . GLY B 1 91 ? -5.612 -31.662 10.138 1.00 109.19 90 GLY B CA 1
ATOM 2740 C C . GLY B 1 91 ? -6.001 -30.867 11.368 1.00 107.35 90 GLY B C 1
ATOM 2741 O O . GLY B 1 91 ? -6.986 -30.130 11.347 1.00 109.10 90 GLY B O 1
ATOM 2742 N N . GLU B 1 92 ? -5.230 -31.013 12.442 1.00 102.22 91 GLU B N 1
ATOM 2743 C CA . GLU B 1 92 ? -5.474 -30.239 13.653 1.00 93.61 91 GLU B CA 1
ATOM 2744 C C . GLU B 1 92 ? -5.060 -28.792 13.427 1.00 86.26 91 GLU B C 1
ATOM 2745 O O . GLU B 1 92 ? -3.959 -28.519 12.947 1.00 79.84 91 GLU B O 1
ATOM 2751 N N . ARG B 1 93 ? -5.949 -27.867 13.771 1.00 93.95 92 ARG B N 1
ATOM 2752 C CA . ARG B 1 93 ? -5.730 -26.452 13.488 1.00 99.21 92 ARG B CA 1
ATOM 2753 C C . ARG B 1 93 ? -4.864 -25.753 14.533 1.00 95.04 92 ARG B C 1
ATOM 2754 O O . ARG B 1 93 ? -4.099 -24.846 14.204 1.00 91.81 92 ARG B O 1
ATOM 2756 N N . HIS B 1 94 ? -4.986 -26.171 15.789 1.00 94.29 93 HIS B N 1
ATOM 2757 C CA . HIS B 1 94 ? -4.288 -25.495 16.879 1.00 96.66 93 HIS B CA 1
ATOM 2758 C C . HIS B 1 94 ? -3.667 -26.459 17.889 1.00 95.25 93 HIS B C 1
ATOM 2759 O O . HIS B 1 94 ? -4.149 -27.575 18.078 1.00 96.18 93 HIS B O 1
ATOM 2766 N N . LEU B 1 95 ? -2.593 -26.011 18.532 1.00 88.97 94 LEU B N 1
ATOM 2767 C CA . LEU B 1 95 ? -1.942 -26.765 19.599 1.00 75.59 94 LEU B CA 1
ATOM 2768 C C . LEU B 1 95 ? -1.697 -25.848 20.789 1.00 73.44 94 LEU B C 1
ATOM 2769 O O . LEU B 1 95 ? -0.957 -24.870 20.686 1.00 81.13 94 LEU B O 1
ATOM 2774 N N . ASN B 1 96 ? -2.319 -26.167 21.919 1.00 65.78 95 ASN B N 1
ATOM 2775 C CA . ASN B 1 96 ? -2.278 -25.289 23.082 1.00 59.09 95 ASN B CA 1
ATOM 2776 C C . ASN B 1 96 ? -1.459 -25.843 24.245 1.00 55.77 95 ASN B C 1
ATOM 2777 O O . ASN B 1 96 ? -0.741 -25.101 24.915 1.00 59.52 95 ASN B O 1
ATOM 2782 N N . PHE B 1 97 ? -1.571 -27.145 24.483 1.00 54.55 96 PHE B N 1
ATOM 2783 C CA . PHE B 1 97 ? -0.909 -27.769 25.622 1.00 53.98 96 PHE B CA 1
ATOM 2784 C C . PHE B 1 97 ? -0.204 -29.058 25.228 1.00 62.63 96 PHE B C 1
ATOM 2785 O O . PHE B 1 97 ? -0.664 -29.773 24.338 1.00 82.45 96 PHE B O 1
ATOM 2793 N N . PHE B 1 98 ? 0.914 -29.350 25.888 1.00 53.53 97 PHE B N 1
ATOM 2794 C CA . PHE B 1 98 ? 1.530 -30.672 25.788 1.00 59.27 97 PHE B CA 1
ATOM 2795 C C . PHE B 1 98 ? 2.445 -30.990 26.968 1.00 56.60 97 PHE B C 1
ATOM 2796 O O . PHE B 1 98 ? 3.181 -30.130 27.450 1.00 54.74 97 PHE B O 1
ATOM 2804 N N . ALA B 1 99 ? 2.376 -32.233 27.432 1.00 57.52 98 ALA B N 1
ATOM 2805 C CA . ALA B 1 99 ? 3.236 -32.706 28.506 1.00 59.15 98 ALA B CA 1
ATOM 2806 C C . ALA B 1 99 ? 4.333 -33.594 27.932 1.00 58.04 98 ALA B C 1
ATOM 2807 O O . ALA B 1 99 ? 4.051 -34.590 27.266 1.00 61.28 98 ALA B O 1
ATOM 2809 N N . VAL B 1 100 ? 5.583 -33.225 28.187 1.00 52.09 99 VAL B N 1
ATOM 2810 C CA . VAL B 1 100 ? 6.727 -33.937 27.630 1.00 50.26 99 VAL B CA 1
ATOM 2811 C C . VAL B 1 100 ? 7.537 -34.644 28.722 1.00 53.24 99 VAL B C 1
ATOM 2812 O O . VAL B 1 100 ? 7.616 -34.168 29.853 1.00 53.38 99 VAL B O 1
ATOM 2816 N N . SER B 1 101 ? 8.122 -35.789 28.377 1.00 55.72 100 SER B N 1
ATOM 2817 C CA . SER B 1 101 ? 8.888 -36.593 29.325 1.00 53.87 100 SER B CA 1
ATOM 2818 C C . SER B 1 101 ? 10.162 -35.908 29.811 1.00 56.94 100 SER B C 1
ATOM 2819 O O . SER B 1 101 ? 10.602 -36.130 30.938 1.00 60.13 100 SER B O 1
ATOM 2822 N N . ALA B 1 102 ? 10.754 -35.081 28.957 1.00 55.86 101 ALA B N 1
ATOM 2823 C CA . ALA B 1 102 ? 11.998 -34.400 29.295 1.00 60.05 101 ALA B CA 1
ATOM 2824 C C . ALA B 1 102 ? 12.009 -32.988 28.728 1.00 67.08 101 ALA B C 1
ATOM 2825 O O . ALA B 1 102 ? 11.231 -32.670 27.830 1.00 68.77 101 ALA B O 1
ATOM 2827 N N . ALA B 1 103 ? 12.889 -32.146 29.259 1.00 39.00 102 ALA B N 1
ATOM 2828 C CA . ALA B 1 103 ? 12.982 -30.760 28.816 1.00 47.47 102 ALA B CA 1
ATOM 2829 C C . ALA B 1 103 ? 13.251 -30.672 27.319 1.00 45.65 102 ALA B C 1
ATOM 2830 O O . ALA B 1 103 ? 14.260 -31.183 26.835 1.00 52.24 102 ALA B O 1
ATOM 2832 N N . PRO B 1 104 ? 12.332 -30.033 26.580 1.00 49.79 103 PRO B N 1
ATOM 2833 C CA . PRO B 1 104 ? 12.481 -29.852 25.133 1.00 57.36 103 PRO B CA 1
ATOM 2834 C C . PRO B 1 104 ? 13.759 -29.095 24.801 1.00 49.90 103 PRO B C 1
ATOM 2835 O O . PRO B 1 104 ? 14.056 -28.081 25.428 1.00 37.42 103 PRO B O 1
ATOM 2839 N N . CYS B 1 105 ? 14.510 -29.596 23.828 1.00 48.41 104 CYS B N 1
ATOM 2840 C CA . CYS B 1 105 ? 15.753 -28.960 23.422 1.00 47.92 104 CYS B CA 1
ATOM 2841 C C . CYS B 1 105 ? 15.457 -27.698 22.626 1.00 55.00 104 CYS B C 1
ATOM 2842 O O . CYS B 1 105 ? 14.336 -27.503 22.153 1.00 61.41 104 CYS B O 1
ATOM 2845 N N . GLY B 1 106 ? 16.464 -26.843 22.484 1.00 52.71 105 GLY B N 1
ATOM 2846 C CA . GLY B 1 106 ? 16.315 -25.606 21.740 1.00 53.05 105 GLY B CA 1
ATOM 2847 C C . GLY B 1 106 ? 15.982 -25.853 20.283 1.00 54.02 105 GLY B C 1
ATOM 2848 O O . GLY B 1 106 ? 15.324 -25.038 19.639 1.00 58.07 105 GLY B O 1
ATOM 2849 N N . HIS B 1 107 ? 16.439 -26.990 19.767 1.00 59.85 106 HIS B N 1
ATOM 2850 C CA . HIS B 1 107 ? 16.160 -27.388 18.393 1.00 72.76 106 HIS B CA 1
ATOM 2851 C C . HIS B 1 107 ? 14.662 -27.524 18.134 1.00 74.27 106 HIS B C 1
ATOM 2852 O O . HIS B 1 107 ? 14.176 -27.193 17.053 1.00 74.90 106 HIS B O 1
ATOM 2859 N N . CYS B 1 108 ? 13.936 -28.011 19.134 1.00 75.45 107 CYS B N 1
ATOM 2860 C CA . CYS B 1 108 ? 12.494 -28.190 19.013 1.00 73.49 107 CYS B CA 1
ATOM 2861 C C . CYS B 1 108 ? 11.726 -26.920 19.353 1.00 67.05 107 CYS B C 1
ATOM 2862 O O . CYS B 1 108 ? 10.695 -26.629 18.746 1.00 67.07 107 CYS B O 1
ATOM 2865 N N . ARG B 1 109 ? 12.226 -26.170 20.330 1.00 62.16 108 ARG B N 1
ATOM 2866 C CA . ARG B 1 109 ? 11.605 -24.905 20.708 1.00 57.09 108 ARG B CA 1
ATOM 2867 C C . ARG B 1 109 ? 11.672 -23.902 19.562 1.00 57.54 108 ARG B C 1
ATOM 2868 O O . ARG B 1 109 ? 10.790 -23.058 19.411 1.00 59.72 108 ARG B O 1
ATOM 2876 N N . GLN B 1 110 ? 12.722 -24.002 18.755 1.00 57.07 109 GLN B N 1
ATOM 2877 C CA . GLN B 1 110 ? 12.861 -23.155 17.579 1.00 61.48 109 GLN B CA 1
ATOM 2878 C C . GLN B 1 110 ? 11.926 -23.634 16.475 1.00 66.02 109 GLN B C 1
ATOM 2879 O O . GLN B 1 110 ? 11.393 -22.834 15.704 1.00 71.24 109 GLN B O 1
ATOM 2885 N N . PHE B 1 111 ? 11.728 -24.946 16.409 1.00 60.39 110 PHE B N 1
ATOM 2886 C CA . PHE B 1 111 ? 10.857 -25.545 15.403 1.00 69.38 110 PHE B CA 1
ATOM 2887 C C . PHE B 1 111 ? 9.391 -25.192 15.637 1.00 74.36 110 PHE B C 1
ATOM 2888 O O . PHE B 1 111 ? 8.621 -25.045 14.688 1.00 79.25 110 PHE B O 1
ATOM 2896 N N . LEU B 1 112 ? 9.014 -25.047 16.902 1.00 72.69 111 LEU B N 1
ATOM 2897 C CA . LEU B 1 112 ? 7.627 -24.766 17.263 1.00 70.43 111 LEU B CA 1
ATOM 2898 C C . LEU B 1 112 ? 7.205 -23.342 16.916 1.00 75.29 111 LEU B C 1
ATOM 2899 O O . LEU B 1 112 ? 6.030 -22.996 17.019 1.00 80.97 111 LEU B O 1
ATOM 2904 N N . GLN B 1 113 ? 8.165 -22.522 16.502 1.00 73.53 112 GLN B N 1
ATOM 2905 C CA . GLN B 1 113 ? 7.896 -21.121 16.203 1.00 70.64 112 GLN B CA 1
ATOM 2906 C C . GLN B 1 113 ? 7.161 -20.937 14.877 1.00 76.08 112 GLN B C 1
ATOM 2907 O O . GLN B 1 113 ? 6.819 -19.816 14.501 1.00 82.34 112 GLN B O 1
ATOM 2913 N N . GLU B 1 114 ? 6.921 -22.038 14.172 1.00 74.67 113 GLU B N 1
ATOM 2914 C CA . GLU B 1 114 ? 6.207 -21.986 12.902 1.00 78.56 113 GLU B CA 1
ATOM 2915 C C . GLU B 1 114 ? 4.699 -21.968 13.129 1.00 78.07 113 GLU B C 1
ATOM 2916 O O . GLU B 1 114 ? 3.924 -21.711 12.207 1.00 88.26 113 GLU B O 1
ATOM 2922 N N . ILE B 1 115 ? 4.290 -22.240 14.364 1.00 69.26 114 ILE B N 1
ATOM 2923 C CA . ILE B 1 115 ? 2.878 -22.231 14.725 1.00 67.81 114 ILE B CA 1
ATOM 2924 C C . ILE B 1 115 ? 2.463 -20.833 15.173 1.00 68.61 114 ILE B C 1
ATOM 2925 O O . ILE B 1 115 ? 3.218 -20.144 15.858 1.00 61.46 114 ILE B O 1
ATOM 2930 N N . ARG B 1 116 ? 1.266 -20.413 14.776 1.00 77.57 115 ARG B N 1
ATOM 2931 C CA . ARG B 1 116 ? 0.727 -19.129 15.205 1.00 82.75 115 ARG B CA 1
ATOM 2932 C C . ARG B 1 116 ? 0.487 -19.148 16.711 1.00 83.90 115 ARG B C 1
ATOM 2933 O O . ARG B 1 116 ? 0.005 -20.144 17.254 1.00 88.09 115 ARG B O 1
ATOM 2941 N N . ASP B 1 117 ? 0.836 -18.048 17.376 1.00 82.00 116 ASP B N 1
ATOM 2942 C CA . ASP B 1 117 ? 0.715 -17.929 18.830 1.00 80.92 116 ASP B CA 1
ATOM 2943 C C . ASP B 1 117 ? 1.519 -18.999 19.565 1.00 72.17 116 ASP B C 1
ATOM 2944 O O . ASP B 1 117 ? 1.111 -19.481 20.622 1.00 71.28 116 ASP B O 1
ATOM 2949 N N . ALA B 1 118 ? 2.663 -19.362 18.995 1.00 69.92 117 ALA B N 1
ATOM 2950 C CA . ALA B 1 118 ? 3.562 -20.346 19.597 1.00 63.36 117 ALA B CA 1
ATOM 2951 C C . ALA B 1 118 ? 4.022 -20.023 21.028 1.00 59.66 117 ALA B C 1
ATOM 2952 O O . ALA B 1 118 ? 4.090 -20.927 21.860 1.00 57.64 117 ALA B O 1
ATOM 2954 N N . PRO B 1 119 ? 4.352 -18.748 21.321 1.00 57.81 118 PRO B N 1
ATOM 2955 C CA . PRO B 1 119 ? 4.745 -18.460 22.706 1.00 54.45 118 PRO B CA 1
ATOM 2956 C C . PRO B 1 119 ? 3.644 -18.727 23.733 1.00 57.61 118 PRO B C 1
ATOM 2957 O O . PRO B 1 119 ? 3.948 -18.900 24.912 1.00 54.56 118 PRO B O 1
ATOM 2961 N N . GLU B 1 120 ? 2.390 -18.766 23.293 1.00 59.92 119 GLU B N 1
ATOM 2962 C CA . GLU B 1 120 ? 1.273 -18.981 24.208 1.00 57.76 119 GLU B CA 1
ATOM 2963 C C . GLU B 1 120 ? 1.035 -20.460 24.509 1.00 53.60 119 GLU B C 1
ATOM 2964 O O . GLU B 1 120 ? 0.172 -20.804 25.317 1.00 57.53 119 GLU B O 1
ATOM 2970 N N . ILE B 1 121 ? 1.804 -21.329 23.861 1.00 46.72 120 ILE B N 1
ATOM 2971 C CA . ILE B 1 121 ? 1.686 -22.765 24.087 1.00 47.38 120 ILE B CA 1
ATOM 2972 C C . ILE B 1 121 ? 2.253 -23.161 25.446 1.00 50.79 120 ILE B C 1
ATOM 2973 O O . ILE B 1 121 ? 3.462 -23.094 25.662 1.00 51.44 120 ILE B O 1
ATOM 2978 N N . LYS B 1 122 ? 1.378 -23.571 26.360 1.00 49.17 121 LYS B N 1
ATOM 2979 C CA . LYS B 1 122 ? 1.811 -24.003 27.685 1.00 48.51 121 LYS B CA 1
ATOM 2980 C C . LYS B 1 122 ? 2.476 -25.377 27.637 1.00 53.40 121 LYS B C 1
ATOM 2981 O O . LYS B 1 122 ? 2.012 -26.278 26.941 1.00 54.80 121 LYS B O 1
ATOM 2987 N N . ILE B 1 123 ? 3.570 -25.525 28.380 1.00 56.83 122 ILE B N 1
ATOM 2988 C CA . ILE B 1 123 ? 4.350 -26.757 28.370 1.00 54.47 122 ILE B CA 1
ATOM 2989 C C . ILE B 1 123 ? 4.580 -27.289 29.783 1.00 56.23 122 ILE B C 1
ATOM 2990 O O . ILE B 1 123 ? 4.935 -26.536 30.691 1.00 52.70 122 ILE B O 1
ATOM 2995 N N . LEU B 1 124 ? 4.376 -28.589 29.961 1.00 57.28 123 LEU B N 1
ATOM 2996 C CA . LEU B 1 124 ? 4.654 -29.244 31.232 1.00 51.80 123 LEU B CA 1
ATOM 2997 C C . LEU B 1 124 ? 5.711 -30.316 31.027 1.00 54.98 123 LEU B C 1
ATOM 2998 O O . LEU B 1 124 ? 5.644 -31.081 30.068 1.00 65.03 123 LEU B O 1
ATOM 3003 N N . ILE B 1 125 ? 6.687 -30.372 31.925 1.00 52.02 124 ILE B N 1
ATOM 3004 C CA . ILE B 1 125 ? 7.744 -31.370 31.824 1.00 50.67 124 ILE B CA 1
ATOM 3005 C C . ILE B 1 125 ? 7.599 -32.419 32.921 1.00 53.80 124 ILE B C 1
ATOM 3006 O O . ILE B 1 125 ? 7.561 -32.096 34.108 1.00 56.48 124 ILE B O 1
ATOM 3011 N N . THR B 1 126 ? 7.520 -33.678 32.503 1.00 54.24 125 THR B N 1
ATOM 3012 C CA . THR B 1 126 ? 7.289 -34.796 33.409 1.00 55.07 125 THR B CA 1
ATOM 3013 C C . THR B 1 126 ? 8.525 -35.114 34.245 1.00 55.60 125 THR B C 1
ATOM 3014 O O . THR B 1 126 ? 8.413 -35.513 35.406 1.00 52.49 125 THR B O 1
ATOM 3018 N N . ASP B 1 127 ? 9.697 -34.929 33.643 1.00 56.62 126 ASP B N 1
ATOM 3019 C CA . ASP B 1 127 ? 10.971 -35.251 34.281 1.00 56.15 126 ASP B CA 1
ATOM 3020 C C . ASP B 1 127 ? 11.098 -34.617 35.662 1.00 54.68 126 ASP B C 1
ATOM 3021 O O . ASP B 1 127 ? 11.180 -33.395 35.786 1.00 55.73 126 ASP B O 1
ATOM 3026 N N . PRO B 1 128 ? 11.116 -35.459 36.708 1.00 53.29 127 PRO B N 1
ATOM 3027 C CA . PRO B 1 128 ? 11.171 -35.006 38.102 1.00 49.40 127 PRO B CA 1
ATOM 3028 C C . PRO B 1 128 ? 12.479 -34.294 38.415 1.00 47.94 127 PRO B C 1
ATOM 3029 O O . PRO B 1 128 ? 12.539 -33.504 39.357 1.00 53.94 127 PRO B O 1
ATOM 3033 N N . ASN B 1 129 ? 13.516 -34.577 37.634 1.00 46.31 128 ASN B N 1
ATOM 3034 C CA . ASN B 1 129 ? 14.797 -33.912 37.812 1.00 54.82 128 ASN B CA 1
ATOM 3035 C C . ASN B 1 129 ? 14.727 -32.465 37.328 1.00 56.63 128 ASN B C 1
ATOM 3036 O O . ASN B 1 129 ? 15.455 -31.602 37.814 1.00 53.98 128 ASN B O 1
ATOM 3041 N N . ASN B 1 130 ? 13.843 -32.210 36.366 1.00 34.20 129 ASN B N 1
ATOM 3042 C CA . ASN B 1 130 ? 13.624 -30.861 35.855 1.00 47.22 129 ASN B CA 1
ATOM 3043 C C . ASN B 1 130 ? 12.622 -30.087 36.710 1.00 47.44 129 ASN B C 1
ATOM 3044 O O . ASN B 1 130 ? 11.669 -30.668 37.230 1.00 53.21 129 ASN B O 1
ATOM 3049 N N . SER B 1 131 ? 12.832 -28.780 36.852 1.00 40.99 130 SER B N 1
ATOM 3050 C CA . SER B 1 131 ? 11.994 -27.972 37.735 1.00 43.43 130 SER B CA 1
ATOM 3051 C C . SER B 1 131 ? 11.316 -26.792 37.037 1.00 43.62 130 SER B C 1
ATOM 3052 O O . SER B 1 131 ? 11.138 -25.733 37.637 1.00 50.09 130 SER B O 1
ATOM 3055 N N . ALA B 1 132 ? 10.934 -26.976 35.778 1.00 43.32 131 ALA B N 1
ATOM 3056 C CA . ALA B 1 132 ? 10.218 -25.939 35.038 1.00 38.33 131 ALA B CA 1
ATOM 3057 C C . ALA B 1 132 ? 8.838 -25.674 35.631 1.00 36.58 131 ALA B C 1
ATOM 3058 O O . ALA B 1 132 ? 8.340 -24.551 35.591 1.00 40.75 131 ALA B O 1
ATOM 3060 N N . ASP B 1 133 ? 8.230 -26.716 36.190 1.00 37.83 132 ASP B N 1
ATOM 3061 C CA . ASP B 1 133 ? 6.908 -26.611 36.800 1.00 36.81 132 ASP B CA 1
ATOM 3062 C C . ASP B 1 133 ? 6.904 -25.714 38.031 1.00 42.31 132 ASP B C 1
ATOM 3063 O O . ASP B 1 133 ? 5.846 -25.301 38.505 1.00 44.27 132 ASP B O 1
ATOM 3068 N N . SER B 1 134 ? 8.089 -25.418 38.550 1.00 45.71 133 SER B N 1
ATOM 3069 C CA . SER B 1 134 ? 8.205 -24.627 39.765 1.00 47.17 133 SER B CA 1
ATOM 3070 C C . SER B 1 134 ? 8.750 -23.235 39.480 1.00 46.75 133 SER B C 1
ATOM 3071 O O . SER B 1 134 ? 9.241 -22.554 40.380 1.00 46.38 133 SER B O 1
ATOM 3074 N N . ASP B 1 135 ? 8.649 -22.811 38.226 1.00 44.53 134 ASP B N 1
ATOM 3075 C CA . ASP B 1 135 ? 9.086 -21.477 37.851 1.00 30.02 134 ASP B CA 1
ATOM 3076 C C . ASP B 1 135 ? 8.130 -20.456 38.454 1.00 33.27 134 ASP B C 1
ATOM 3077 O O . ASP B 1 135 ? 6.979 -20.770 38.751 1.00 42.83 134 ASP B O 1
ATOM 3082 N N . SER B 1 136 ? 8.615 -19.233 38.637 1.00 37.53 135 SER B N 1
ATOM 3083 C CA . SER B 1 136 ? 7.810 -18.158 39.207 1.00 31.44 135 SER B CA 1
ATOM 3084 C C . SER B 1 136 ? 6.625 -17.781 38.319 1.00 36.27 135 SER B C 1
ATOM 3085 O O . SER B 1 136 ? 5.658 -17.176 38.784 1.00 52.61 135 SER B O 1
ATOM 3088 N N . ALA B 1 137 ? 6.701 -18.150 37.044 1.00 33.22 136 ALA B N 1
ATOM 3089 C CA . ALA B 1 137 ? 5.646 -17.832 36.089 1.00 40.08 136 ALA B CA 1
ATOM 3090 C C . ALA B 1 137 ? 4.921 -19.090 35.626 1.00 52.55 136 ALA B C 1
ATOM 3091 O O . ALA B 1 137 ? 4.349 -19.126 34.537 1.00 58.55 136 ALA B O 1
ATOM 3093 N N . ALA B 1 138 ? 4.950 -20.118 36.466 1.00 56.23 137 ALA B N 1
ATOM 3094 C CA . ALA B 1 138 ? 4.317 -21.395 36.154 1.00 51.79 137 ALA B CA 1
ATOM 3095 C C . ALA B 1 138 ? 2.805 -21.359 36.348 1.00 52.08 137 ALA B C 1
ATOM 3096 O O . ALA B 1 138 ? 2.271 -20.472 37.012 1.00 51.80 137 ALA B O 1
ATOM 3098 N N . ASP B 1 139 ? 2.127 -22.344 35.766 1.00 65.71 138 ASP B N 1
ATOM 3099 C CA . ASP B 1 139 ? 0.675 -22.459 35.839 1.00 63.18 138 ASP B CA 1
ATOM 3100 C C . ASP B 1 139 ? 0.285 -22.996 37.214 1.00 57.51 138 ASP B C 1
ATOM 3101 O O . ASP B 1 139 ? 1.146 -23.240 38.058 1.00 69.23 138 ASP B O 1
ATOM 3106 N N . SER B 1 140 ? -1.012 -23.178 37.441 1.00 51.91 139 SER B N 1
ATOM 3107 C CA . SER B 1 140 ? -1.484 -23.782 38.680 1.00 47.07 139 SER B CA 1
ATOM 3108 C C . SER B 1 140 ? -1.345 -25.297 38.592 1.00 50.18 139 SER B C 1
ATOM 3109 O O . SER B 1 140 ? -1.523 -26.009 39.582 1.00 56.79 139 SER B O 1
ATOM 3112 N N . ASP B 1 141 ? -1.031 -25.782 37.394 1.00 47.05 140 ASP B N 1
ATOM 3113 C CA . ASP B 1 141 ? -0.805 -27.203 37.168 1.00 52.80 140 ASP B CA 1
ATOM 3114 C C . ASP B 1 141 ? 0.663 -27.477 36.859 1.00 51.26 140 ASP B C 1
ATOM 3115 O O . ASP B 1 141 ? 1.083 -28.630 36.759 1.00 59.79 140 ASP B O 1
ATOM 3120 N N . GLY B 1 142 ? 1.440 -26.410 36.705 1.00 43.79 141 GLY B N 1
ATOM 3121 C CA . GLY B 1 142 ? 2.861 -26.542 36.448 1.00 45.91 141 GLY B CA 1
ATOM 3122 C C . GLY B 1 142 ? 3.262 -26.248 35.016 1.00 43.33 141 GLY B C 1
ATOM 3123 O O . GLY B 1 142 ? 4.443 -26.305 34.673 1.00 39.15 141 GLY B O 1
ATOM 3124 N N . PHE B 1 143 ? 2.285 -25.931 34.173 1.00 47.85 142 PHE B N 1
ATOM 3125 C CA . PHE B 1 143 ? 2.576 -25.611 32.782 1.00 49.82 142 PHE B CA 1
ATOM 3126 C C . PHE B 1 143 ? 3.302 -24.278 32.662 1.00 45.73 142 PHE B C 1
ATOM 3127 O O . PHE B 1 143 ? 3.047 -23.346 33.422 1.00 49.84 142 PHE B O 1
ATOM 3135 N N . LEU B 1 144 ? 4.207 -24.197 31.695 1.00 44.69 143 LEU B N 1
ATOM 3136 C CA . LEU B 1 144 ? 4.928 -22.963 31.429 1.00 47.36 143 LEU B CA 1
ATOM 3137 C C . LEU B 1 144 ? 4.887 -22.683 29.935 1.00 49.19 143 LEU B C 1
ATOM 3138 O O . LEU B 1 144 ? 5.254 -23.535 29.127 1.00 35.27 143 LEU B O 1
ATOM 3143 N N . ARG B 1 145 ? 4.437 -21.487 29.572 1.00 45.44 144 ARG B N 1
ATOM 3144 C CA . ARG B 1 145 ? 4.279 -21.131 28.167 1.00 52.17 144 ARG B CA 1
ATOM 3145 C C . ARG B 1 145 ? 5.608 -21.080 27.421 1.00 50.68 144 ARG B C 1
ATOM 3146 O O . ARG B 1 145 ? 6.633 -20.685 27.976 1.00 44.96 144 ARG B O 1
ATOM 3154 N N . LEU B 1 146 ? 5.569 -21.493 26.156 1.00 54.51 145 LEU B N 1
ATOM 3155 C CA . LEU B 1 146 ? 6.756 -21.604 25.314 1.00 51.59 145 LEU B CA 1
ATOM 3156 C C . LEU B 1 146 ? 7.535 -20.295 25.209 1.00 52.52 145 LEU B C 1
ATOM 3157 O O . LEU B 1 146 ? 8.755 -20.304 25.040 1.00 48.61 145 LEU B O 1
ATOM 3162 N N . GLY B 1 147 ? 6.826 -19.176 25.315 1.00 35.51 146 GLY B N 1
ATOM 3163 C CA . GLY B 1 147 ? 7.451 -17.867 25.266 1.00 42.23 146 GLY B CA 1
ATOM 3164 C C . GLY B 1 147 ? 8.508 -17.702 26.340 1.00 45.04 146 GLY B C 1
ATOM 3165 O O . GLY B 1 147 ? 9.529 -17.050 26.126 1.00 47.20 146 GLY B O 1
ATOM 3166 N N . SER B 1 148 ? 8.263 -18.304 27.499 1.00 42.08 147 SER B N 1
ATOM 3167 C CA . SER B 1 148 ? 9.224 -18.257 28.591 1.00 37.21 147 SER B CA 1
ATOM 3168 C C . SER B 1 148 ? 10.377 -19.225 28.356 1.00 37.61 147 SER B C 1
ATOM 3169 O O . SER B 1 148 ? 11.485 -18.999 28.833 1.00 39.27 147 SER B O 1
ATOM 3172 N N . PHE B 1 149 ? 10.114 -20.296 27.612 1.00 42.49 148 PHE B N 1
ATOM 3173 C CA . PHE B 1 149 ? 11.146 -21.278 27.285 1.00 40.34 148 PHE B CA 1
ATOM 3174 C C . PHE B 1 149 ? 12.096 -20.754 26.217 1.00 41.69 148 PHE B C 1
ATOM 3175 O O . PHE B 1 149 ? 13.275 -21.104 26.201 1.00 46.32 148 PHE B O 1
ATOM 3183 N N . LEU B 1 150 ? 11.575 -19.924 25.319 1.00 37.96 149 LEU B N 1
ATOM 3184 C CA . LEU B 1 150 ? 12.388 -19.357 24.250 1.00 38.64 149 LEU B CA 1
ATOM 3185 C C . LEU B 1 150 ? 12.134 -17.859 24.097 1.00 45.49 149 LEU B C 1
ATOM 3186 O O . LEU B 1 150 ? 11.543 -17.425 23.108 1.00 54.70 149 LEU B O 1
ATOM 3191 N N . PRO B 1 151 ? 12.578 -17.062 25.083 1.00 42.02 150 PRO B N 1
ATOM 3192 C CA . PRO B 1 151 ? 12.338 -15.616 25.072 1.00 41.16 150 PRO B CA 1
ATOM 3193 C C . PRO B 1 151 ? 13.218 -14.918 24.045 1.00 49.56 150 PRO B C 1
ATOM 3194 O O . PRO B 1 151 ? 14.315 -15.403 23.760 1.00 52.44 150 PRO B O 1
ATOM 3198 N N . HIS B 1 152 ? 12.738 -13.797 23.510 1.00 55.37 151 HIS B N 1
ATOM 3199 C CA . HIS B 1 152 ? 13.457 -13.043 22.488 1.00 53.21 151 HIS B CA 1
ATOM 3200 C C . HIS B 1 152 ? 13.814 -13.962 21.327 1.00 50.24 151 HIS B C 1
ATOM 3201 O O . HIS B 1 152 ? 14.981 -14.111 20.963 1.00 49.45 151 HIS B O 1
ATOM 3208 N N . ARG B 1 153 ? 12.785 -14.579 20.758 1.00 47.44 152 ARG B N 1
ATOM 3209 C CA . ARG B 1 153 ? 12.952 -15.618 19.755 1.00 53.95 152 ARG B CA 1
ATOM 3210 C C . ARG B 1 153 ? 13.458 -15.091 18.421 1.00 61.48 152 ARG B C 1
ATOM 3211 O O . ARG B 1 153 ? 13.552 -13.882 18.202 1.00 62.59 152 ARG B O 1
ATOM 3219 N N . PHE B 1 154 ? 13.781 -16.025 17.533 1.00 63.99 153 PHE B N 1
ATOM 3220 C CA . PHE B 1 154 ? 14.065 -15.720 16.141 1.00 65.53 153 PHE B CA 1
ATOM 3221 C C . PHE B 1 154 ? 12.958 -16.348 15.302 1.00 74.74 153 PHE B C 1
ATOM 3222 O O . PHE B 1 154 ? 13.104 -17.460 14.796 1.00 75.46 153 PHE B O 1
ATOM 3230 N N . GLY B 1 155 ? 11.845 -15.635 15.166 1.00 80.44 154 GLY B N 1
ATOM 3231 C CA . GLY B 1 155 ? 10.676 -16.181 14.502 1.00 82.88 154 GLY B CA 1
ATOM 3232 C C . GLY B 1 155 ? 10.635 -15.914 13.011 1.00 81.01 154 GLY B C 1
ATOM 3233 O O . GLY B 1 155 ? 11.526 -15.259 12.470 1.00 79.38 154 GLY B O 1
ATOM 3234 N N . PRO B 1 156 ? 9.592 -16.425 12.337 1.00 79.14 155 PRO B N 1
ATOM 3235 C CA . PRO B 1 156 ? 9.388 -16.254 10.894 1.00 83.18 155 PRO B CA 1
ATOM 3236 C C . PRO B 1 156 ? 9.292 -14.784 10.494 1.00 84.49 155 PRO B C 1
ATOM 3237 O O . PRO B 1 156 ? 9.635 -14.437 9.364 1.00 86.37 155 PRO B O 1
ATOM 3241 N N . ASP B 1 157 ? 8.836 -13.936 11.412 1.00 82.47 156 ASP B N 1
ATOM 3242 C CA . ASP B 1 157 ? 8.687 -12.508 11.140 1.00 84.31 156 ASP B CA 1
ATOM 3243 C C . ASP B 1 157 ? 10.029 -11.829 10.871 1.00 79.74 156 ASP B C 1
ATOM 3244 O O . ASP B 1 157 ? 10.078 -10.711 10.358 1.00 84.17 156 ASP B O 1
ATOM 3249 N N . ASP B 1 158 ? 11.114 -12.498 11.243 1.00 77.31 157 ASP B N 1
ATOM 3250 C CA . ASP B 1 158 ? 12.453 -11.976 11.001 1.00 85.56 157 ASP B CA 1
ATOM 3251 C C . ASP B 1 158 ? 12.897 -12.190 9.554 1.00 89.76 157 ASP B C 1
ATOM 3252 O O . ASP B 1 158 ? 13.876 -11.595 9.104 1.00 96.92 157 ASP B O 1
ATOM 3257 N N . LEU B 1 159 ? 12.178 -13.045 8.833 1.00 89.52 158 LEU B N 1
ATOM 3258 C CA . LEU B 1 159 ? 12.504 -13.325 7.437 1.00 90.59 158 LEU B CA 1
ATOM 3259 C C . LEU B 1 159 ? 11.328 -13.008 6.514 1.00 99.59 158 LEU B C 1
ATOM 3260 O O . LEU B 1 159 ? 11.504 -12.829 5.308 1.00 103.26 158 LEU B O 1
ATOM 3265 N N . LEU B 1 160 ? 10.132 -12.937 7.089 1.00 101.94 159 LEU B N 1
ATOM 3266 C CA . LEU B 1 160 ? 8.912 -12.661 6.334 1.00 104.12 159 LEU B CA 1
ATOM 3267 C C . LEU B 1 160 ? 8.147 -11.577 7.089 1.00 106.35 159 LEU B C 1
ATOM 3268 O O . LEU B 1 160 ? 8.501 -11.252 8.216 1.00 101.08 159 LEU B O 1
ATOM 3273 N N . GLY B 1 161 ? 7.111 -11.004 6.484 1.00 114.20 160 GLY B N 1
ATOM 3274 C CA . GLY B 1 161 ? 6.403 -9.908 7.128 1.00 114.68 160 GLY B CA 1
ATOM 3275 C C . GLY B 1 161 ? 5.013 -10.188 7.669 1.00 114.11 160 GLY B C 1
ATOM 3276 O O . GLY B 1 161 ? 4.679 -9.789 8.784 1.00 105.21 160 GLY B O 1
ATOM 3277 N N . LYS B 1 162 ? 4.206 -10.882 6.874 1.00 122.08 161 LYS B N 1
ATOM 3278 C CA . LYS B 1 162 ? 2.811 -11.152 7.203 1.00 124.53 161 LYS B CA 1
ATOM 3279 C C . LYS B 1 162 ? 2.390 -12.426 6.484 1.00 128.05 161 LYS B C 1
ATOM 3280 O O . LYS B 1 162 ? 1.925 -12.381 5.345 1.00 127.82 161 LYS B O 1
ATOM 3282 N N . ASP B 1 163 ? 2.566 -13.563 7.148 1.00 131.52 162 ASP B N 1
ATOM 3283 C CA . ASP B 1 163 ? 2.451 -14.848 6.474 1.00 135.78 162 ASP B CA 1
ATOM 3284 C C . ASP B 1 163 ? 1.534 -15.844 7.173 1.00 141.40 162 ASP B C 1
ATOM 3285 O O . ASP B 1 163 ? 1.068 -15.617 8.289 1.00 146.15 162 ASP B O 1
ATOM 3290 N N . HIS B 1 164 ? 1.287 -16.949 6.480 1.00 145.01 163 HIS B N 1
ATOM 3291 C CA . HIS B 1 164 ? 0.474 -18.040 6.987 1.00 150.17 163 HIS B CA 1
ATOM 3292 C C . HIS B 1 164 ? 1.340 -19.0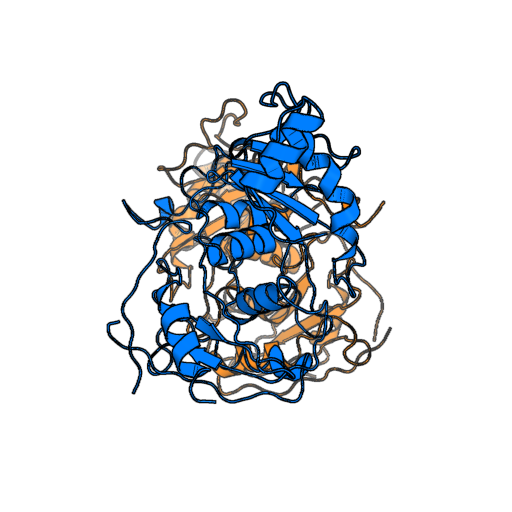62 7.715 1.00 147.12 163 HIS B C 1
ATOM 3293 O O . HIS B 1 164 ? 2.457 -19.353 7.285 1.00 142.30 163 HIS B O 1
ATOM 3300 N N . PRO B 1 165 ? 0.830 -19.606 8.830 1.00 146.82 164 PRO B N 1
ATOM 3301 C CA . PRO B 1 165 ? 1.555 -20.617 9.609 1.00 142.34 164 PRO B CA 1
ATOM 3302 C C . PRO B 1 165 ? 1.601 -21.966 8.896 1.00 142.31 164 PRO B C 1
ATOM 3303 O O . PRO B 1 165 ? 1.252 -22.056 7.718 1.00 150.21 164 PRO B O 1
ATOM 3307 N N . LEU B 1 166 ? 2.027 -23.004 9.609 1.00 127.20 165 LEU B N 1
ATOM 3308 C CA . LEU B 1 166 ? 2.135 -24.337 9.022 1.00 124.27 165 LEU B CA 1
ATOM 3309 C C . LEU B 1 166 ? 0.891 -25.180 9.299 1.00 134.84 165 LEU B C 1
ATOM 3310 O O . LEU B 1 166 ? 0.562 -26.083 8.529 1.00 148.73 165 LEU B O 1
ATOM 3315 N N . LEU B 1 167 ? 0.205 -24.885 10.399 1.00 126.06 166 LEU B N 1
ATOM 3316 C CA . LEU B 1 167 ? -0.961 -25.665 10.798 1.00 121.00 166 LEU B CA 1
ATOM 3317 C C . LEU B 1 167 ? -2.227 -25.230 10.067 1.00 119.58 166 LEU B C 1
ATOM 3318 O O . LEU B 1 167 ? -3.278 -25.854 10.209 1.00 116.27 166 LEU B O 1
ATOM 3323 N N . LEU B 1 168 ? -2.124 -24.158 9.288 1.00 121.14 167 LEU B N 1
ATOM 3324 C CA . LEU B 1 168 ? -3.254 -23.682 8.498 1.00 128.07 167 LEU B CA 1
ATOM 3325 C C . LEU B 1 168 ? -3.388 -24.492 7.213 1.00 136.58 167 LEU B C 1
ATOM 3326 O O . LEU B 1 168 ? -2.626 -25.431 6.981 1.00 133.05 167 LEU B O 1
ATOM 3331 N N . GLU B 1 169 ? -4.355 -24.125 6.380 1.00 142.25 168 GLU B N 1
ATOM 3332 C CA . GLU B 1 169 ? -4.606 -24.858 5.146 1.00 149.68 168 GLU B CA 1
ATOM 3333 C C . GLU B 1 169 ? -3.595 -24.498 4.061 1.00 148.33 168 GLU B C 1
ATOM 3334 O O . GLU B 1 169 ? -3.913 -23.795 3.101 1.00 153.16 168 GLU B O 1
ATOM 3340 N N . SER B 1 170 ? -2.371 -24.992 4.224 1.00 148.62 169 SER B N 1
ATOM 3341 C CA A SER B 1 170 ? -1.315 -24.761 3.247 0.50 149.89 169 SER B CA 1
ATOM 3342 C CA B SER B 1 170 ? -1.314 -24.762 3.248 0.50 149.89 169 SER B CA 1
ATOM 3343 C C . SER B 1 170 ? -1.588 -25.553 1.975 1.00 150.88 169 SER B C 1
ATOM 3344 O O . SER B 1 170 ? -1.293 -26.744 1.899 1.00 148.37 169 SER B O 1
ATOM 3349 N N . HIS B 1 171 ? -2.153 -24.883 0.978 1.00 152.24 170 HIS B N 1
ATOM 3350 C CA . HIS B 1 171 ? -2.506 -25.539 -0.274 1.00 153.17 170 HIS B CA 1
ATOM 3351 C C . HIS B 1 171 ? -2.059 -24.730 -1.484 1.00 151.14 170 HIS B C 1
ATOM 3352 O O . HIS B 1 171 ? -2.854 -24.015 -2.093 1.00 151.33 170 HIS B O 1
ATOM 3354 N N . ASP B 1 172 ? -0.781 -24.845 -1.827 1.00 151.18 171 ASP B N 1
ATOM 3355 C CA . ASP B 1 172 ? -0.260 -24.196 -3.021 1.00 155.98 171 ASP B CA 1
ATOM 3356 C C . ASP B 1 172 ? -0.571 -25.042 -4.250 1.00 162.76 171 ASP B C 1
ATOM 3357 O O . ASP B 1 172 ? -0.555 -26.271 -4.185 1.00 170.34 171 ASP B O 1
ATOM 3362 N N . ASN B 1 173 ? -0.864 -24.386 -5.367 1.00 169.27 172 ASN B N 1
ATOM 3363 C CA . ASN B 1 173 ? -1.235 -25.113 -6.573 1.00 179.14 172 ASN B CA 1
ATOM 3364 C C . ASN B 1 173 ? -0.020 -25.476 -7.419 1.00 185.45 172 ASN B C 1
ATOM 3365 O O . ASN B 1 173 ? 0.738 -24.602 -7.842 1.00 186.46 172 ASN B O 1
ATOM 3370 N N . HIS B 1 174 ? 0.152 -26.771 -7.665 1.00 182.98 173 HIS B N 1
ATOM 3371 C CA . HIS B 1 174 ? 1.227 -27.268 -8.517 1.00 189.34 173 HIS B CA 1
ATOM 3372 C C . HIS B 1 174 ? 0.935 -28.689 -8.994 1.00 191.64 173 HIS B C 1
ATOM 3373 O O . HIS B 1 174 ? 0.442 -29.519 -8.229 1.00 186.03 173 HIS B O 1
ATOM 3380 N N . LEU B 1 175 ? 1.242 -28.965 -10.257 1.00 202.58 174 LEU B N 1
ATOM 3381 C CA . LEU B 1 175 ? 0.984 -30.278 -10.838 1.00 209.53 174 LEU B CA 1
ATOM 3382 C C . LEU B 1 175 ? 2.276 -30.949 -11.289 1.00 153.71 174 LEU B C 1
ATOM 3383 O O . LEU B 1 175 ? 3.100 -30.339 -11.969 1.00 191.37 174 LEU B O 1
ATOM 3388 N N . ASP B 1 193 ? -1.726 -46.773 -9.448 1.00 206.52 192 ASP B N 1
ATOM 3389 C CA . ASP B 1 193 ? -1.265 -45.428 -9.126 1.00 204.89 192 ASP B CA 1
ATOM 3390 C C . ASP B 1 193 ? -0.524 -45.400 -7.793 1.00 201.27 192 ASP B C 1
ATOM 3391 O O . ASP B 1 193 ? -1.135 -45.481 -6.727 1.00 178.34 192 ASP B O 1
ATOM 3396 N N . LEU B 1 194 ? 0.798 -45.287 -7.865 1.00 202.51 193 LEU B N 1
ATOM 3397 C CA . LEU B 1 194 ? 1.642 -45.252 -6.676 1.00 200.14 193 LEU B CA 1
ATOM 3398 C C . LEU B 1 194 ? 2.161 -43.843 -6.404 1.00 195.13 193 LEU B C 1
ATOM 3399 O O . LEU B 1 194 ? 2.365 -43.453 -5.255 1.00 160.09 193 LEU B O 1
ATOM 3401 N N . LYS B 1 195 ? 2.374 -43.088 -7.476 1.00 194.67 194 LYS B N 1
ATOM 3402 C CA . LYS B 1 195 ? 2.909 -41.732 -7.393 1.00 185.75 194 LYS B CA 1
ATOM 3403 C C . LYS B 1 195 ? 1.823 -40.670 -7.228 1.00 178.21 194 LYS B C 1
ATOM 3404 O O . LYS B 1 195 ? 2.099 -39.556 -6.783 1.00 166.71 194 LYS B O 1
ATOM 3406 N N . GLN B 1 196 ? 0.591 -41.020 -7.585 1.00 183.43 195 GLN B N 1
ATOM 3407 C CA . GLN B 1 196 ? -0.529 -40.082 -7.536 1.00 180.99 195 GLN B CA 1
ATOM 3408 C C . GLN B 1 196 ? -0.864 -39.614 -6.120 1.00 172.20 195 GLN B C 1
ATOM 3409 O O . GLN B 1 196 ? -1.451 -38.548 -5.937 1.00 166.00 195 GLN B O 1
ATOM 3411 N N . THR B 1 197 ? -0.492 -40.408 -5.122 1.00 173.14 196 THR B N 1
ATOM 3412 C CA . THR B 1 197 ? -0.760 -40.059 -3.731 1.00 170.57 196 THR B CA 1
ATOM 3413 C C . THR B 1 197 ? 0.303 -39.116 -3.167 1.00 169.67 196 THR B C 1
ATOM 3414 O O . THR B 1 197 ? 0.042 -38.367 -2.225 1.00 169.96 196 THR B O 1
ATOM 3418 N N . ALA B 1 198 ? 1.498 -39.155 -3.748 1.00 171.58 197 ALA B N 1
ATOM 3419 C CA . ALA B 1 198 ? 2.597 -38.301 -3.308 1.00 137.81 197 ALA B CA 1
ATOM 3420 C C . ALA B 1 198 ? 2.465 -36.883 -3.856 1.00 138.83 197 ALA B C 1
ATOM 3421 O O . ALA B 1 198 ? 3.228 -35.991 -3.486 1.00 131.90 197 ALA B O 1
ATOM 3423 N N . LEU B 1 199 ? 1.493 -36.682 -4.740 1.00 148.34 198 LEU B N 1
ATOM 3424 C CA . LEU B 1 199 ? 1.237 -35.369 -5.318 1.00 148.65 198 LEU B CA 1
ATOM 3425 C C . LEU B 1 199 ? 0.477 -34.483 -4.336 1.00 141.41 198 LEU B C 1
ATOM 3426 O O . LEU B 1 199 ? 0.832 -33.322 -4.136 1.00 133.55 198 LEU B O 1
ATOM 3431 N N . ALA B 1 200 ? -0.562 -35.037 -3.720 1.00 145.41 199 ALA B N 1
ATOM 3432 C CA . ALA B 1 200 ? -1.380 -34.288 -2.773 1.00 142.62 199 ALA B CA 1
ATOM 3433 C C . ALA B 1 200 ? -0.615 -34.020 -1.482 1.00 136.18 199 ALA B C 1
ATOM 3434 O O . ALA B 1 200 ? -0.973 -33.130 -0.710 1.00 130.17 199 ALA B O 1
ATOM 3436 N N . ALA B 1 201 ? 0.440 -34.796 -1.255 1.00 137.65 200 ALA B N 1
ATOM 3437 C CA . ALA B 1 201 ? 1.289 -34.617 -0.085 1.00 133.53 200 ALA B CA 1
ATOM 3438 C C . ALA B 1 201 ? 2.161 -33.377 -0.246 1.00 128.81 200 ALA B C 1
ATOM 3439 O O . ALA B 1 201 ? 2.400 -32.643 0.713 1.00 125.82 200 ALA B O 1
ATOM 3441 N N . ALA B 1 202 ? 2.633 -33.150 -1.467 1.00 132.84 201 ALA B N 1
ATOM 3442 C CA . ALA B 1 202 ? 3.462 -31.989 -1.769 1.00 134.46 201 ALA B CA 1
ATOM 3443 C C . ALA B 1 202 ? 2.645 -30.700 -1.789 1.00 136.20 201 ALA B C 1
ATOM 3444 O O . ALA B 1 202 ? 3.192 -29.608 -1.631 1.00 133.89 201 ALA B O 1
ATOM 3446 N N . ASN B 1 203 ? 1.337 -30.829 -1.984 1.00 143.81 202 ASN B N 1
ATOM 3447 C CA . ASN B 1 203 ? 0.449 -29.671 -1.985 1.00 150.13 202 ASN B CA 1
ATOM 3448 C C . ASN B 1 203 ? 0.256 -29.105 -0.584 1.00 148.45 202 ASN B C 1
ATOM 3449 O O . ASN B 1 203 ? -0.061 -27.927 -0.417 1.00 141.71 202 ASN B O 1
ATOM 3454 N N . ARG B 1 204 ? 0.451 -29.954 0.418 1.00 151.08 203 ARG B N 1
ATOM 3455 C CA . ARG B 1 204 ? 0.279 -29.559 1.810 1.00 151.59 203 ARG B CA 1
ATOM 3456 C C . ARG B 1 204 ? 1.614 -29.258 2.485 1.00 145.03 203 ARG B C 1
ATOM 3457 O O . ARG B 1 204 ? 1.686 -29.140 3.708 1.00 142.84 203 ARG B O 1
ATOM 3465 N N . SER B 1 205 ? 2.668 -29.140 1.683 1.00 136.22 204 SER B N 1
ATOM 3466 C CA . SER B 1 205 ? 3.997 -28.858 2.211 1.00 125.26 204 SER B CA 1
ATOM 3467 C C . SER B 1 205 ? 4.091 -27.425 2.724 1.00 126.60 204 SER B C 1
ATOM 3468 O O . SER B 1 205 ? 3.219 -26.599 2.452 1.00 130.40 204 SER B O 1
ATOM 3471 N N . TYR B 1 206 ? 5.156 -27.136 3.465 1.00 121.57 205 TYR B N 1
ATOM 3472 C CA . TYR B 1 206 ? 5.343 -25.816 4.057 1.00 112.97 205 TYR B CA 1
ATOM 3473 C C . TYR B 1 206 ? 6.789 -25.349 3.915 1.00 102.45 205 TYR B C 1
ATOM 3474 O O . TYR B 1 206 ? 7.643 -25.687 4.734 1.00 90.89 205 TYR B O 1
ATOM 3483 N N . ALA B 1 207 ? 7.061 -24.580 2.865 1.00 103.16 206 ALA B N 1
ATOM 3484 C CA . ALA B 1 207 ? 8.401 -24.047 2.638 1.00 102.83 206 ALA B CA 1
ATOM 3485 C C . ALA B 1 207 ? 8.370 -22.605 2.128 1.00 106.10 206 ALA B C 1
ATOM 3486 O O . ALA B 1 207 ? 8.602 -22.361 0.944 1.00 112.23 206 ALA B O 1
ATOM 3488 N N . PRO B 1 208 ? 8.080 -21.645 3.022 1.00 107.77 207 PRO B N 1
ATOM 3489 C CA . PRO B 1 208 ? 7.984 -20.234 2.632 1.00 107.83 207 PRO B CA 1
ATOM 3490 C C . PRO B 1 208 ? 9.338 -19.526 2.600 1.00 104.41 207 PRO B C 1
ATOM 3491 O O . PRO B 1 208 ? 9.435 -18.426 2.056 1.00 106.46 207 PRO B O 1
ATOM 3495 N N . TYR B 1 209 ? 10.362 -20.142 3.182 1.00 100.41 208 TYR B N 1
ATOM 3496 C CA . TYR B 1 209 ? 11.687 -19.532 3.236 1.00 96.80 208 TYR B CA 1
ATOM 3497 C C . TYR B 1 209 ? 12.459 -19.841 1.961 1.00 98.44 208 TYR B C 1
ATOM 3498 O O . TYR B 1 209 ? 12.938 -18.938 1.273 1.00 91.34 208 TYR B O 1
ATOM 3507 N N . SER B 1 210 ? 12.573 -21.128 1.655 1.00 101.74 209 SER B N 1
ATOM 3508 C CA . SER B 1 210 ? 13.116 -21.568 0.379 1.00 102.97 209 SER B CA 1
ATOM 3509 C C . SER B 1 210 ? 11.992 -22.276 -0.355 1.00 102.37 209 SER B C 1
ATOM 3510 O O . SER B 1 210 ? 11.370 -23.187 0.185 1.00 106.10 209 SER B O 1
ATOM 3513 N N . LEU B 1 211 ? 11.729 -21.860 -1.587 1.00 100.20 210 LEU B N 1
ATOM 3514 C CA . LEU B 1 211 ? 10.538 -22.317 -2.288 1.00 107.58 210 LEU B CA 1
ATOM 3515 C C . LEU B 1 211 ? 10.755 -23.700 -2.892 1.00 116.91 210 LEU B C 1
ATOM 3516 O O . LEU B 1 211 ? 10.784 -23.864 -4.112 1.00 130.88 210 LEU B O 1
ATOM 3521 N N . CYS B 1 212 ? 10.910 -24.691 -2.018 1.00 110.37 211 CYS B N 1
ATOM 3522 C CA . CYS B 1 212 ? 11.100 -26.074 -2.438 1.00 109.27 211 CYS B CA 1
ATOM 3523 C C . CYS B 1 212 ? 10.241 -27.021 -1.603 1.00 105.51 211 CYS B C 1
ATOM 3524 O O . CYS B 1 212 ? 10.710 -27.567 -0.605 1.00 102.04 211 CYS B O 1
ATOM 3527 N N . PRO B 1 213 ? 8.978 -27.220 -2.012 1.00 108.74 212 PRO B N 1
ATOM 3528 C CA . PRO B 1 213 ? 8.090 -28.167 -1.328 1.00 112.47 212 PRO B CA 1
ATOM 3529 C C . PRO B 1 213 ? 8.509 -29.611 -1.580 1.00 121.08 212 PRO B C 1
ATOM 3530 O O . PRO B 1 213 ? 9.296 -29.871 -2.489 1.00 127.87 212 PRO B O 1
ATOM 3534 N N . SER B 1 214 ? 7.990 -30.535 -0.777 1.00 120.59 213 SER B N 1
ATOM 3535 C CA . SER B 1 214 ? 8.284 -31.954 -0.949 1.00 125.83 213 SER B CA 1
ATOM 3536 C C . SER B 1 214 ? 7.187 -32.815 -0.334 1.00 128.49 213 SER B C 1
ATOM 3537 O O . SER B 1 214 ? 6.714 -32.538 0.768 1.00 122.46 213 SER B O 1
ATOM 3540 N N . GLY B 1 215 ? 6.784 -33.858 -1.053 1.00 133.34 214 GLY B N 1
ATOM 3541 C CA . GLY B 1 215 ? 5.786 -34.786 -0.556 1.00 134.14 214 GLY B CA 1
ATOM 3542 C C . GLY B 1 215 ? 6.229 -36.223 -0.745 1.00 137.13 214 GLY B C 1
ATOM 3543 O O . GLY B 1 215 ? 6.627 -36.615 -1.841 1.00 141.99 214 GLY B O 1
ATOM 3544 N N . VAL B 1 216 ? 6.162 -37.013 0.322 1.00 137.44 215 VAL B N 1
ATOM 3545 C CA . VAL B 1 216 ? 6.643 -38.389 0.269 1.00 143.18 215 VAL B CA 1
ATOM 3546 C C . VAL B 1 216 ? 5.595 -39.411 0.709 1.00 149.04 215 VAL B C 1
ATOM 3547 O O . VAL B 1 216 ? 5.092 -39.357 1.831 1.00 152.90 215 VAL B O 1
ATOM 3551 N N . SER B 1 217 ? 5.272 -40.340 -0.188 1.00 152.57 216 SER B N 1
ATOM 3552 C CA . SER B 1 217 ? 4.336 -41.419 0.115 1.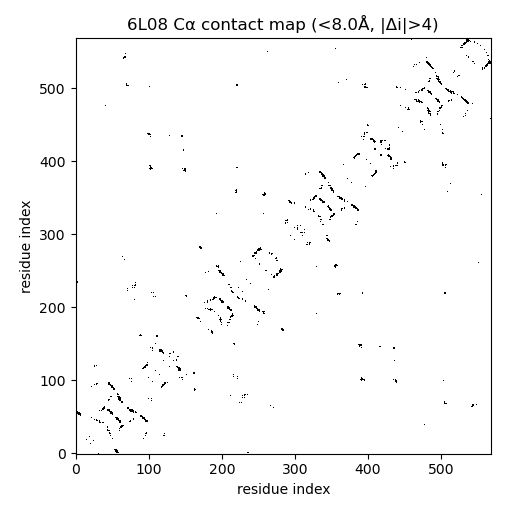00 153.77 216 SER B CA 1
ATOM 3553 C C . SER B 1 217 ? 5.051 -42.767 0.186 1.00 152.95 216 SER B C 1
ATOM 3554 O O . SER B 1 217 ? 6.055 -42.981 -0.493 1.00 135.42 216 SER B O 1
ATOM 3557 N N . LEU B 1 218 ? 4.523 -43.674 1.003 1.00 149.97 217 LEU B N 1
ATOM 3558 C CA . LEU B 1 218 ? 5.125 -44.993 1.180 1.00 149.71 217 LEU B CA 1
ATOM 3559 C C . LEU B 1 218 ? 4.072 -46.097 1.186 1.00 153.23 217 LEU B C 1
ATOM 3560 O O . LEU B 1 218 ? 2.940 -45.886 1.625 1.00 140.48 217 LEU B O 1
ATOM 3565 N N . VAL B 1 219 ? 4.449 -47.275 0.697 1.00 156.08 218 VAL B N 1
ATOM 3566 C CA . VAL B 1 219 ? 3.552 -48.426 0.695 1.00 151.19 218 VAL B CA 1
ATOM 3567 C C . VAL B 1 219 ? 4.039 -49.497 1.670 1.00 155.09 218 VAL B C 1
ATOM 3568 O O . VAL B 1 219 ? 5.159 -49.423 2.177 1.00 147.22 218 VAL B O 1
ATOM 3572 N N . ASP B 1 220 ? 3.197 -50.493 1.924 1.00 159.80 219 ASP B N 1
ATOM 3573 C CA . ASP B 1 220 ? 3.529 -51.550 2.874 1.00 161.69 219 ASP B CA 1
ATOM 3574 C C . ASP B 1 220 ? 3.327 -52.934 2.260 1.00 172.68 219 ASP B C 1
ATOM 3575 O O . ASP B 1 220 ? 2.722 -53.070 1.196 1.00 166.79 219 ASP B O 1
ATOM 3580 N N . CYS B 1 221 ? 3.837 -53.956 2.939 1.00 174.41 220 CYS B N 1
ATOM 3581 C CA . CYS B 1 221 ? 3.690 -55.335 2.489 1.00 169.40 220 CYS B CA 1
ATOM 3582 C C . CYS B 1 221 ? 2.234 -55.783 2.560 1.00 172.71 220 CYS B C 1
ATOM 3583 O O . CYS B 1 221 ? 1.849 -56.776 1.942 1.00 179.47 220 CYS B O 1
ATOM 3586 N N . ASP B 1 222 ? 1.426 -55.044 3.314 1.00 168.16 221 ASP B N 1
ATOM 3587 C CA . ASP B 1 222 ? 0.009 -55.349 3.438 1.00 170.88 221 ASP B CA 1
ATOM 3588 C C . ASP B 1 222 ? -0.815 -54.298 2.698 1.00 170.85 221 ASP B C 1
ATOM 3589 O O . ASP B 1 222 ? -2.038 -54.245 2.827 1.00 172.13 221 ASP B O 1
ATOM 3594 N N . GLY B 1 223 ? -0.130 -53.465 1.919 1.00 169.59 222 GLY B N 1
ATOM 3595 C CA . GLY B 1 223 ? -0.780 -52.471 1.082 1.00 170.10 222 GLY B CA 1
ATOM 3596 C C . GLY B 1 223 ? -1.348 -51.270 1.814 1.00 177.47 222 GLY B C 1
ATOM 3597 O O . GLY B 1 223 ? -2.471 -50.849 1.537 1.00 181.00 222 GLY B O 1
ATOM 3598 N N . LYS B 1 224 ? -0.578 -50.713 2.743 1.00 168.62 223 LYS B N 1
ATOM 3599 C CA . LYS B 1 224 ? -1.005 -49.522 3.473 1.00 151.41 223 LYS B CA 1
ATOM 3600 C C . LYS B 1 224 ? -0.391 -48.249 2.891 1.00 157.49 223 LYS B C 1
ATOM 3601 O O . LYS B 1 224 ? 0.828 -48.148 2.752 1.00 155.22 223 LYS B O 1
ATOM 3603 N N . VAL B 1 225 ? -1.239 -47.283 2.550 1.00 157.88 224 VAL B N 1
ATOM 3604 C CA . VAL B 1 225 ? -0.773 -46.019 1.983 1.00 157.17 224 VAL B CA 1
ATOM 3605 C C . VAL B 1 225 ? -0.421 -45.001 3.067 1.00 153.82 224 VAL B C 1
ATOM 3606 O O . VAL B 1 225 ? -1.229 -44.721 3.952 1.00 153.75 224 VAL B O 1
ATOM 3608 N N . TYR B 1 226 ? 0.786 -44.450 2.989 1.00 150.88 225 TYR B N 1
ATOM 3609 C CA . TYR B 1 226 ? 1.239 -43.445 3.948 1.00 141.90 225 TYR B CA 1
ATOM 3610 C C . TYR B 1 226 ? 1.546 -42.114 3.264 1.00 141.54 225 TYR B C 1
ATOM 3611 O O . TYR B 1 226 ? 1.440 -41.996 2.044 1.00 154.11 225 TYR B O 1
ATOM 3620 N N . ARG B 1 227 ? 1.928 -41.115 4.057 1.00 128.93 226 ARG B N 1
ATOM 3621 C CA . ARG B 1 227 ? 2.263 -39.798 3.521 1.00 124.75 226 ARG B CA 1
ATOM 3622 C C . ARG B 1 227 ? 3.239 -39.035 4.417 1.00 116.74 226 ARG B C 1
ATOM 3623 O O . ARG B 1 227 ? 3.378 -39.337 5.602 1.00 117.26 226 ARG B O 1
ATOM 3631 N N . GLY B 1 228 ? 3.906 -38.043 3.836 1.00 111.34 227 GLY B N 1
ATOM 3632 C CA . GLY B 1 228 ? 4.833 -37.200 4.570 1.00 104.81 227 GLY B CA 1
ATOM 3633 C C . GLY B 1 228 ? 5.072 -35.883 3.856 1.00 163.97 227 GLY B C 1
ATOM 3634 O O . GLY B 1 228 ? 5.223 -35.848 2.635 1.00 167.44 227 GLY B O 1
ATOM 3635 N N . TRP B 1 229 ? 5.135 -34.757 4.529 1.00 150.77 228 TRP B N 1
ATOM 3636 C CA . TRP B 1 229 ? 5.632 -33.669 3.738 1.00 141.65 228 TRP B CA 1
ATOM 3637 C C . TRP B 1 229 ? 6.763 -32.957 4.307 1.00 129.54 228 TRP B C 1
ATOM 3638 O O . TRP B 1 229 ? 7.456 -33.447 5.197 1.00 122.52 228 TRP B O 1
ATOM 3649 N N . TYR B 1 230 ? 6.996 -31.789 3.761 1.00 127.64 229 TYR B N 1
ATOM 3650 C CA . TYR B 1 230 ? 8.206 -31.072 4.142 1.00 122.15 229 TYR B CA 1
ATOM 3651 C C . TYR B 1 230 ? 7.856 -29.718 4.748 1.00 118.42 229 TYR B C 1
ATOM 3652 O O . TYR B 1 230 ? 7.288 -28.851 4.083 1.00 123.63 229 TYR B O 1
ATOM 3661 N N . MET B 1 231 ? 8.202 -29.551 6.019 1.00 113.77 230 MET B N 1
ATOM 3662 C CA . MET B 1 231 ? 7.909 -28.326 6.752 1.00 113.09 230 MET B CA 1
ATOM 3663 C C . MET B 1 231 ? 9.190 -27.622 7.180 1.00 107.62 230 MET B C 1
ATOM 3664 O O . MET B 1 231 ? 10.041 -28.211 7.847 1.00 105.60 230 MET B O 1
ATOM 3669 N N . GLU B 1 232 ? 9.325 -26.358 6.791 1.00 106.20 231 GLU B N 1
ATOM 3670 C CA . GLU B 1 232 ? 10.539 -25.599 7.066 1.00 101.78 231 GLU B CA 1
ATOM 3671 C C . GLU B 1 232 ? 10.447 -24.764 8.335 1.00 91.35 231 GLU B C 1
ATOM 3672 O O . GLU B 1 232 ? 9.361 -24.395 8.781 1.00 88.20 231 GLU B O 1
ATOM 3678 N N . SER B 1 233 ? 11.609 -24.477 8.911 1.00 88.91 232 SER B N 1
ATOM 3679 C CA . SER B 1 233 ? 11.707 -23.624 10.085 1.00 92.19 232 SER B CA 1
ATOM 3680 C C . SER B 1 233 ? 12.498 -22.370 9.729 1.00 86.84 232 SER B C 1
ATOM 3681 O O . SER B 1 233 ? 13.260 -22.370 8.762 1.00 84.95 232 SER B O 1
ATOM 3684 N N . ALA B 1 234 ? 12.310 -21.306 10.505 1.00 85.22 233 ALA B N 1
ATOM 3685 C CA . ALA B 1 234 ? 13.045 -20.063 10.289 1.00 86.88 233 ALA B CA 1
ATOM 3686 C C . ALA B 1 234 ? 14.542 -20.322 10.407 1.00 89.10 233 ALA B C 1
ATOM 3687 O O . ALA B 1 234 ? 15.341 -19.774 9.647 1.00 88.91 233 ALA B O 1
ATOM 3689 N N . ALA B 1 235 ? 14.909 -21.167 11.364 1.00 85.20 234 ALA B N 1
ATOM 3690 C CA . ALA B 1 235 ? 16.268 -21.676 11.453 1.00 79.96 234 ALA B CA 1
ATOM 3691 C C . ALA B 1 235 ? 16.350 -22.883 10.532 1.00 90.70 234 ALA B C 1
ATOM 3692 O O . ALA B 1 235 ? 15.470 -23.743 10.548 1.00 102.68 234 ALA B O 1
ATOM 3694 N N . TYR B 1 236 ? 17.401 -22.943 9.725 1.00 87.49 235 TYR B N 1
ATOM 3695 C CA . TYR B 1 236 ? 17.488 -23.952 8.675 1.00 87.03 235 TYR B CA 1
ATOM 3696 C C . TYR B 1 236 ? 17.629 -25.384 9.187 1.00 82.45 235 TYR B C 1
ATOM 3697 O O . TYR B 1 236 ? 16.858 -26.261 8.799 1.00 75.49 235 TYR B O 1
ATOM 3706 N N . ASN B 1 237 ? 18.610 -25.615 10.052 1.00 84.79 236 ASN B N 1
ATOM 3707 C CA . ASN B 1 237 ? 18.867 -26.956 10.579 1.00 87.02 236 ASN B CA 1
ATOM 3708 C C . ASN B 1 237 ? 17.680 -27.677 11.244 1.00 83.90 236 ASN B C 1
ATOM 3709 O O . ASN B 1 237 ? 17.498 -28.874 11.029 1.00 86.63 236 ASN B O 1
ATOM 3714 N N . PRO B 1 238 ? 16.868 -26.965 12.052 1.00 82.40 237 PRO B N 1
ATOM 3715 C CA . PRO B 1 238 ? 15.701 -27.657 12.618 1.00 82.82 237 PRO B CA 1
ATOM 3716 C C . PRO B 1 238 ? 14.577 -27.908 11.614 1.00 90.15 237 PRO B C 1
ATOM 3717 O O . PRO B 1 238 ? 13.413 -27.681 11.943 1.00 94.19 237 PRO B O 1
ATOM 3721 N N . SER B 1 239 ? 14.912 -28.374 10.418 1.00 90.76 238 SER B N 1
ATOM 3722 C CA . SER B 1 239 ? 13.904 -28.649 9.404 1.00 91.25 238 SER B CA 1
ATOM 3723 C C . SER B 1 239 ? 13.492 -30.115 9.456 1.00 101.04 238 SER B C 1
ATOM 3724 O O . SER B 1 239 ? 14.325 -30.997 9.669 1.00 108.48 238 SER B O 1
ATOM 3727 N N . MET B 1 240 ? 12.204 -30.368 9.256 1.00 101.56 239 MET B N 1
ATOM 3728 C CA . MET B 1 240 ? 11.675 -31.723 9.309 1.00 99.40 239 MET B CA 1
ATOM 3729 C C . MET B 1 240 ? 11.679 -32.337 7.915 1.00 100.80 239 MET B C 1
ATOM 3730 O O . MET B 1 240 ? 10.947 -31.892 7.031 1.00 101.05 239 MET B O 1
ATOM 3735 N N . GLY B 1 241 ? 12.504 -33.362 7.729 1.00 100.89 240 GLY B N 1
ATOM 3736 C CA . GLY B 1 241 ? 12.660 -33.998 6.434 1.00 105.62 240 GLY B CA 1
ATOM 3737 C C . GLY B 1 241 ? 11.378 -34.627 5.923 1.00 112.15 240 GLY B C 1
ATOM 3738 O O . GLY B 1 241 ? 10.569 -35.119 6.710 1.00 113.57 240 GLY B O 1
ATOM 3739 N N . PRO B 1 242 ? 11.188 -34.615 4.595 1.00 115.64 241 PRO B N 1
ATOM 3740 C CA . PRO B 1 242 ? 9.989 -35.163 3.951 1.00 116.48 241 PRO B CA 1
ATOM 3741 C C . PRO B 1 242 ? 9.882 -36.671 4.146 1.00 118.39 241 PRO B C 1
ATOM 3742 O O . PRO B 1 242 ? 8.786 -37.186 4.365 1.00 101.07 241 PRO B O 1
ATOM 3746 N N . VAL B 1 243 ? 11.012 -37.365 4.062 1.00 118.73 242 VAL B N 1
ATOM 3747 C CA . VAL B 1 243 ? 11.045 -38.802 4.290 1.00 122.30 242 VAL B CA 1
ATOM 3748 C C . VAL B 1 243 ? 10.753 -39.091 5.756 1.00 119.44 242 VAL B C 1
ATOM 3749 O O . VAL B 1 243 ? 9.972 -39.985 6.082 1.00 101.67 242 VAL B O 1
ATOM 3753 N N . GLN B 1 244 ? 11.379 -38.314 6.633 1.00 114.68 243 GLN B N 1
ATOM 3754 C CA . GLN B 1 244 ? 11.194 -38.462 8.071 1.00 111.38 243 GLN B CA 1
ATOM 3755 C C . GLN B 1 244 ? 9.741 -38.225 8.471 1.00 111.66 243 GLN B C 1
ATOM 3756 O O . GLN B 1 244 ? 9.214 -38.897 9.356 1.00 111.28 243 GLN B O 1
ATOM 3762 N N . ALA B 1 245 ? 9.101 -37.265 7.812 1.00 108.39 244 ALA B N 1
ATOM 3763 C CA . ALA B 1 245 ? 7.705 -36.940 8.087 1.00 104.89 244 ALA B CA 1
ATOM 3764 C C . ALA B 1 245 ? 6.756 -37.970 7.482 1.00 110.84 244 ALA B C 1
ATOM 3765 O O . ALA B 1 245 ? 5.547 -37.920 7.707 1.00 111.03 244 ALA B O 1
ATOM 3767 N N . ALA B 1 246 ? 7.307 -38.896 6.703 1.00 114.49 245 ALA B N 1
ATOM 3768 C CA . ALA B 1 246 ? 6.517 -39.984 6.144 1.00 119.60 245 ALA B CA 1
ATOM 3769 C C . ALA B 1 246 ? 6.684 -41.241 6.987 1.00 120.52 245 ALA B C 1
ATOM 3770 O O . ALA B 1 246 ? 5.794 -42.091 7.038 1.00 123.45 245 ALA B O 1
ATOM 3772 N N . LEU B 1 247 ? 7.828 -41.348 7.654 1.00 102.42 246 LEU B N 1
ATOM 3773 C CA . LEU B 1 247 ? 8.104 -42.488 8.517 1.00 113.94 246 LEU B CA 1
ATOM 3774 C C . LEU B 1 247 ? 7.290 -42.413 9.805 1.00 109.76 246 LEU B C 1
ATOM 3775 O O . LEU B 1 247 ? 7.074 -43.425 10.471 1.00 105.01 246 LEU B O 1
ATOM 3780 N N . VAL B 1 248 ? 6.843 -41.210 10.153 1.00 107.88 247 VAL B N 1
ATOM 3781 C CA . VAL B 1 248 ? 6.007 -41.026 11.334 1.00 109.77 247 VAL B CA 1
ATOM 3782 C C . VAL B 1 248 ? 4.592 -41.539 11.080 1.00 114.34 247 VAL B C 1
ATOM 3783 O O . VAL B 1 248 ? 3.845 -41.818 12.018 1.00 116.12 247 VAL B O 1
ATOM 3787 N N . ASP B 1 249 ? 4.231 -41.663 9.806 1.00 117.13 248 ASP B N 1
ATOM 3788 C CA . ASP B 1 249 ? 2.922 -42.179 9.428 1.00 118.03 248 ASP B CA 1
ATOM 3789 C C . ASP B 1 249 ? 2.952 -43.704 9.392 1.00 127.80 248 ASP B C 1
ATOM 3790 O O . ASP B 1 249 ? 1.923 -44.353 9.200 1.00 138.67 248 ASP B O 1
ATOM 3795 N N . TYR B 1 250 ? 4.138 -44.274 9.584 1.00 125.56 249 TYR B N 1
ATOM 3796 C CA . TYR B 1 250 ? 4.292 -45.723 9.604 1.00 129.99 249 TYR B CA 1
ATOM 3797 C C . TYR B 1 250 ? 4.311 -46.257 11.031 1.00 126.47 249 TYR B C 1
ATOM 3798 O O . TYR B 1 250 ? 3.645 -47.245 11.341 1.00 130.98 249 TYR B O 1
ATOM 3800 N N . VAL B 1 251 ? 5.084 -45.607 11.895 1.00 116.05 250 VAL B N 1
ATOM 3801 C CA . VAL B 1 251 ? 5.141 -45.990 13.300 1.00 108.28 250 VAL B CA 1
ATOM 3802 C C . VAL B 1 251 ? 3.789 -45.757 13.971 1.00 105.61 250 VAL B C 1
ATOM 3803 O O . VAL B 1 251 ? 3.299 -46.610 14.713 1.00 111.30 250 VAL B O 1
ATOM 3807 N N . ALA B 1 252 ? 3.182 -44.607 13.698 1.00 100.76 251 ALA B N 1
ATOM 3808 C CA . ALA B 1 252 ? 1.833 -44.334 14.172 1.00 104.38 251 ALA B CA 1
ATOM 3809 C C . ALA B 1 252 ? 0.817 -44.735 13.109 1.00 111.66 251 ALA B C 1
ATOM 3810 O O . ALA B 1 252 ? 1.040 -44.522 11.916 1.00 107.34 251 ALA B O 1
ATOM 3812 N N . ASN B 1 253 ? -0.294 -45.314 13.556 1.00 118.58 252 ASN B N 1
ATOM 3813 C CA . ASN B 1 253 ? -1.354 -45.786 12.667 1.00 135.57 252 ASN B CA 1
ATOM 3814 C C . ASN B 1 253 ? -0.846 -46.764 11.612 1.00 140.62 252 ASN B C 1
ATOM 3815 O O . ASN B 1 253 ? -1.353 -46.801 10.491 1.00 144.07 252 ASN B O 1
ATOM 3820 N N . GLY B 1 254 ? 0.158 -47.556 11.975 1.00 143.16 253 GLY B N 1
ATOM 3821 C CA . GLY B 1 254 ? 0.738 -48.512 11.051 1.00 153.65 253 GLY B CA 1
ATOM 3822 C C . GLY B 1 254 ? 1.136 -49.826 11.693 1.00 163.54 253 GLY B C 1
ATOM 3823 O O . GLY B 1 254 ? 0.777 -50.114 12.835 1.00 161.95 253 GLY B O 1
ATOM 3824 N N . GLY B 1 255 ? 1.895 -50.621 10.948 1.00 175.36 254 GLY B N 1
ATOM 3825 C CA . GLY B 1 255 ? 2.326 -51.929 11.402 1.00 182.24 254 GLY B CA 1
ATOM 3826 C C . GLY B 1 255 ? 3.516 -51.862 12.337 1.00 177.08 254 GLY B C 1
ATOM 3827 O O . GLY B 1 255 ? 3.625 -52.646 13.280 1.00 177.51 254 GLY B O 1
ATOM 3828 N N . GLY B 1 256 ? 4.410 -50.914 12.079 1.00 164.77 255 GLY B N 1
ATOM 3829 C CA . GLY B 1 256 ? 5.595 -50.750 12.898 1.00 156.08 255 GLY B CA 1
ATOM 3830 C C . GLY B 1 256 ? 6.741 -51.633 12.445 1.00 163.67 255 GLY B C 1
ATOM 3831 O O . GLY B 1 256 ? 7.044 -52.654 13.063 1.00 170.45 255 GLY B O 1
ATOM 3832 N N . GLY B 1 257 ? 7.382 -51.224 11.356 1.00 165.52 256 GLY B N 1
ATOM 3833 C CA . GLY B 1 257 ? 8.504 -51.948 10.786 1.00 166.47 256 GLY B CA 1
ATOM 3834 C C . GLY B 1 257 ? 9.360 -50.989 9.982 1.00 165.43 256 GLY B C 1
ATOM 3835 O O . GLY B 1 257 ? 8.836 -50.102 9.307 1.00 163.34 256 GLY B O 1
ATOM 3836 N N . GLY B 1 258 ? 10.676 -51.164 10.042 1.00 162.50 257 GLY B N 1
ATOM 3837 C CA . GLY B 1 258 ? 11.583 -50.227 9.405 1.00 162.30 257 GLY B CA 1
ATOM 3838 C C . GLY B 1 258 ? 12.337 -50.783 8.214 1.00 166.45 257 GLY B C 1
ATOM 3839 O O . GLY B 1 258 ? 12.797 -50.027 7.359 1.00 168.72 257 GLY B O 1
ATOM 3840 N N . TYR B 1 259 ? 12.466 -52.103 8.149 1.00 169.41 258 TYR B N 1
ATOM 3841 C CA . TYR B 1 259 ? 13.102 -52.731 6.997 1.00 178.06 258 TYR B CA 1
ATOM 3842 C C . TYR B 1 259 ? 12.054 -53.245 6.017 1.00 188.93 258 TYR B C 1
ATOM 3843 O O . TYR B 1 259 ? 12.344 -54.084 5.163 1.00 196.36 258 TYR B O 1
ATOM 3852 N N . GLU B 1 260 ? 10.833 -52.737 6.150 1.00 193.60 259 GLU B N 1
ATOM 3853 C CA . GLU B 1 260 ? 9.747 -53.125 5.263 1.00 203.08 259 GLU B CA 1
ATOM 3854 C C . GLU B 1 260 ? 9.296 -51.958 4.388 1.00 210.39 259 GLU B C 1
ATOM 3855 O O . GLU B 1 260 ? 8.116 -51.852 4.052 1.00 146.23 259 GLU B O 1
ATOM 3861 N N . ARG B 1 261 ? 10.230 -51.088 4.013 1.00 204.67 260 ARG B N 1
ATOM 3862 C CA . ARG B 1 261 ? 9.889 -49.950 3.165 1.00 197.20 260 ARG B CA 1
ATOM 3863 C C . ARG B 1 261 ? 10.222 -50.252 1.711 1.00 197.53 260 ARG B C 1
ATOM 3864 O O . ARG B 1 261 ? 11.273 -50.816 1.417 1.00 199.73 260 ARG B O 1
ATOM 3866 N N . ILE B 1 262 ? 9.326 -49.870 0.805 1.00 191.35 261 ILE B N 1
ATOM 3867 C CA . ILE B 1 262 ? 9.471 -50.225 -0.605 1.00 192.88 261 ILE B CA 1
ATOM 3868 C C . ILE B 1 262 ? 9.486 -49.035 -1.569 1.00 195.05 261 ILE B C 1
ATOM 3869 O O . ILE B 1 262 ? 10.506 -48.732 -2.189 1.00 202.37 261 ILE B O 1
ATOM 3874 N N . VAL B 1 263 ? 8.339 -48.372 -1.679 1.00 190.33 262 VAL B N 1
ATOM 3875 C CA . VAL B 1 263 ? 8.134 -47.275 -2.625 1.00 185.51 262 VAL B CA 1
ATOM 3876 C C . VAL B 1 263 ? 8.888 -45.983 -2.314 1.00 176.46 262 VAL B C 1
ATOM 3877 O O . VAL B 1 263 ? 9.126 -45.646 -1.156 1.00 170.47 262 VAL B O 1
ATOM 3879 N N . GLY B 1 264 ? 9.265 -45.274 -3.376 1.00 178.00 263 GLY B N 1
ATOM 3880 C CA . GLY B 1 264 ? 9.830 -43.939 -3.277 1.00 173.79 263 GLY B CA 1
ATOM 3881 C C . GLY B 1 264 ? 8.779 -42.898 -3.627 1.00 176.10 263 GLY B C 1
ATOM 3882 O O . GLY B 1 264 ? 7.627 -43.246 -3.883 1.00 147.10 263 GLY B O 1
ATOM 3883 N N . ALA B 1 265 ? 9.162 -41.624 -3.645 1.00 172.34 264 ALA B N 1
ATOM 3884 C CA . ALA B 1 265 ? 8.194 -40.558 -3.899 1.00 172.18 264 ALA B CA 1
ATOM 3885 C C . ALA B 1 265 ? 8.758 -39.365 -4.676 1.00 172.74 264 ALA B C 1
ATOM 3886 O O . ALA B 1 265 ? 9.953 -39.296 -4.960 1.00 172.20 264 ALA B O 1
ATOM 3888 N N . VAL B 1 266 ? 7.873 -38.425 -5.004 1.00 173.17 265 VAL B N 1
ATOM 3889 C CA . VAL B 1 266 ? 8.214 -37.258 -5.816 1.00 174.37 265 VAL B CA 1
ATOM 3890 C C . VAL B 1 266 ? 8.847 -36.118 -5.004 1.00 167.91 265 VAL B C 1
ATOM 3891 O O . VAL B 1 266 ? 8.514 -35.903 -3.838 1.00 162.79 265 VAL B O 1
ATOM 3895 N N . LEU B 1 267 ? 9.764 -35.400 -5.646 1.00 167.40 266 LEU B N 1
ATOM 3896 C CA . LEU B 1 267 ? 10.425 -34.230 -5.077 1.00 157.79 266 LEU B CA 1
ATOM 3897 C C . LEU B 1 267 ? 10.219 -33.049 -6.021 1.00 163.82 266 LEU B C 1
ATOM 3898 O O . LEU B 1 267 ? 10.678 -33.073 -7.163 1.00 174.95 266 LEU B O 1
ATOM 3900 N N . VAL B 1 268 ? 9.535 -32.014 -5.543 1.00 162.86 267 VAL B N 1
ATOM 3901 C CA . VAL B 1 268 ? 9.145 -30.893 -6.395 1.00 169.65 267 VAL B CA 1
ATOM 3902 C C . VAL B 1 268 ? 10.207 -29.798 -6.413 1.00 169.64 267 VAL B C 1
ATOM 3903 O O . VAL B 1 268 ? 9.975 -28.670 -5.972 1.00 166.91 267 VAL B O 1
ATOM 3907 N N . GLU B 1 269 ? 11.390 -30.148 -6.907 1.00 172.02 268 GLU B N 1
ATOM 3908 C CA . GLU B 1 269 ? 12.446 -29.165 -7.098 1.00 171.58 268 GLU B CA 1
ATOM 3909 C C . GLU B 1 269 ? 12.280 -28.466 -8.444 1.00 172.35 268 GLU B C 1
ATOM 3910 O O . GLU B 1 269 ? 11.685 -29.028 -9.363 1.00 172.14 268 GLU B O 1
ATOM 3916 N N . LYS B 1 270 ? 12.798 -27.248 -8.569 1.00 172.57 269 LYS B N 1
ATOM 3917 C CA . LYS B 1 270 ? 12.861 -26.605 -9.875 1.00 175.88 269 LYS B CA 1
ATOM 3918 C C . LYS B 1 270 ? 14.207 -26.923 -10.516 1.00 180.31 269 LYS B C 1
ATOM 3919 O O . LYS B 1 270 ? 15.165 -26.171 -10.334 1.00 176.77 269 LYS B O 1
ATOM 3921 N N . GLU B 1 271 ? 14.281 -28.025 -11.255 1.00 189.34 270 GLU B N 1
ATOM 3922 C CA . GLU B 1 271 ? 15.537 -28.444 -11.865 1.00 195.69 270 GLU B CA 1
ATOM 3923 C C . GLU B 1 271 ? 16.595 -28.629 -10.784 1.00 196.97 270 GLU B C 1
ATOM 3924 O O . GLU B 1 271 ? 17.762 -28.282 -10.970 1.00 200.13 270 GLU B O 1
ATOM 3930 N N . ASP B 1 272 ? 16.169 -29.176 -9.651 1.00 195.63 271 ASP B N 1
ATOM 3931 C CA . ASP B 1 272 ? 17.040 -29.370 -8.493 1.00 192.04 271 ASP B CA 1
ATOM 3932 C C . ASP B 1 272 ? 17.696 -28.061 -8.057 1.00 185.18 271 ASP B C 1
ATOM 3933 O O . ASP B 1 272 ? 18.916 -27.974 -7.910 1.00 178.62 271 ASP B O 1
ATOM 3935 N N . ALA B 1 273 ? 16.857 -27.049 -7.851 1.00 180.04 272 ALA B N 1
ATOM 3936 C CA . ALA B 1 273 ? 17.309 -25.681 -7.607 1.00 174.00 272 ALA B CA 1
ATOM 3937 C C . ALA B 1 273 ? 18.151 -25.396 -6.366 1.00 168.97 272 ALA B C 1
ATOM 3938 O O . ALA B 1 273 ? 19.337 -25.083 -6.466 1.00 168.01 272 ALA B O 1
ATOM 3940 N N . VAL B 1 274 ? 17.527 -25.513 -5.198 1.00 160.41 273 VAL B N 1
ATOM 3941 C CA . VAL B 1 274 ? 18.121 -25.012 -3.962 1.00 155.21 273 VAL B CA 1
ATOM 3942 C C . VAL B 1 274 ? 18.195 -26.047 -2.842 1.00 159.97 273 VAL B C 1
ATOM 3943 O O . VAL B 1 274 ? 19.216 -26.167 -2.165 1.00 158.28 273 VAL B O 1
ATOM 3947 N N . VAL B 1 275 ? 17.119 -26.801 -2.648 1.00 162.02 274 VAL B N 1
ATOM 3948 C CA . VAL B 1 275 ? 17.071 -27.750 -1.544 1.00 155.74 274 VAL B CA 1
ATOM 3949 C C . VAL B 1 275 ? 16.882 -29.169 -2.063 1.00 156.21 274 VAL B C 1
ATOM 3950 O O . VAL B 1 275 ? 15.762 -29.671 -2.142 1.00 150.81 274 VAL B O 1
ATOM 3954 N N . ARG B 1 276 ? 17.990 -29.819 -2.404 1.00 158.35 275 ARG B N 1
ATOM 3955 C CA . ARG B 1 276 ? 17.941 -31.173 -2.939 1.00 161.55 275 ARG B CA 1
ATOM 3956 C C . ARG B 1 276 ? 17.802 -32.204 -1.827 1.00 154.65 275 ARG B C 1
ATOM 3957 O O . ARG B 1 276 ? 18.594 -32.230 -0.885 1.00 155.34 275 ARG B O 1
ATOM 3965 N N . GLN B 1 277 ? 16.786 -33.051 -1.943 1.00 151.32 276 GLN B N 1
ATOM 3966 C CA . GLN B 1 277 ? 16.558 -34.111 -0.973 1.00 145.51 276 GLN B CA 1
ATOM 3967 C C . GLN B 1 277 ? 16.495 -35.454 -1.684 1.00 149.71 276 GLN B C 1
ATOM 3968 O O . GLN B 1 277 ? 16.126 -36.467 -1.092 1.00 148.50 276 GLN B O 1
ATOM 3974 N N . GLU B 1 278 ? 16.861 -35.446 -2.961 1.00 149.14 277 GLU B N 1
ATOM 3975 C CA . GLU B 1 278 ? 16.812 -36.640 -3.794 1.00 148.06 277 GLU B CA 1
ATOM 3976 C C . GLU B 1 278 ? 17.770 -37.711 -3.289 1.00 134.63 277 GLU B C 1
ATOM 3977 O O . GLU B 1 278 ? 17.354 -38.800 -2.895 1.00 135.78 277 GLU B O 1
ATOM 3983 N N . HIS B 1 279 ? 19.057 -37.383 -3.303 1.00 130.27 278 HIS B N 1
ATOM 3984 C CA . HIS B 1 279 ? 20.104 -38.327 -2.930 1.00 134.80 278 HIS B CA 1
ATOM 3985 C C . HIS B 1 279 ? 20.077 -38.667 -1.442 1.00 131.33 278 HIS B C 1
ATOM 3986 O O . HIS B 1 279 ? 20.459 -39.767 -1.043 1.00 135.32 278 HIS B O 1
ATOM 3993 N N . THR B 1 280 ? 19.626 -37.720 -0.625 1.00 127.48 279 THR B N 1
ATOM 3994 C CA . THR B 1 280 ? 19.548 -37.933 0.816 1.00 126.57 279 THR B CA 1
ATOM 3995 C C . THR B 1 280 ? 18.426 -38.904 1.166 1.00 127.34 279 THR B C 1
ATOM 3996 O O . THR B 1 280 ? 18.524 -39.657 2.135 1.00 108.54 279 THR B O 1
ATOM 4000 N N . ALA B 1 281 ? 17.360 -38.880 0.372 1.00 126.35 280 ALA B N 1
ATOM 4001 C CA . ALA B 1 281 ? 16.232 -39.778 0.581 1.00 130.56 280 ALA B CA 1
ATOM 4002 C C . ALA B 1 281 ? 16.650 -41.222 0.339 1.00 138.98 280 ALA B C 1
ATOM 4003 O O . ALA B 1 281 ? 16.365 -42.106 1.147 1.00 135.89 280 ALA B O 1
ATOM 4005 N N . ARG B 1 282 ? 17.333 -41.451 -0.778 1.00 145.89 281 ARG B N 1
ATOM 4006 C CA . ARG B 1 282 ? 17.795 -42.785 -1.141 1.00 151.23 281 ARG B CA 1
ATOM 4007 C C . ARG B 1 282 ? 18.854 -43.285 -0.164 1.00 148.55 281 ARG B C 1
ATOM 4008 O O . ARG B 1 282 ? 18.865 -44.460 0.200 1.00 150.74 281 ARG B O 1
ATOM 4016 N N . LEU B 1 283 ? 19.739 -42.386 0.257 1.00 143.31 282 LEU B N 1
ATOM 4017 C CA . LEU B 1 283 ? 20.800 -42.734 1.197 1.00 140.32 282 LEU B CA 1
ATOM 4018 C C . LEU B 1 283 ? 20.212 -43.157 2.539 1.00 116.98 282 LEU B C 1
ATOM 4019 O O . LEU B 1 283 ? 20.740 -44.045 3.208 1.00 117.56 282 LEU B O 1
ATOM 4024 N N . LEU B 1 284 ? 19.116 -42.513 2.926 1.00 113.95 283 LEU B N 1
ATOM 4025 C CA . LEU B 1 284 ? 18.446 -42.827 4.182 1.00 118.41 283 LEU B CA 1
ATOM 4026 C C . LEU B 1 284 ? 17.702 -44.157 4.104 1.00 115.40 283 LEU B C 1
ATOM 4027 O O . LEU B 1 284 ? 17.814 -44.995 4.999 1.00 115.18 283 LEU B O 1
ATOM 4032 N N . LEU B 1 285 ? 16.947 -44.343 3.026 1.00 119.55 284 LEU B N 1
ATOM 4033 C CA . LEU B 1 285 ? 16.120 -45.532 2.864 1.00 124.02 284 LEU B CA 1
ATOM 4034 C C . LEU B 1 285 ? 16.957 -46.791 2.660 1.00 149.32 284 LEU B C 1
ATOM 4035 O O . LEU B 1 285 ? 16.649 -47.844 3.218 1.00 151.07 284 LEU B O 1
ATOM 4040 N N . GLU B 1 286 ? 18.018 -46.677 1.867 1.00 145.98 285 GLU B N 1
ATOM 4041 C CA . GLU B 1 286 ? 18.860 -47.825 1.544 1.00 148.27 285 GLU B CA 1
ATOM 4042 C C . GLU B 1 286 ? 19.604 -48.368 2.763 1.00 143.23 285 GLU B C 1
ATOM 4043 O O . GLU B 1 286 ? 20.108 -49.491 2.741 1.00 150.19 285 GLU B O 1
ATOM 4045 N N . THR B 1 287 ? 19.672 -47.570 3.824 1.00 134.97 286 THR B N 1
ATOM 4046 C CA . THR B 1 287 ? 20.354 -47.986 5.043 1.00 133.47 286 THR B CA 1
ATOM 4047 C C . THR B 1 287 ? 19.383 -48.652 6.015 1.00 134.87 286 THR B C 1
ATOM 4048 O O . THR B 1 287 ? 19.752 -49.576 6.739 1.00 124.79 286 THR B O 1
ATOM 4052 N N . ILE B 1 288 ? 18.139 -48.182 6.021 1.00 122.26 287 ILE B N 1
ATOM 4053 C CA . ILE B 1 288 ? 17.122 -48.740 6.905 1.00 142.95 287 ILE B CA 1
ATOM 4054 C C . ILE B 1 288 ? 16.337 -49.875 6.247 1.00 127.63 287 ILE B C 1
ATOM 4055 O O . ILE B 1 288 ? 15.864 -50.786 6.927 1.00 154.14 287 ILE B O 1
ATOM 4060 N N . SER B 1 289 ? 16.203 -49.816 4.926 1.00 145.34 288 SER B N 1
ATOM 4061 C CA . SER B 1 289 ? 15.502 -50.855 4.180 1.00 150.84 288 SER B CA 1
ATOM 4062 C C . SER B 1 289 ? 16.094 -51.002 2.783 1.00 142.85 288 SER B C 1
ATOM 4063 O O . SER B 1 289 ? 15.825 -50.184 1.903 1.00 142.98 288 SER B O 1
ATOM 4066 N N . PRO B 1 290 ? 16.904 -52.052 2.579 1.00 155.62 289 PRO B N 1
ATOM 4067 C CA . PRO B 1 290 ? 17.590 -52.306 1.306 1.00 163.88 289 PRO B CA 1
ATOM 4068 C C . PRO B 1 290 ? 16.643 -52.404 0.110 1.00 172.05 289 PRO B C 1
ATOM 4069 O O . PRO B 1 290 ? 17.024 -52.017 -0.994 1.00 173.71 289 PRO B O 1
ATOM 4073 N N . LYS B 1 291 ? 15.432 -52.911 0.324 1.00 177.04 290 LYS B N 1
ATOM 4074 C CA . LYS B 1 291 ? 14.478 -53.050 -0.770 1.00 184.29 290 LYS B CA 1
ATOM 4075 C C . LYS B 1 291 ? 13.724 -51.750 -1.029 1.00 183.30 290 LYS B C 1
ATOM 4076 O O . LYS B 1 291 ? 12.519 -51.666 -0.805 1.00 180.47 290 LYS B O 1
ATOM 4078 N N . CYS B 1 292 ? 14.437 -50.749 -1.531 1.00 180.29 291 CYS B N 1
ATOM 4079 C CA . CYS B 1 292 ? 13.849 -49.445 -1.810 1.00 176.91 291 CYS B CA 1
ATOM 4080 C C . CYS B 1 292 ? 13.619 -49.271 -3.305 1.00 185.14 291 CYS B C 1
ATOM 4081 O O . CYS B 1 292 ? 14.070 -50.088 -4.108 1.00 194.16 291 CYS B O 1
ATOM 4084 N N . GLU B 1 293 ? 12.916 -48.208 -3.679 1.00 185.15 292 GLU B N 1
ATOM 4085 C CA . GLU B 1 293 ? 12.655 -47.942 -5.088 1.00 195.55 292 GLU B CA 1
ATOM 4086 C C . GLU B 1 293 ? 13.125 -46.542 -5.462 1.00 191.05 292 GLU B C 1
ATOM 4087 O O . GLU B 1 293 ? 13.519 -45.759 -4.598 1.00 152.66 292 GLU B O 1
ATOM 4089 N N . PHE B 1 294 ? 13.079 -46.229 -6.752 1.00 193.12 293 PHE B N 1
ATOM 4090 C CA . PHE B 1 294 ? 13.561 -44.942 -7.237 1.00 185.09 293 PHE B CA 1
ATOM 4091 C C . PHE B 1 294 ? 12.586 -43.808 -6.944 1.00 173.78 293 PHE B C 1
ATOM 4092 O O . PHE B 1 294 ? 11.503 -44.024 -6.400 1.00 155.66 293 PHE B O 1
ATOM 4094 N N . LYS B 1 295 ? 12.988 -42.596 -7.310 1.00 164.36 294 LYS B N 1
ATOM 4095 C CA . LYS B 1 295 ? 12.156 -41.417 -7.126 1.00 160.15 294 LYS B CA 1
ATOM 4096 C C . LYS B 1 295 ? 12.027 -40.656 -8.440 1.00 168.47 294 LYS B C 1
ATOM 4097 O O . LYS B 1 295 ? 12.817 -40.859 -9.362 1.00 178.30 294 LYS B O 1
ATOM 4099 N N . VAL B 1 296 ? 11.031 -39.782 -8.522 1.00 166.77 295 VAL B N 1
ATOM 4100 C CA . VAL B 1 296 ? 10.835 -38.960 -9.710 1.00 154.75 295 VAL B CA 1
ATOM 4101 C C . VAL B 1 296 ? 10.874 -37.479 -9.332 1.00 149.10 295 VAL B C 1
ATOM 4102 O O . VAL B 1 296 ? 9.924 -36.939 -8.764 1.00 146.33 295 VAL B O 1
ATOM 4106 N N . PHE B 1 297 ? 11.995 -36.829 -9.629 1.00 191.34 296 PHE B N 1
ATOM 4107 C CA . PHE B 1 297 ? 12.158 -35.419 -9.301 1.00 142.44 296 PHE B CA 1
ATOM 4108 C C . PHE B 1 297 ? 11.720 -34.515 -10.446 1.00 187.15 296 PHE B C 1
ATOM 4109 O O . PHE B 1 297 ? 12.524 -33.762 -10.996 1.00 145.03 296 PHE B O 1
ATOM 4111 N N . HIS B 1 298 ? 10.440 -34.589 -10.799 1.00 186.05 297 HIS B N 1
ATOM 4112 C CA . HIS B 1 298 ? 9.910 -33.785 -11.891 1.00 187.64 297 HIS B CA 1
ATOM 4113 C C . HIS B 1 298 ? 8.515 -33.265 -11.566 1.00 184.41 297 HIS B C 1
ATOM 4114 O O . HIS B 1 298 ? 7.525 -33.984 -11.701 1.00 191.39 297 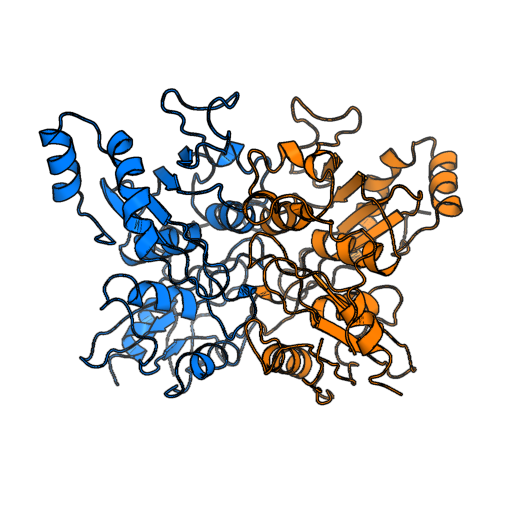HIS B O 1
ATOM 4116 N N . CYS B 1 299 ? 8.447 -32.011 -11.132 1.00 176.94 298 CYS B N 1
ATOM 4117 C CA . CYS B 1 299 ? 7.175 -31.353 -10.864 1.00 175.71 298 CYS B CA 1
ATOM 4118 C C . CYS B 1 299 ? 7.332 -29.841 -10.995 1.00 171.27 298 CYS B C 1
ATOM 4119 O O . CYS B 1 299 ? 8.354 -29.281 -10.594 1.00 165.85 298 CYS B O 1
ATOM 4122 N N . TYR B 1 300 ? 6.323 -29.180 -11.554 1.00 173.06 299 TYR B N 1
ATOM 4123 C CA . TYR B 1 300 ? 6.419 -27.751 -11.833 1.00 167.61 299 TYR B CA 1
ATOM 4124 C C . TYR B 1 300 ? 5.334 -26.960 -11.110 1.00 161.38 299 TYR B C 1
ATOM 4125 O O . TYR B 1 300 ? 4.537 -27.529 -10.364 1.00 156.59 299 TYR B O 1
ATOM 4127 N N . GLU B 1 301 ? 5.337 -25.645 -11.322 1.00 160.26 300 GLU B N 1
ATOM 4128 C CA . GLU B 1 301 ? 4.372 -24.731 -10.709 1.00 158.72 300 GLU B CA 1
ATOM 4129 C C . GLU B 1 301 ? 4.502 -24.699 -9.189 1.00 152.80 300 GLU B C 1
ATOM 4130 O O . GLU B 1 301 ? 4.042 -23.762 -8.537 1.00 151.92 300 GLU B O 1
#

B-factor: mean 99.65, std 40.32, range [27.85, 350.6]

Nearest PDB structures (foldseek):
  6l08-assembly1_A  TM=1.004E+00  e=3.443E-65  Arabidopsis thaliana
  6l08-assembly1_B  TM=9.844E-01  e=7.286E-56  Arabidopsis thaliana
  1af2-assembly1_A  TM=9.410E-01  e=1.346E-26  Escherichia coli
  6k63-assembly2_D  TM=9.335E-01  e=1.413E-25  Klebsiella pneumoniae subsp. pneumoniae MGH 78578
  4eg2-assembly2_D  TM=9.351E-01  e=2.624E-25  Vibrio cholerae

Secondary structure (DSSP, 8-state):
--SEE-HHHHHHHHHHHTS-STTTGGGGHHHHGGG-B-TTT----EEEEEESSS-EEEEE-B--TTS-GGG-B-HHHHHHHHHHHTT---EEEEEESSPPPHHHHHHGGGSTTGGG-EEEE--TT---TT-TT--SSS-EEHHHHS-S---GGGT-SS---SSS-----------TTHHHHHHHHHT-B-SSSS---------TT--------B--SSSSS-B-TTHHHHHHHHTTSSS--S-------B--TT--S---HHHHHHHHHHH-S-----B------/--SS--SEE-HHHHHHHHHHHTS-SSTTGGGTHHHHGGG-B-TTT----EEEEEESSS-EEEEE-B--TTS-GGG-B-HHHHHHHHHHHTT---EEEEEESSPPPHHHHHHGGGSTTGGG-EEEE--TT--GGGSTT--SSS-EEHHHHS-S---GGGT-SS---SSS---------STHHHHHHHT-B-SSSS--BEE----TT-----EE-B--SSSTT-B-TTHHHHHHHHTTS---SS------BB--SSS-S---HHHHHHHHHHH-SS----B-----

Sequence (569 aa):
PSFVIQSKEAESAAKQLGVSVIQLLPSLVKPAQSYARTPISKFNVAVVGLGSSGRIFLGVNVEFPNLPLHHSIHAEQFLVTNLTLNGERHLNFFAVSAAPCGHCRQFLQEIRDAPEEIKILITDPNNSADSDSAADSDGFLRLGSFLPHRFGPDDLLGKDHPLLLESHDNHLKISADLKQTALAAANRSYAPYSLCPSGVSLVDCDGKVYRGWYMESAAYNPSMGPVQAALVDYVANGGGGGYERIVGAVLVEKEDAVVRQEHTARRLLLETISPKCEFKVFHCYEASMDKPSFVIQSKEAESAAKQLGVSVIQLLPSLVKPAQSYARTPISKFNVAVVGLGSSGRIFLGVNVEFPNLPLHHSIHAEQFLVTNLTLNGERHLNFFAVSAAPCGHCRQFLQEIRDAPEIKILITDPNNSADSDSAADSDGFLRLGSFLPHRFGPDDLLGKDHPLLLESSHDNHLDLKQTALAAANRSYAPYSLCPSGVSLVDCDGKVYRGWYMESAAYNPSMGPVQAALVDYVANGGGGGYERIVGAVLVEKEDAVVRQEHTARLLLETISPKCEFKVFHCYE

Radius of gyration: 23.32 Å; Cα contacts (8 Å, |Δi|>4): 1341; chains: 2; bounding box: 66×60×52 Å

CATH classification: 3.40.140.10 (+1 more: 3.40.140.10)

InterPro domains:
  IPR002125 Cytidine and deoxycytidylate deaminase domain [PF00383] (29-115)
  IPR002125 Cytidine and deoxycytidylate deaminase domain [PS51747] (23-156)
  IPR002125 Cytidine and deoxycytidylate deaminase domain [PS51747] (188-301)
  IPR006263 Cytidine deaminase, homodimeric [TIGR01355] (4-299)
  IPR013171 Cytidine/deoxycytidylate deaminase, zinc-binding domain [PF08211] (145-281)
  IPR016192 APOBEC/CMP deaminase, zinc-binding [PS00903] (77-111)
  IPR016193 Cytidine deaminase-like [SSF53927] (8-122)
  IPR016193 Cytidine deaminase-like [SSF53927] (144-288)
  IPR050202 Cytidine and Deoxycytidylate Deaminase [PTHR11644] (5-251)

Solvent-accessible surface area: 22123 Å² total; per-residue (Å²): 104,71,23,32,41,88,39,176,109,3,54,52,42,3,77,154,118,68,69,53,32,40,116,29,0,41,74,41,1,152,67,1,35,91,75,12,49,17,84,30,35,81,62,61,21,0,0,0,0,15,4,60,51,23,52,4,0,1,0,0,12,0,10,4,44,46,3,6,4,30,7,5,5,29,1,8,0,0,2,1,1,4,0,19,42,57,61,3,48,85,7,61,51,1,0,0,13,12,8,3,8,0,0,0,0,0,2,3,5,4,9,130,100,0,30,111,4,72,1,30,20,63,48,132,129,26,71,3,67,105,40,126,55,30,46,116,85,15,6,0,74,0,14,28,0,4,25,52,70,19,4,23,105,48,57,40,66,118,56,87,11,9,14,82,80,9,76,52,111,30,56,99,137,126,94,68,22,26,65,18,0,22,42,0,1,43,112,1,6,9,25,31,4,129,4,29,3,0,3,0,22,37,27,91,137,60,36,84,15,91,0,18,1,2,0,0,5,3,13,10,0,15,0,16,7,8,13,1,1,17,2,18,13,8,0,96,36,77,54,47,19,68,151,57,91,16,9,11,11,2,2,10,64,98,32,63,55,3,12,12,32,101,14,11,117,25,2,18,51,35,30,8,124,53,42,46,89,48,55,45,17,19,48,138,133,154,119,92,77,19,68,26,22,30,101,39,76,57,3,98,56,42,2,77,157,81,70,62,49,42,43,77,7,0,45,51,24,0,150,29,1,34,93,63,13,91,14,69,30,37,165,66,59,19,0,0,0,0,13,5,64,58,20,57,0,0,0,0,0,13,11,13,20,55,55,4,5,2,31,7,5,6,27,1,9,0,0,3,0,6,8,0,21,53,58,60,4,49,89,5,60,43,2,0,0,14,8,6,1,7,0,0,0,0,0,2,2,5,3,11,132,100,0,31,111,3,62,1,17,11,52,38,130,121,26,64,2,69,84,44,126,67,32,50,112,55,8,1,2,77,0,14,38,0,5,27,40,78,20,4,15,92,57,52,50,72,107,42,96,10,7,14,67,135,12,65,65,138,17,163,178,69,59,67,49,1,52,46,0,0,29,107,4,6,12,27,26,6,143,4,23,2,0,14,6,9,54,25,93,136,67,34,84,20,79,0,18,4,4,0,0,4,2,12,7,0,12,0,11,8,6,14,4,0,30,6,16,17,19,1,111,39,72,43,28,38,170,74,17,73,18,22,13,14,11,12,6,72,177,29,46,46,0,51,12,47,60,19,21,117,22,2,12,46,63,31,0,110,69,47,52,92,64,74,47,76,22,67,178